Protein 3H87 (pdb70)

Sequence (418 aa):
TDQRRWLIDKSALVRLTDSPDMEIWSNRIERGLVHITGVTRLEVGFSSAEECGEIARREFREPPLSAMPVEYLTPRIEDRALEVQTLLADRGHHRGPSIPDLLIAATAELSGLTVLHVDKDFDAIAALTGQKTERLTHRTDQRWLIDKSALVRLTDSPDMEIWSNRIERGLVHITGVTRLEVGFSAECCGEIARREFREPPLSAMPVEYLTPRIEDRALEVQTLLADRGHHRGPSIPDLLIAATAELSGLTVLHVDKDFDAIAALLTGQKTERLTHRPPSDVLIRDIPDDVLASLDAIAARRLGLSRTEYIRRRLAQDAQTARVTVTAADLRRLRRGAVAGLGDPELMRQAWRSDVLIRDIPDDVLASSLDAIAARLGLSRTEYIRRRLAQQDAQTARVTVTAADLRRLRGAVAGLGDPELMRQAWR

GO terms:
  GO:0004540 RNA nuclease activity (F, IDA)
  GO:0017148 negative regulation of translation (P, IMP)

Solvent-accessible surface area: 20181 Å² total; per-residue (Å²): 158,138,53,84,12,0,1,1,12,10,0,5,8,71,1,18,53,3,86,56,51,145,72,5,10,54,57,1,37,131,23,23,0,30,0,5,7,2,0,40,1,0,0,10,8,2,8,95,48,1,122,50,3,88,76,0,32,158,65,18,0,3,54,16,6,57,45,37,59,7,52,30,162,4,4,66,50,0,19,93,4,1,14,49,4,6,68,131,63,107,8,69,45,2,5,0,0,2,2,2,0,2,3,1,1,49,60,48,63,18,5,0,0,2,24,35,149,25,1,69,40,2,18,90,44,27,72,27,136,40,61,124,4,67,75,187,162,142,49,95,10,0,1,1,4,11,0,3,11,90,2,16,64,2,74,42,42,117,85,4,4,67,60,0,76,151,22,41,0,10,0,3,5,2,0,38,0,1,0,4,0,4,1,125,46,0,101,51,2,77,80,0,34,152,65,13,0,2,21,1,4,10,30,29,42,4,4,43,118,2,6,67,46,0,19,88,5,15,14,40,4,23,66,144,64,72,98,42,23,4,5,0,0,0,2,1,1,2,3,2,0,29,19,27,55,8,6,0,0,5,34,20,148,30,2,87,21,2,22,95,44,26,68,25,134,43,61,127,5,60,128,132,98,177,162,149,124,132,119,188,142,50,83,120,122,73,51,60,58,32,54,64,62,4,59,118,16,34,24,67,103,84,49,32,51,141,50,112,110,40,24,56,89,134,19,39,177,48,91,6,57,32,63,20,3,133,67,1,83,58,14,0,58,17,8,34,66,85,91,25,2,72,69,0,0,28,157,149,119,140,111,185,143,57,76,122,111,69,35,63,59,42,56,40,58,1,74,190,110,70,36,67,93,84,48,34,56,142,130,89,113,64,98,65,66,124,114,79,97,48,88,10,60,34,58,22,4,143,58,1,104,56,15,0,49,16,8,37,53,88,116,21,2,80,69,0,0,56

Organism: Mycobacterium tuberculosis (strain ATCC 25618 / H37Rv) (NCBI:txid83332)

Foldseek 3Di:
DPAAAEEAPQVVVFLVFFPCNVVVVVCLQVQRYAYEPVRLVVLVVPDPDPVRSVVVCCDPPNVSHHYQYDDPVLLVQLVVLLVVCVVVVHNVQDDSVNSSSLSSCVVVVHEYEHQGCVVVVSCVVVVGHYHYGHGD/DPAAAEEAPQCVVCLVQFPCNVVVLVCLQVQRYAYEPVRLVVVCVPDPDVVSSVVDCVDPPNVSHHYQYDDPVLVVQLVVLVVVLVVVPDDPDDDSVLSSSLSSCLVVVHEYEHQDCVVVSSCVPRVGHYHYGHGDDD/DDDDDPDDDPVNLVVLVVVCVVVVHDSVVSVVVVVVVVVPDDDDDDDPVNVVVVCVVPVCVPVVVVVVVVVD/DDDDDPDDDPVVQVVLQVVQVVVVHGSVRSVVVVVVVVCVVPDDDDDPVNVVVVCVVPVCVVPVVVVVVVVD

Secondary structure (DSSP, 8-state):
----EEE-HHHHTTGGG-TTHHHHHHHHHTT-EEEEHHHHHHHHHHSSSHHHHHHHHHSTTGGGS-EE---HHHHHHHHHHHHHHHHTT-TTSS-HHHHHHHHHHHHHT-EEEES-THHHHHHHHH---EEEPP--/----EEE-HHHHTTGGGSTTHHHHHHHHHTT-EEEEHHHHHHHHHHSSSHHHHHHHHHSTTGGGS-EE---HHHHHHHHHHHHHHHHTT--S-S-HHHHHHHHHHHHHT-EEEES-THHHHHHHHH---EEEPPPPP-/---------HHHHHHHHHHHHHHT--HHHHHHHHHHHHHTS------HHHHHHHHHHSGGGG-HHHHHHHT-/---------HHHHHHHHHHHHHTT--HHHHHHHHHHHHHHHH-----HHHHHHHHHHTGGGG-HHHHHHHT-

Radius of gyration: 23.86 Å; Cα contacts (8 Å, |Δi|>4): 699; chains: 4; bounding box: 45×58×78 Å

B-factor: mean 20.87, std 7.64, range [2.0, 58.78]

Structure (mmCIF, N/CA/C/O backbone):
data_3H87
#
_entry.id   3H87
#
_cell.length_a   85.557
_cell.length_b   85.557
_cell.length_c   155.611
_cell.angle_alpha   90.00
_cell.angle_beta   90.00
_cell.angle_gamma   90.00
#
_symmetry.space_group_name_H-M   'P 41 21 2'
#
loop_
_entity.id
_entity.type
_entity.pdbx_description
1 polymer 'Putative uncharacterized protein'
2 polymer 'Putative uncharacterized protein'
3 non-polymer GLYCEROL
4 non-polymer 'MAGNESIUM ION'
5 non-polymer BETA-MERCAPTOETHANOL
6 non-polymer IMIDAZOLE
7 water water
#
loop_
_atom_site.group_PDB
_atom_site.id
_atom_site.type_symbol
_atom_site.label_atom_id
_atom_site.label_alt_id
_atom_site.label_comp_id
_atom_site.label_asym_id
_atom_site.label_entity_id
_atom_site.label_seq_id
_atom_site.pdbx_PDB_ins_code
_atom_site.Cartn_x
_atom_site.Cartn_y
_atom_site.Cartn_z
_atom_site.occupancy
_atom_site.B_iso_or_equiv
_atom_site.auth_seq_id
_atom_site.auth_comp_id
_atom_site.auth_asym_id
_atom_site.auth_atom_id
_atom_site.pdbx_PDB_model_num
ATOM 1 N N . THR A 1 17 ? 21.868 27.592 26.603 1.00 47.49 2 THR A N 1
ATOM 2 C CA . THR A 1 17 ? 21.228 27.687 27.947 1.00 46.26 2 THR A CA 1
ATOM 3 C C . THR A 1 17 ? 22.210 28.226 28.990 1.00 44.69 2 THR A C 1
ATOM 4 O O . THR A 1 17 ? 23.430 28.222 28.795 1.00 44.11 2 THR A O 1
ATOM 8 N N . ASP A 1 18 ? 21.673 28.702 30.101 1.00 40.61 3 ASP A N 1
ATOM 9 C CA . ASP A 1 18 ? 22.506 29.331 31.092 1.00 40.21 3 ASP A CA 1
ATOM 10 C C . ASP A 1 18 ? 23.265 28.315 31.953 1.00 33.24 3 ASP A C 1
ATOM 11 O O . ASP A 1 18 ? 24.081 28.733 32.775 1.00 33.69 3 ASP A O 1
ATOM 16 N N . GLN A 1 19 ? 23.028 27.006 31.773 1.00 26.19 4 GLN A N 1
ATOM 17 C CA . GLN A 1 19 ? 23.689 26.008 32.664 1.00 21.40 4 GLN A CA 1
ATOM 18 C C . GLN A 1 19 ? 25.182 25.857 32.448 1.00 20.05 4 GLN A C 1
ATOM 19 O O . GLN A 1 19 ? 25.673 25.680 31.332 1.00 19.87 4 GLN A O 1
ATOM 25 N N . ARG A 1 20 ? 25.895 25.904 33.574 1.00 16.07 5 ARG A N 1
ATOM 26 C CA A ARG A 1 20 ? 27.344 25.682 33.654 0.63 14.41 5 ARG A CA 1
ATOM 27 C CA B ARG A 1 20 ? 27.310 25.563 33.573 0.37 17.13 5 ARG A CA 1
ATOM 28 C C . ARG A 1 20 ? 27.617 24.599 34.702 1.00 15.02 5 ARG A C 1
ATOM 29 O O . ARG A 1 20 ? 26.851 24.460 35.660 1.00 16.20 5 ARG A O 1
ATOM 44 N N . TRP A 1 21 ? 28.730 23.885 34.583 1.00 15.16 6 TRP A N 1
ATOM 45 C CA . TRP A 1 21 ? 29.065 22.799 35.492 1.00 14.93 6 TRP A CA 1
ATOM 46 C C . TRP A 1 21 ? 30.416 23.029 36.170 1.00 14.40 6 TRP A C 1
ATOM 47 O O . TRP A 1 21 ? 31.305 23.698 35.641 1.00 16.78 6 TRP A O 1
ATOM 58 N N . LEU A 1 22 ? 30.574 22.423 37.334 1.00 14.17 7 LEU A N 1
ATOM 59 C CA . LEU A 1 22 ? 31.854 22.338 38.066 1.00 15.01 7 LEU A CA 1
ATOM 60 C C . LEU A 1 22 ? 32.248 20.867 38.194 1.00 16.31 7 LEU A C 1
ATOM 61 O O . LEU A 1 22 ? 31.521 20.075 38.811 1.00 16.12 7 LEU A O 1
ATOM 66 N N . ILE A 1 23 ? 33.360 20.453 37.538 1.00 15.49 8 ILE A N 1
ATOM 67 C CA . ILE A 1 23 ? 33.662 19.025 37.417 1.00 16.40 8 ILE A CA 1
ATOM 68 C C . ILE A 1 23 ? 34.495 18.525 38.605 1.00 15.58 8 ILE A C 1
ATOM 69 O O . ILE A 1 23 ? 35.586 19.075 38.924 1.00 17.84 8 ILE A O 1
ATOM 74 N N . ASP A 1 24 ? 33.997 17.485 39.289 1.00 15.73 9 ASP A N 1
ATOM 75 C CA . ASP A 1 24 ? 34.758 16.834 40.348 1.00 17.21 9 ASP A CA 1
ATOM 76 C C . ASP A 1 24 ? 35.796 15.866 39.792 1.00 17.64 9 ASP A C 1
ATOM 77 O O . ASP A 1 24 ? 35.630 15.348 38.677 1.00 17.33 9 ASP A O 1
ATOM 82 N N . LYS A 1 25 ? 36.816 15.527 40.597 1.00 16.99 10 LYS A N 1
ATOM 83 C CA . LYS A 1 25 ? 37.789 14.512 40.176 1.00 16.81 10 LYS A CA 1
ATOM 84 C C . LYS A 1 25 ? 37.175 13.188 39.732 1.00 16.97 10 LYS A C 1
ATOM 85 O O . LYS A 1 25 ? 37.675 12.523 38.808 1.00 17.84 10 LYS A O 1
ATOM 91 N N . SER A 1 26 ? 36.080 12.802 40.379 1.00 16.13 11 SER A N 1
ATOM 92 C CA . SER A 1 26 ? 35.420 11.532 40.113 1.00 16.12 11 SER A CA 1
ATOM 93 C C . SER A 1 26 ? 34.817 11.439 38.705 1.00 17.38 11 SER A C 1
ATOM 94 O O . SER A 1 26 ? 34.775 10.341 38.086 1.00 18.69 11 SER A O 1
A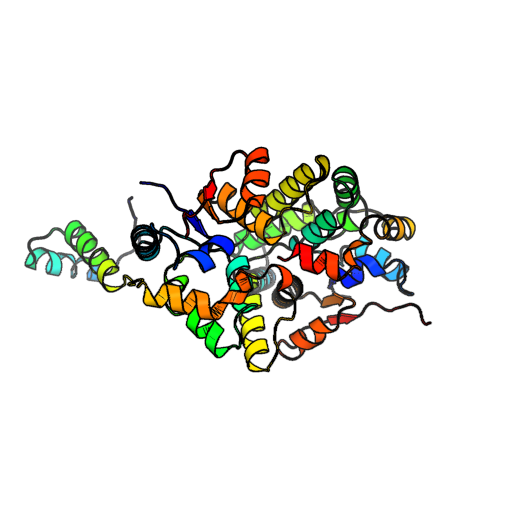TOM 97 N N . ALA A 1 27 ? 34.380 12.574 38.171 1.00 16.64 12 ALA A N 1
ATOM 98 C CA . ALA A 1 27 ? 33.928 12.650 36.775 1.00 16.46 12 ALA A CA 1
ATOM 99 C C . ALA A 1 27 ? 35.104 12.894 35.824 1.00 16.86 12 ALA A C 1
ATOM 100 O O . ALA A 1 27 ? 35.124 12.307 34.721 1.00 17.28 12 ALA A O 1
ATOM 102 N N . LEU A 1 28 ? 36.065 13.746 36.190 1.00 17.18 13 LEU A N 1
ATOM 103 C CA . LEU A 1 28 ? 37.205 14.037 35.325 1.00 16.93 13 LEU A CA 1
ATOM 104 C C . LEU A 1 28 ? 37.902 12.758 34.810 1.00 18.99 13 LEU A C 1
ATOM 105 O O . LEU A 1 28 ? 38.209 12.633 33.617 1.00 20.05 13 LEU A O 1
ATOM 110 N N . VAL A 1 29 ? 38.153 11.816 35.714 1.00 18.74 14 VAL A N 1
ATOM 111 C CA . VAL A 1 29 ? 38.914 10.604 35.390 1.00 20.67 14 VAL A CA 1
ATOM 112 C C . VAL A 1 29 ? 38.052 9.553 34.672 1.00 21.10 14 VAL A C 1
ATOM 113 O O . VAL A 1 29 ? 38.590 8.559 34.160 1.00 23.09 14 VAL A O 1
ATOM 117 N N . ARG A 1 30 ? 36.733 9.769 34.602 1.00 18.23 15 ARG A N 1
ATOM 118 C CA . ARG A 1 30 ? 35.794 8.856 33.963 1.00 19.20 15 ARG A CA 1
ATOM 119 C C . ARG A 1 30 ? 35.159 9.356 32.651 1.00 18.90 15 ARG A C 1
ATOM 120 O O . ARG A 1 30 ? 34.346 8.662 32.050 1.00 21.27 15 ARG A O 1
ATOM 128 N N . LEU A 1 31 ? 35.531 10.540 32.196 1.00 19.45 16 LEU A N 1
ATOM 129 C CA . LEU A 1 31 ? 34.969 11.079 30.952 1.00 20.63 16 LEU A CA 1
ATOM 130 C C . LEU A 1 31 ? 35.258 10.177 29.757 1.00 23.78 16 LEU A C 1
ATOM 131 O O . LEU A 1 31 ? 34.388 10.010 28.910 1.00 21.81 16 LEU A O 1
ATOM 136 N N . THR A 1 32 ? 36.474 9.618 29.700 1.00 22.56 17 THR A N 1
ATOM 137 C CA . THR A 1 32 ? 36.934 8.800 28.569 1.00 23.98 17 THR A CA 1
ATOM 138 C C . THR A 1 32 ? 36.034 7.603 28.411 1.00 23.39 17 THR A C 1
ATOM 139 O O . THR A 1 32 ? 35.928 7.042 27.321 1.00 26.22 17 THR A O 1
ATOM 143 N N . ASP A 1 33 ? 35.374 7.218 29.499 1.00 23.85 18 ASP A N 1
ATOM 144 C CA . ASP A 1 33 ? 34.459 6.092 29.507 1.00 24.68 18 ASP A CA 1
ATOM 145 C C . ASP A 1 33 ? 32.954 6.401 29.533 1.00 23.85 18 ASP A C 1
ATOM 146 O O . ASP A 1 33 ? 32.130 5.518 29.780 1.00 26.81 18 ASP A O 1
ATOM 151 N N . SER A 1 34 ? 32.584 7.638 29.221 1.00 21.01 19 SER A N 1
ATOM 152 C CA . SER A 1 34 ? 31.161 8.005 29.169 1.00 20.41 19 SER A CA 1
ATOM 153 C C . SER A 1 34 ? 30.560 7.886 27.767 1.00 18.25 19 SER A C 1
ATOM 154 O O . SER A 1 34 ? 31.155 8.360 26.809 1.00 21.52 19 SER A O 1
ATOM 157 N N . PRO A 1 35 ? 29.349 7.324 27.663 1.00 19.32 20 PRO A N 1
ATOM 158 C CA . PRO A 1 35 ? 28.641 7.387 26.370 1.00 20.05 20 PRO A CA 1
ATOM 159 C C . PRO A 1 35 ? 28.264 8.814 25.921 1.00 20.32 20 PRO A C 1
ATOM 160 O O . PRO A 1 35 ? 27.937 9.044 24.761 1.00 20.69 20 PRO A O 1
ATOM 164 N N . ASP A 1 36 ? 28.328 9.767 26.849 1.00 17.76 21 ASP A N 1
ATOM 165 C CA . ASP A 1 36 ? 28.085 11.182 26.554 1.00 18.60 21 ASP A CA 1
ATOM 166 C C . ASP A 1 36 ? 29.403 11.949 26.354 1.00 20.31 21 ASP A C 1
ATOM 167 O O . ASP A 1 36 ? 29.422 13.166 26.373 1.00 19.06 21 ASP A O 1
ATOM 172 N N . MET A 1 37 ? 30.492 11.225 26.112 1.00 19.19 22 MET A N 1
ATOM 173 C CA . MET A 1 37 ? 31.809 11.831 25.904 1.00 21.60 22 MET A CA 1
ATOM 174 C C . MET A 1 37 ? 31.813 13.004 24.903 1.00 22.71 22 MET A C 1
ATOM 175 O O . MET A 1 37 ? 32.417 14.060 25.162 1.00 20.64 22 MET A O 1
ATOM 180 N N . GLU A 1 38 ? 31.177 12.822 23.753 1.00 20.76 23 GLU A N 1
ATOM 181 C CA . GLU A 1 38 ? 31.180 13.846 22.713 1.00 21.08 23 GLU A CA 1
ATOM 182 C C . GLU A 1 38 ? 30.494 15.142 23.164 1.00 21.87 23 GLU A C 1
ATOM 183 O O . GLU A 1 38 ? 31.001 16.244 22.933 1.00 20.14 23 GLU A O 1
ATOM 189 N N . ILE A 1 39 ? 29.345 15.022 23.812 1.00 18.77 24 ILE A N 1
ATOM 190 C CA . ILE A 1 39 ? 28.651 16.204 24.293 1.00 20.21 24 ILE A CA 1
ATOM 191 C C . ILE A 1 39 ? 29.478 16.897 25.369 1.00 18.21 24 ILE A C 1
ATOM 192 O O . ILE A 1 39 ? 29.552 18.127 25.379 1.00 19.60 24 ILE A O 1
ATOM 197 N N . TRP A 1 40 ? 30.098 16.143 26.279 1.00 16.42 25 TRP A N 1
ATOM 198 C CA . TRP A 1 40 ? 30.917 16.797 27.297 1.00 17.14 25 TRP A CA 1
ATOM 199 C C . TRP A 1 40 ? 32.143 17.450 26.697 1.00 17.22 25 TRP A C 1
ATOM 200 O O . TRP A 1 40 ? 32.530 18.552 27.121 1.00 18.05 25 TRP A O 1
ATOM 211 N N . SER A 1 41 ? 32.774 16.806 25.710 1.00 17.36 26 SER A N 1
ATOM 212 C CA . SER A 1 41 ? 33.914 17.443 25.025 1.00 16.46 26 SER A CA 1
ATOM 213 C C . SER A 1 41 ? 33.539 18.793 24.406 1.00 18.34 26 SER A C 1
ATOM 214 O O . SER A 1 41 ? 34.293 19.750 24.491 1.00 17.40 26 SER A O 1
ATOM 217 N N . ASN A 1 42 ? 32.378 18.862 23.765 1.00 16.31 27 ASN A N 1
ATOM 218 C CA . ASN A 1 42 ? 31.891 20.116 23.148 1.00 17.42 27 ASN A CA 1
ATOM 219 C C . ASN A 1 42 ? 31.623 21.217 24.200 1.00 17.36 27 ASN A C 1
ATOM 220 O O . ASN A 1 42 ? 32.005 22.374 24.025 1.00 18.23 27 ASN A O 1
ATOM 225 N N . ARG A 1 43 ? 31.034 20.845 25.333 1.00 16.16 28 ARG A N 1
ATOM 226 C CA . ARG A 1 43 ? 30.811 21.804 26.428 1.00 16.77 28 ARG A CA 1
ATOM 227 C C . ARG A 1 43 ? 32.137 22.320 27.015 1.00 16.10 28 ARG A C 1
ATOM 228 O O . ARG A 1 43 ? 32.264 23.503 27.343 1.00 16.46 28 ARG A O 1
ATOM 236 N N . ILE A 1 44 ? 33.133 21.446 27.137 1.00 16.06 29 ILE A N 1
ATOM 237 C CA . ILE A 1 44 ? 34.425 21.865 27.642 1.00 15.66 29 ILE A CA 1
ATOM 238 C C . ILE A 1 44 ? 35.062 22.877 26.677 1.00 15.96 29 ILE A C 1
ATOM 239 O O . ILE A 1 44 ? 35.621 23.894 27.118 1.00 17.69 29 ILE A O 1
ATOM 244 N N . GLU A 1 45 ? 35.015 22.581 25.387 1.00 16.66 30 GLU A N 1
ATOM 245 C CA . GLU A 1 45 ? 35.558 23.490 24.375 1.00 16.77 30 GLU A CA 1
ATOM 246 C C . GLU A 1 45 ? 34.971 24.899 24.488 1.00 19.27 30 GLU A C 1
ATOM 247 O O . GLU A 1 45 ? 35.653 25.897 24.208 1.00 22.97 30 GLU A O 1
ATOM 253 N N . ARG A 1 46 ? 33.696 24.967 24.856 1.00 18.48 31 ARG A N 1
ATOM 254 C CA . ARG A 1 46 ? 32.966 26.234 24.929 1.00 18.29 31 ARG A CA 1
ATOM 255 C C . ARG A 1 46 ? 33.109 26.980 26.279 1.00 18.46 31 ARG A C 1
ATOM 256 O O . ARG A 1 46 ? 32.588 28.086 26.415 1.00 21.37 31 ARG A O 1
ATOM 264 N N . GLY A 1 47 ? 33.827 26.406 27.254 1.00 18.11 32 GLY A N 1
ATOM 265 C CA . GLY A 1 47 ? 34.042 27.036 28.547 1.00 18.50 32 GLY A CA 1
ATOM 266 C C . GLY A 1 47 ? 32.937 26.808 29.558 1.00 20.47 32 GLY A C 1
ATOM 267 O O . GLY A 1 47 ? 32.872 27.522 30.549 1.00 19.75 32 GLY A O 1
ATOM 268 N N . LEU A 1 48 ? 32.073 25.839 29.299 1.00 15.86 33 LEU A N 1
ATOM 269 C CA . LEU A 1 48 ? 30.911 25.571 30.171 1.00 16.07 33 LEU A CA 1
ATOM 270 C C . LEU A 1 48 ? 31.191 24.651 31.345 1.00 16.93 33 LEU A C 1
ATOM 271 O O . LEU A 1 48 ? 30.341 24.523 32.227 1.00 16.91 33 LEU A O 1
ATOM 276 N N . VAL A 1 49 ? 32.395 24.082 31.411 1.00 15.83 34 VAL A N 1
ATOM 277 C CA . VAL A 1 49 ? 32.796 23.156 32.474 1.00 15.15 34 VAL A CA 1
ATOM 278 C C . VAL A 1 49 ? 33.991 23.754 33.201 1.00 16.00 34 VAL A C 1
ATOM 279 O O . VAL A 1 49 ? 35.100 23.872 32.630 1.00 16.72 34 VAL A O 1
ATOM 283 N N . HIS A 1 50 ? 33.759 24.214 34.430 1.00 16.10 35 HIS A N 1
ATOM 284 C CA . HIS A 1 50 ? 34.785 24.872 35.247 1.00 15.24 35 HIS A CA 1
ATOM 285 C C . HIS A 1 50 ? 35.402 23.810 36.185 1.00 15.43 35 HIS A C 1
ATOM 286 O O . HIS A 1 50 ? 34.875 22.704 36.373 1.00 15.79 35 HIS A O 1
ATOM 293 N N . ILE A 1 51 ? 36.543 24.156 36.799 1.00 14.96 36 ILE A N 1
ATOM 294 C CA . ILE A 1 51 ? 37.261 23.281 37.746 1.00 16.47 36 ILE A CA 1
ATOM 295 C C . ILE A 1 51 ? 37.801 24.124 38.914 1.00 16.92 36 ILE A C 1
ATOM 296 O O . ILE A 1 51 ? 38.097 25.305 38.736 1.00 16.45 36 ILE A O 1
ATOM 301 N N . THR A 1 52 ? 37.862 23.552 40.119 1.00 16.14 37 THR A N 1
ATOM 302 C CA . THR A 1 52 ? 38.425 24.282 41.270 1.00 16.21 37 THR A CA 1
ATOM 303 C C . THR A 1 52 ? 39.939 24.218 41.368 1.00 16.22 37 THR A C 1
ATOM 304 O O . THR A 1 52 ? 40.586 23.299 40.815 1.00 16.95 37 THR A O 1
ATOM 308 N N . GLY A 1 53 ? 40.500 25.164 42.113 1.00 16.11 38 GLY A N 1
ATOM 309 C CA . GLY A 1 53 ? 41.908 25.103 42.482 1.00 15.63 38 GLY A CA 1
ATOM 310 C C . GLY A 1 53 ? 42.231 23.869 43.285 1.00 18.92 38 GLY A C 1
ATOM 311 O O . GLY A 1 53 ? 43.287 23.256 43.121 1.00 18.24 38 GLY A O 1
ATOM 312 N N . VAL A 1 54 ? 41.365 23.445 44.202 1.00 17.36 39 VAL A N 1
ATOM 313 C CA . VAL A 1 54 ? 41.602 22.214 44.955 1.00 18.59 39 VAL A CA 1
ATOM 314 C C . VAL A 1 54 ? 41.674 20.982 44.048 1.00 17.65 39 VAL A C 1
ATOM 315 O O . VAL A 1 54 ? 42.545 20.105 44.250 1.00 17.59 39 VAL A O 1
ATOM 319 N N . THR A 1 55 ? 40.789 20.870 43.049 1.00 16.45 40 THR A N 1
ATOM 320 C CA . THR A 1 55 ? 40.833 19.722 42.156 1.00 16.90 40 THR A CA 1
ATOM 321 C C . THR A 1 55 ? 42.129 19.736 41.350 1.00 16.00 40 THR A C 1
ATOM 322 O O . THR A 1 55 ? 42.713 18.681 41.055 1.00 16.89 40 THR A O 1
ATOM 326 N N . ARG A 1 56 ? 42.636 20.915 40.990 1.00 16.20 41 ARG A N 1
ATOM 327 C CA . ARG A 1 56 ? 43.918 20.973 40.271 1.00 16.64 41 ARG A CA 1
ATOM 328 C C . ARG A 1 56 ? 45.042 20.404 41.168 1.00 14.83 41 ARG A C 1
ATOM 329 O O . ARG A 1 56 ? 45.957 19.706 40.673 1.00 16.08 41 ARG A O 1
ATOM 337 N N . LEU A 1 57 ? 45.006 20.729 42.474 1.00 15.42 42 LEU A N 1
ATOM 338 C CA . LEU A 1 57 ? 46.003 20.159 43.398 1.00 14.69 42 LEU A CA 1
ATOM 339 C C . LEU A 1 57 ? 45.885 18.614 43.511 1.00 16.01 42 LEU A C 1
ATOM 340 O O . LEU A 1 57 ? 46.878 17.909 43.711 1.00 15.17 42 LEU A O 1
ATOM 345 N N . GLU A 1 58 ? 44.655 18.092 43.372 1.00 15.15 43 GLU A N 1
ATOM 346 C CA . GLU A 1 58 ? 44.452 16.633 43.361 1.00 14.79 43 GLU A CA 1
ATOM 347 C C . GLU A 1 58 ? 45.069 16.006 42.083 1.00 15.38 43 GLU A C 1
ATOM 348 O O . GLU A 1 58 ? 45.698 14.925 42.132 1.00 16.36 43 GLU A O 1
ATOM 354 N N . VAL A 1 59 ? 44.872 16.635 40.931 1.00 15.50 44 VAL A N 1
ATOM 355 C CA . VAL A 1 59 ? 45.513 16.233 39.664 1.00 15.83 44 VAL A CA 1
ATOM 356 C C . VAL A 1 59 ? 47.024 16.203 39.837 1.00 16.97 44 VAL A C 1
ATOM 357 O O . VAL A 1 59 ? 47.689 15.234 39.483 1.00 18.00 44 VAL A O 1
ATOM 361 N N . GLY A 1 60 ? 47.601 17.258 40.407 1.00 15.88 45 GLY A N 1
ATOM 362 C CA . GLY A 1 60 ? 49.033 17.298 40.608 1.00 15.64 45 GLY A CA 1
ATOM 363 C C . GLY A 1 60 ? 49.546 16.238 41.556 1.00 15.86 45 GLY A C 1
ATOM 364 O O . GLY A 1 60 ? 50.619 15.663 41.343 1.00 17.41 45 GLY A O 1
ATOM 365 N N . PHE A 1 61 ? 48.772 15.948 42.603 1.00 16.55 46 PHE A N 1
ATOM 366 C CA . PHE A 1 61 ? 49.188 14.938 43.595 1.00 14.47 46 PHE A CA 1
ATOM 367 C C . PHE A 1 61 ? 49.301 13.589 42.898 1.00 19.01 46 PHE A C 1
ATOM 368 O O . PHE A 1 61 ? 50.220 12.814 43.190 1.00 22.24 46 PHE A O 1
ATOM 376 N N A SER A 1 62 ? 48.388 13.314 41.979 0.52 18.25 47 SER A N 1
ATOM 377 N N B SER A 1 62 ? 48.375 13.356 41.962 0.48 17.62 47 SER A N 1
ATOM 378 C CA A SER A 1 62 ? 48.322 12.001 41.319 0.52 19.33 47 SER A CA 1
ATOM 379 C CA B SER A 1 62 ? 48.181 12.065 41.257 0.48 18.79 47 SER A CA 1
ATOM 380 C C A SER A 1 62 ? 49.362 11.827 40.222 0.52 19.01 47 SER A C 1
ATOM 381 C C B SER A 1 62 ? 49.158 11.842 40.087 0.48 18.48 47 SER A C 1
ATOM 382 O O A SER A 1 62 ? 49.801 10.690 39.939 0.52 20.36 47 SER A O 1
ATOM 383 O O B SER A 1 62 ? 49.330 10.684 39.613 0.48 17.72 47 SER A O 1
ATOM 388 N N . ALA A 1 63 ? 49.768 12.922 39.590 1.00 18.67 48 ALA A N 1
ATOM 389 C CA . ALA A 1 63 ? 50.751 12.833 38.484 1.00 16.61 48 ALA A CA 1
ATOM 390 C C . ALA A 1 63 ? 52.036 12.168 38.957 1.00 20.56 48 ALA A C 1
ATOM 391 O O . ALA A 1 63 ? 52.501 12.428 40.076 1.00 22.02 48 ALA A O 1
ATOM 393 N N . GLU A 1 64 ? 52.665 11.367 38.088 1.00 21.71 49 GLU A N 1
ATOM 394 C CA A GLU A 1 64 ? 53.883 10.651 38.482 0.61 25.60 49 GLU A CA 1
ATOM 395 C CA B GLU A 1 64 ? 53.892 10.647 38.462 0.39 23.96 49 GLU A CA 1
ATOM 396 C C . GLU A 1 64 ? 55.103 11.557 38.662 1.00 24.10 49 GLU A C 1
ATOM 397 O O . GLU A 1 64 ? 55.983 11.256 39.467 1.00 28.04 49 GLU A O 1
ATOM 408 N N . CYS A 1 65 ? 55.162 12.663 37.930 1.00 24.80 50 CYS A N 1
ATOM 409 C CA . CYS A 1 65 ? 56.262 13.614 38.068 1.00 22.96 50 CYS A CA 1
ATOM 410 C C . CYS A 1 65 ? 55.848 15.000 37.615 1.00 19.47 50 CYS A C 1
ATOM 411 O O . CYS A 1 65 ? 54.770 15.164 37.076 1.00 21.12 50 CYS A O 1
ATOM 414 N N . GLY A 1 66 ? 56.742 15.968 37.798 1.00 23.01 51 GLY A N 1
ATOM 415 C CA . GLY A 1 66 ? 56.467 17.367 37.496 1.00 24.33 51 GLY A 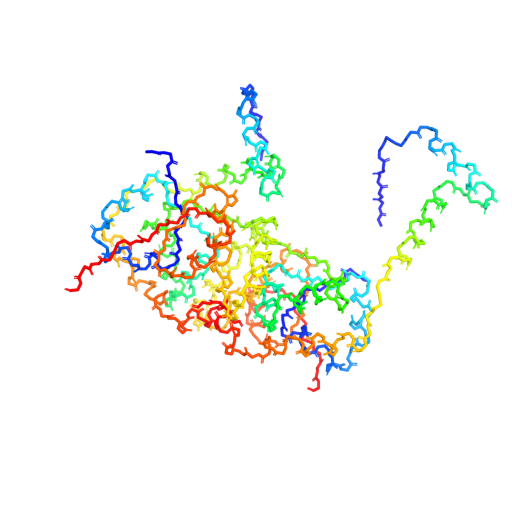CA 1
ATOM 416 C C . GLY A 1 66 ? 56.253 17.632 36.000 1.00 21.52 51 GLY A C 1
ATOM 417 O O . GLY A 1 66 ? 55.436 18.474 35.650 1.00 24.06 51 GLY A O 1
ATOM 418 N N . GLU A 1 67 ? 56.973 16.908 35.151 1.00 24.52 52 GLU A N 1
ATOM 419 C CA . GLU A 1 67 ? 56.818 17.021 33.699 1.00 24.66 52 GLU A CA 1
ATOM 420 C C . GLU A 1 67 ? 55.422 16.665 33.257 1.00 21.58 52 GLU A C 1
ATOM 421 O O . GLU A 1 67 ? 54.799 17.392 32.465 1.00 20.12 52 GLU A O 1
ATOM 427 N N . ILE A 1 68 ? 54.925 15.547 33.773 1.00 20.38 53 ILE A N 1
ATOM 428 C CA . ILE A 1 68 ? 53.585 15.093 33.439 1.00 21.21 53 ILE A CA 1
ATOM 429 C C . ILE A 1 68 ? 52.516 16.065 33.982 1.00 19.23 53 ILE A C 1
ATOM 430 O O . ILE A 1 68 ? 51.539 16.369 33.296 1.00 18.58 53 ILE A O 1
ATOM 435 N N . ALA A 1 69 ? 52.689 16.579 35.209 1.00 19.07 54 ALA A N 1
ATOM 436 C CA . ALA A 1 69 ? 51.730 17.558 35.727 1.00 18.93 54 ALA A CA 1
ATOM 437 C C . ALA A 1 69 ? 51.637 18.814 34.865 1.00 16.98 54 ALA A C 1
ATOM 438 O O . ALA A 1 69 ? 50.548 19.260 34.538 1.00 18.25 54 ALA A O 1
ATOM 440 N N . ARG A 1 70 ? 52.800 19.350 34.483 1.00 19.22 55 ARG A N 1
ATOM 441 C CA . ARG A 1 70 ? 52.825 20.574 33.648 1.00 19.40 55 ARG A CA 1
ATOM 442 C C . ARG A 1 70 ? 52.106 20.321 32.332 1.00 16.69 55 ARG A C 1
ATOM 443 O O . ARG A 1 70 ? 51.319 21.148 31.870 1.00 19.40 55 ARG A O 1
ATOM 451 N N . ARG A 1 71 ? 52.320 19.146 31.778 1.00 17.42 56 ARG A N 1
ATOM 452 C CA . ARG A 1 71 ? 51.684 18.780 30.506 1.00 15.96 56 ARG A CA 1
ATOM 453 C C . ARG A 1 71 ? 50.178 18.703 30.642 1.00 18.75 56 ARG A C 1
ATOM 454 O O . ARG A 1 71 ? 49.431 19.254 29.821 1.00 18.44 56 ARG A O 1
ATOM 462 N N . GLU A 1 72 ? 49.706 18.057 31.703 1.00 17.64 57 GLU A N 1
ATOM 463 C CA . GLU A 1 72 ? 48.279 17.977 31.889 1.00 20.54 57 GLU A CA 1
ATOM 464 C C . GLU A 1 72 ? 47.616 19.339 32.014 1.00 21.33 57 GLU A C 1
ATOM 465 O O . GLU A 1 72 ? 46.553 19.577 31.431 1.00 25.90 57 GLU A O 1
ATOM 471 N N . PHE A 1 73 ? 48.232 20.277 32.731 1.00 17.03 58 PHE A N 1
ATOM 472 C CA . PHE A 1 73 ? 47.615 21.600 32.856 1.00 18.56 58 PHE A CA 1
ATOM 473 C C . PHE A 1 73 ? 47.647 22.443 31.558 1.00 18.99 58 PHE A C 1
ATOM 474 O O . PHE A 1 73 ? 46.787 23.312 31.369 1.00 21.97 58 PHE A O 1
ATOM 482 N N . ARG A 1 74 ? 48.566 22.171 30.653 1.00 18.59 59 ARG A N 1
ATOM 483 C CA . ARG A 1 74 ? 48.629 22.995 29.446 1.00 18.77 59 ARG A CA 1
ATOM 484 C C . ARG A 1 74 ? 47.937 22.392 28.229 1.00 17.95 59 ARG A C 1
ATOM 485 O O . ARG A 1 74 ? 47.780 23.066 27.209 1.00 18.56 59 ARG A O 1
ATOM 493 N N . GLU A 1 75 ? 47.521 21.129 28.317 1.00 17.65 60 GLU A N 1
ATOM 494 C CA . GLU A 1 75 ? 46.834 20.438 27.217 1.00 16.82 60 GLU A CA 1
ATOM 495 C C . GLU A 1 75 ? 45.332 20.310 27.498 1.00 17.09 60 GLU A C 1
ATOM 496 O O . GLU A 1 75 ? 44.921 20.406 28.663 1.00 17.17 60 GLU A O 1
ATOM 502 N N . PRO A 1 76 ? 44.515 20.107 26.450 1.00 17.28 61 PRO A N 1
ATOM 503 C CA . PRO A 1 76 ? 43.100 19.849 26.715 1.00 18.46 61 PRO A CA 1
ATOM 504 C C . PRO A 1 76 ? 42.960 18.489 27.404 1.00 18.35 61 PRO A C 1
ATOM 505 O O . PRO A 1 76 ? 43.738 17.586 27.113 1.00 18.76 61 PRO A O 1
ATOM 509 N N . PRO A 1 77 ? 41.952 18.317 28.274 1.00 18.15 62 PRO A N 1
ATOM 510 C CA . PRO A 1 77 ? 40.852 19.242 28.527 1.00 16.54 62 PRO A CA 1
ATOM 511 C C . PRO A 1 77 ? 41.107 20.300 29.603 1.00 17.97 62 PRO A C 1
ATOM 512 O O . PRO A 1 77 ? 40.397 21.302 29.638 1.00 18.90 62 PRO A O 1
ATOM 516 N N . LEU A 1 78 ? 42.091 20.126 30.489 1.00 16.67 63 LEU A N 1
ATOM 517 C CA . LEU A 1 78 ? 42.269 21.090 31.596 1.00 16.50 63 LEU A CA 1
ATOM 518 C C . LEU A 1 78 ? 42.578 22.516 31.115 1.00 15.90 63 LEU A C 1
ATOM 519 O O . LEU A 1 78 ? 42.156 23.495 31.771 1.00 20.07 63 LEU A O 1
ATOM 524 N N . SER A 1 79 ? 43.261 22.673 29.993 1.00 16.35 64 SER A N 1
ATOM 525 C CA . SER A 1 79 ? 43.566 24.018 29.510 1.00 17.79 64 SER A CA 1
ATOM 526 C C . SER A 1 79 ? 42.319 24.801 29.131 1.00 21.56 64 SER A C 1
ATOM 527 O O . SER A 1 79 ? 42.379 26.018 28.967 1.00 25.80 64 SER A O 1
ATOM 530 N N . ALA A 1 80 ? 41.206 24.107 28.913 1.00 16.33 65 ALA A N 1
ATOM 531 C CA . ALA A 1 80 ? 39.960 24.708 28.451 1.00 17.07 65 ALA A CA 1
ATOM 532 C C . ALA A 1 80 ? 38.947 24.893 29.582 1.00 17.79 65 ALA A C 1
ATOM 533 O O . ALA A 1 80 ? 37.817 25.337 29.336 1.00 18.67 65 ALA A O 1
ATOM 535 N N . MET A 1 81 ? 39.324 24.557 30.823 1.00 16.62 66 MET A N 1
ATOM 536 C CA . MET A 1 81 ? 38.403 24.668 31.963 1.00 17.62 66 MET A CA 1
ATOM 537 C C . MET A 1 81 ? 38.704 25.893 32.839 1.00 18.46 66 MET A C 1
ATOM 538 O O . MET A 1 81 ? 39.721 25.923 33.538 1.00 18.84 66 MET A O 1
ATOM 543 N N . PRO A 1 82 ? 37.807 26.885 32.851 1.00 15.74 67 PRO A N 1
ATOM 544 C CA . PRO A 1 82 ? 38.052 28.052 33.716 1.00 15.36 67 PRO A CA 1
ATOM 545 C C . PRO A 1 82 ? 38.140 27.646 35.179 1.00 16.11 67 PRO A C 1
ATOM 546 O O . PRO A 1 82 ? 37.393 26.744 35.627 1.00 16.71 67 PRO A O 1
ATOM 550 N N . VAL A 1 83 ? 39.027 28.301 35.937 1.00 15.52 68 VAL A N 1
ATOM 551 C CA . VAL A 1 83 ? 39.265 27.948 37.348 1.00 15.98 68 VAL A CA 1
ATOM 552 C C . VAL A 1 83 ? 38.380 28.768 38.270 1.00 17.86 68 VAL A C 1
ATOM 553 O O . VAL A 1 83 ? 38.309 30.005 38.177 1.00 17.88 68 VAL A O 1
ATOM 557 N N . GLU A 1 84 ? 37.700 28.067 39.186 1.00 17.10 69 GLU A N 1
ATOM 558 C CA . GLU A 1 84 ? 36.870 28.688 40.215 1.00 18.34 69 GLU A CA 1
ATOM 559 C C . GLU A 1 84 ? 37.611 28.606 41.554 1.00 19.05 69 GLU A C 1
ATOM 560 O O . GLU A 1 84 ? 37.789 27.502 42.107 1.00 21.22 69 GLU A O 1
ATOM 566 N N . TYR A 1 85 ? 37.988 29.755 42.086 1.00 17.26 70 TYR A N 1
ATOM 567 C CA . TYR A 1 85 ? 38.746 29.885 43.321 1.00 17.27 70 TYR A CA 1
ATOM 568 C C . TYR A 1 85 ? 37.825 30.058 44.530 1.00 18.81 70 TYR A C 1
ATOM 569 O O . TYR A 1 85 ? 36.659 30.471 44.408 1.00 19.77 70 TYR A O 1
ATOM 578 N N . LEU A 1 86 ? 38.347 29.735 45.692 1.00 17.27 71 LEU A N 1
ATOM 579 C CA . LEU A 1 86 ? 37.621 29.870 46.959 1.00 15.87 71 LEU A CA 1
ATOM 580 C C . LEU A 1 86 ? 37.475 31.321 47.368 1.00 18.48 71 LEU A C 1
ATOM 581 O O . LEU A 1 86 ? 38.235 32.201 46.961 1.00 19.76 71 LEU A O 1
ATOM 586 N N . THR A 1 87 ? 36.442 31.582 48.164 1.00 16.82 72 THR A N 1
ATOM 587 C CA . THR A 1 87 ? 36.228 32.867 48.843 1.00 16.18 72 THR A CA 1
ATOM 588 C C . THR A 1 87 ? 35.905 32.576 50.302 1.00 16.01 72 THR A C 1
ATOM 589 O O . THR A 1 87 ? 35.546 31.445 50.656 1.00 16.35 72 THR A O 1
ATOM 593 N N . PRO A 1 88 ? 35.975 33.592 51.192 1.00 14.79 73 PRO A N 1
ATOM 594 C CA . PRO A 1 88 ? 35.578 33.373 52.575 1.00 16.06 73 PRO A CA 1
ATOM 595 C C . PRO A 1 88 ? 34.160 32.809 52.737 1.00 16.08 73 PRO A C 1
ATOM 596 O O . PRO A 1 88 ? 33.893 31.922 53.553 1.00 16.60 73 PRO A O 1
ATOM 600 N N . ARG A 1 89 ? 33.206 33.305 51.932 1.00 16.37 74 ARG A N 1
ATOM 601 C CA . ARG A 1 89 ? 31.819 32.831 52.032 1.00 16.22 74 ARG A CA 1
ATOM 602 C C . ARG A 1 89 ? 31.768 31.340 51.674 1.00 17.06 74 ARG A C 1
ATOM 603 O O . ARG A 1 89 ? 31.001 30.575 52.286 1.00 17.36 74 ARG A O 1
ATOM 611 N N . ILE A 1 90 ? 32.520 30.911 50.652 1.00 16.04 75 ILE A N 1
ATOM 612 C CA . ILE A 1 90 ? 32.508 29.492 50.274 1.00 16.03 75 ILE A CA 1
ATOM 613 C C . ILE A 1 90 ? 33.135 28.620 51.384 1.00 17.50 75 ILE A C 1
ATOM 614 O O . ILE A 1 90 ? 32.611 27.555 51.731 1.00 17.53 75 ILE A O 1
ATOM 619 N N . GLU A 1 91 ? 34.293 29.037 51.926 1.00 15.73 76 GLU A N 1
ATOM 620 C CA . GLU A 1 91 ? 34.960 28.234 52.969 1.00 16.25 76 GLU A CA 1
ATOM 621 C C . GLU A 1 91 ? 34.061 28.130 54.198 1.00 16.90 76 GLU A C 1
ATOM 622 O O . GLU A 1 91 ? 33.989 27.046 54.836 1.00 17.29 76 GLU A O 1
ATOM 628 N N . ASP A 1 92 ? 33.388 29.216 54.577 1.00 15.59 77 ASP A N 1
ATOM 629 C CA . ASP A 1 92 ? 32.481 29.157 55.710 1.00 16.03 77 ASP A CA 1
ATOM 630 C C . ASP A 1 92 ? 31.269 28.234 55.401 1.00 16.90 77 ASP A C 1
ATOM 631 O O . ASP A 1 92 ? 30.740 27.548 56.295 1.00 17.36 77 ASP A O 1
ATOM 636 N N . ARG A 1 93 ? 30.734 28.298 54.177 1.00 16.07 78 ARG A N 1
ATOM 637 C CA . ARG A 1 93 ? 29.578 27.441 53.809 1.00 16.39 78 ARG A CA 1
ATOM 638 C C . ARG A 1 93 ? 29.955 25.955 53.870 1.00 17.63 78 ARG A C 1
ATOM 639 O O . ARG A 1 93 ? 29.195 25.117 54.357 1.00 17.17 78 ARG A O 1
ATOM 647 N N . ALA A 1 94 ? 31.153 25.621 53.389 1.00 16.28 79 ALA A N 1
ATOM 648 C CA . ALA A 1 94 ? 31.618 24.227 53.509 1.00 15.36 79 ALA A CA 1
ATOM 649 C C . ALA A 1 94 ? 31.615 23.755 54.961 1.00 16.57 79 ALA A C 1
ATOM 650 O O . ALA A 1 94 ? 31.247 22.627 55.260 1.00 16.90 79 ALA A O 1
ATOM 652 N N . LEU A 1 95 ? 32.101 24.601 55.868 1.00 16.37 80 LEU A N 1
ATOM 653 C CA . LEU A 1 95 ? 32.146 24.259 57.284 1.00 16.27 80 LEU A CA 1
ATOM 654 C C . LEU A 1 95 ? 30.727 24.115 57.843 1.00 16.94 80 LEU A C 1
ATOM 655 O O . LEU A 1 95 ? 30.458 23.203 58.670 1.00 16.63 80 LEU A O 1
ATOM 660 N N . GLU A 1 96 ? 29.811 25.023 57.487 1.00 16.17 81 GLU A N 1
ATOM 661 C CA . GLU A 1 96 ? 28.390 24.910 57.911 1.00 15.64 81 GLU A CA 1
ATOM 662 C C . GLU A 1 96 ? 27.767 23.609 57.454 1.00 17.20 81 GLU A C 1
ATOM 663 O O . GLU A 1 96 ? 27.119 22.895 58.275 1.00 17.39 81 GLU A O 1
ATOM 669 N N . VAL A 1 97 ? 27.974 23.254 56.199 1.00 15.26 82 VAL A N 1
ATOM 670 C CA . VAL A 1 97 ? 27.429 21.980 55.672 1.00 16.11 82 VAL A CA 1
ATOM 671 C C . VAL A 1 97 ? 28.038 20.757 56.365 1.00 17.18 82 VAL A C 1
ATOM 672 O O . VAL A 1 97 ? 27.336 19.794 56.723 1.00 17.34 82 VAL A O 1
ATOM 676 N N . GLN A 1 98 ? 29.350 20.799 56.634 1.00 17.02 83 GLN A N 1
ATOM 677 C CA . GLN A 1 98 ? 29.998 19.729 57.340 1.00 15.76 83 GLN A CA 1
ATOM 678 C C . GLN A 1 98 ? 29.338 19.512 58.722 1.00 15.90 83 GLN A C 1
ATOM 679 O O . GLN A 1 98 ? 29.123 18.383 59.175 1.00 16.82 83 GLN A O 1
ATOM 685 N N . THR A 1 99 ? 29.060 20.615 59.442 1.00 15.68 84 THR A N 1
ATOM 686 C CA . THR A 1 99 ? 28.471 20.523 60.754 1.00 16.10 84 THR A CA 1
ATOM 687 C C . THR A 1 99 ? 27.034 19.933 60.687 1.00 17.09 84 THR A C 1
ATOM 688 O O . THR A 1 99 ? 26.633 19.130 61.571 1.00 16.97 84 THR A O 1
ATOM 692 N N . LEU A 1 100 ? 26.273 20.270 59.651 1.00 16.23 85 LEU A N 1
ATOM 693 C CA . LEU A 1 100 ? 24.937 19.659 59.454 1.00 16.92 85 LEU A CA 1
ATOM 694 C C . LEU A 1 100 ? 25.057 18.158 59.201 1.00 16.20 85 LEU A C 1
ATOM 695 O O . LEU A 1 100 ? 24.264 17.350 59.714 1.00 16.11 85 LEU A O 1
ATOM 700 N N . LEU A 1 101 ? 26.028 17.753 58.377 1.00 16.29 86 LEU A N 1
ATOM 701 C CA . LEU A 1 101 ? 26.257 16.313 58.187 1.00 16.32 86 LEU A CA 1
ATOM 702 C C . LEU A 1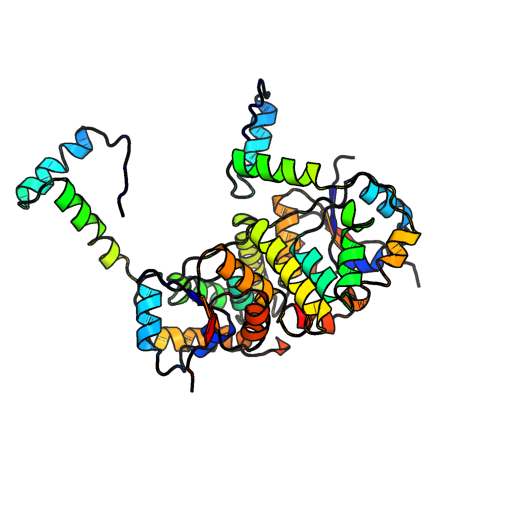 101 ? 26.617 15.636 59.507 1.00 15.97 86 LEU A C 1
ATOM 703 O O . LEU A 1 101 ? 26.205 14.508 59.788 1.00 16.71 86 LEU A O 1
ATOM 708 N N . ALA A 1 102 ? 27.485 16.289 60.295 1.00 15.53 87 ALA A N 1
ATOM 709 C CA . ALA A 1 102 ? 27.917 15.729 61.561 1.00 15.44 87 ALA A CA 1
ATOM 710 C C . ALA A 1 102 ? 26.792 15.567 62.571 1.00 16.80 87 ALA A C 1
ATOM 711 O O . ALA A 1 102 ? 26.761 14.611 63.388 1.00 18.48 87 ALA A O 1
ATOM 713 N N . ASP A 1 103 ? 25.782 16.436 62.516 1.00 15.64 88 ASP A N 1
ATOM 714 C CA . ASP A 1 103 ? 24.575 16.285 63.363 1.00 16.86 88 ASP A CA 1
ATOM 715 C C . ASP A 1 103 ? 23.845 14.953 63.068 1.00 15.60 88 ASP A C 1
ATOM 716 O O . ASP A 1 103 ? 23.170 14.382 63.946 1.00 17.04 88 ASP A O 1
ATOM 721 N N . ARG A 1 104 ? 23.947 14.517 61.798 1.00 16.55 89 ARG A N 1
ATOM 722 C CA . ARG A 1 104 ? 23.222 13.322 61.334 1.00 18.53 89 ARG A CA 1
ATOM 723 C C . ARG A 1 104 ? 24.066 12.061 61.323 1.00 20.21 89 ARG A C 1
ATOM 724 O O . ARG A 1 104 ? 23.569 10.985 60.978 1.00 21.91 89 ARG A O 1
ATOM 732 N N . GLY A 1 105 ? 25.325 12.202 61.729 1.00 20.49 90 GLY A N 1
ATOM 733 C CA . GLY A 1 105 ? 26.255 11.080 61.778 1.00 23.45 90 GLY A CA 1
ATOM 734 C C . GLY A 1 105 ? 26.901 10.752 60.454 1.00 25.22 90 GLY A C 1
ATOM 735 O O . GLY A 1 105 ? 27.355 9.630 60.267 1.00 29.98 90 GLY A O 1
ATOM 736 N N . HIS A 1 106 ? 26.985 11.722 59.559 1.00 22.15 91 HIS A N 1
ATOM 737 C CA . HIS A 1 106 ? 27.394 11.465 58.173 1.00 26.58 91 HIS A CA 1
ATOM 738 C C . HIS A 1 106 ? 28.591 12.249 57.710 1.00 24.47 91 HIS A C 1
ATOM 739 O O . HIS A 1 106 ? 28.937 12.195 56.539 1.00 26.90 91 HIS A O 1
ATOM 746 N N . HIS A 1 107 ? 29.266 12.979 58.595 1.00 21.56 92 HIS A N 1
ATOM 747 C CA . HIS A 1 107 ? 30.345 13.838 58.146 1.00 25.40 92 HIS A CA 1
ATOM 748 C C . HIS A 1 107 ? 31.709 13.209 57.855 1.00 25.49 92 HIS A C 1
ATOM 749 O O . HIS A 1 107 ? 32.628 13.904 57.414 1.00 27.09 92 HIS A O 1
ATOM 756 N N . ARG A 1 108 ? 31.854 11.909 58.063 1.00 23.50 93 ARG A N 1
ATOM 757 C CA . ARG A 1 108 ? 33.087 11.274 57.615 1.00 26.98 93 ARG A CA 1
ATOM 758 C C . ARG A 1 108 ? 32.887 10.535 56.309 1.00 27.66 93 ARG A C 1
ATOM 759 O O . ARG A 1 108 ? 33.794 9.853 55.845 1.00 32.19 93 ARG A O 1
ATOM 767 N N . GLY A 1 109 ? 31.728 10.747 55.692 1.00 24.33 94 GLY A N 1
ATOM 768 C CA . GLY A 1 109 ? 31.432 10.307 54.337 1.00 24.35 94 GLY A CA 1
ATOM 769 C C . GLY A 1 109 ? 32.090 11.302 53.378 1.00 22.70 94 GLY A C 1
ATOM 770 O O . GLY A 1 109 ? 33.172 11.044 52.862 1.00 23.23 94 GLY A O 1
ATOM 771 N N . PRO A 1 110 ? 31.435 12.442 53.109 1.00 22.23 95 PRO A N 1
ATOM 772 C CA . PRO A 1 110 ? 32.039 13.456 52.271 1.00 20.99 95 PRO A CA 1
ATOM 773 C C . PRO A 1 110 ? 33.366 14.009 52.786 1.00 22.52 95 PRO A C 1
ATOM 774 O O . PRO A 1 110 ? 33.482 14.397 53.951 1.00 22.91 95 PRO A O 1
ATOM 778 N N . SER A 1 111 ? 34.351 14.036 51.917 1.00 17.87 96 SER A N 1
ATOM 779 C CA . SER A 1 111 ? 35.668 14.573 52.252 1.00 18.02 96 SER A CA 1
ATOM 780 C C . SER A 1 111 ? 35.693 16.117 52.248 1.00 17.42 96 SER A C 1
ATOM 781 O O . SER A 1 111 ? 34.727 16.774 51.823 1.00 17.31 96 SER A O 1
ATOM 784 N N . ILE A 1 112 ? 36.811 16.675 52.724 1.00 17.54 97 ILE A N 1
ATOM 785 C CA . ILE A 1 112 ? 36.983 18.125 52.681 1.00 16.35 97 ILE A CA 1
ATOM 786 C C . ILE A 1 112 ? 36.913 18.642 51.229 1.00 17.84 97 ILE A C 1
ATOM 787 O O . ILE A 1 112 ? 36.208 19.609 50.945 1.00 17.74 97 ILE A O 1
ATOM 792 N N . PRO A 1 113 ? 37.642 18.019 50.257 1.00 17.05 98 PRO A N 1
ATOM 793 C CA . PRO A 1 113 ? 37.461 18.453 48.885 1.00 16.19 98 PRO A CA 1
ATOM 794 C C . PRO A 1 113 ? 35.975 18.389 48.421 1.00 16.69 98 PRO A C 1
ATOM 795 O O . PRO A 1 113 ? 35.523 19.301 47.742 1.00 17.94 98 PRO A O 1
ATOM 799 N N . ASP A 1 114 ? 35.234 17.327 48.769 1.00 17.06 99 ASP A N 1
ATOM 800 C CA . ASP A 1 114 ? 33.836 17.217 48.323 1.00 16.55 99 ASP A CA 1
ATOM 801 C C . ASP A 1 114 ? 33.060 18.438 48.834 1.00 16.58 99 ASP A C 1
ATOM 802 O O . ASP A 1 114 ? 32.265 19.061 48.091 1.00 16.99 99 ASP A O 1
ATOM 807 N N . LEU A 1 115 ? 33.277 18.779 50.119 1.00 16.56 100 LEU A N 1
ATOM 808 C CA . LEU A 1 115 ? 32.579 19.951 50.697 1.00 16.42 100 LEU A CA 1
ATOM 809 C C . LEU A 1 115 ? 32.944 21.268 49.999 1.00 16.89 100 LEU A C 1
ATOM 810 O O . LEU A 1 115 ? 32.096 22.134 49.777 1.00 17.13 100 LEU A O 1
ATOM 815 N N . LEU A 1 116 ? 34.226 21.438 49.732 1.00 17.02 101 LEU A N 1
ATOM 816 C CA . LEU A 1 116 ? 34.701 22.681 49.115 1.00 17.53 101 LEU A CA 1
ATOM 817 C C . LEU A 1 116 ? 34.157 22.784 47.658 1.00 17.37 101 LEU A C 1
ATOM 818 O O . LEU A 1 116 ? 33.778 23.909 47.228 1.00 17.82 101 LEU A O 1
ATOM 823 N N . ILE A 1 117 ? 34.174 21.686 46.898 1.00 16.75 102 ILE A N 1
ATOM 824 C CA . ILE A 1 117 ? 33.623 21.706 45.508 1.00 16.55 102 ILE A CA 1
ATOM 825 C C . ILE A 1 117 ? 32.126 21.987 45.549 1.00 16.87 102 ILE A C 1
ATOM 826 O O . ILE A 1 117 ? 31.614 22.813 44.797 1.00 16.94 102 ILE A O 1
ATOM 831 N N . ALA A 1 118 ? 31.385 21.303 46.438 1.00 16.51 103 ALA A N 1
ATOM 832 C CA . ALA A 1 118 ? 29.957 21.535 46.490 1.00 15.48 103 ALA A CA 1
ATOM 833 C C . ALA A 1 118 ? 29.627 22.987 46.858 1.00 15.72 103 ALA A C 1
ATOM 834 O O . ALA A 1 118 ? 28.722 23.595 46.272 1.00 16.46 103 ALA A O 1
ATOM 836 N N . ALA A 1 119 ? 30.328 23.535 47.872 1.00 15.46 104 ALA A N 1
ATOM 837 C CA . ALA A 1 119 ? 30.008 24.933 48.278 1.00 15.23 104 ALA A CA 1
ATOM 838 C C . ALA A 1 119 ? 30.402 25.938 47.191 1.00 16.32 104 ALA A C 1
ATOM 839 O O . ALA A 1 119 ? 29.739 26.970 47.000 1.00 16.62 104 ALA A O 1
ATOM 841 N N . THR A 1 120 ? 31.508 25.661 46.482 1.00 16.60 105 THR A N 1
ATOM 842 C CA . THR A 1 120 ? 31.882 26.532 45.354 1.00 15.81 105 THR A CA 1
ATOM 843 C C . THR A 1 120 ? 30.787 26.531 44.309 1.00 17.54 105 THR A C 1
ATOM 844 O O . THR A 1 120 ? 30.376 27.584 43.814 1.00 17.08 105 THR A O 1
ATOM 848 N N . ALA A 1 121 ? 30.305 25.352 43.941 1.00 16.21 106 ALA A N 1
ATOM 849 C CA . ALA A 1 121 ? 29.227 25.288 42.956 1.00 15.83 106 ALA A CA 1
ATOM 850 C C . ALA A 1 121 ? 27.966 26.002 43.424 1.00 16.87 106 ALA A C 1
ATOM 851 O O . ALA A 1 121 ? 27.300 26.734 42.665 1.00 17.53 106 ALA A O 1
ATOM 853 N N . GLU A 1 122 ? 27.602 25.770 44.677 1.00 16.53 107 GLU A N 1
ATOM 854 C CA . GLU A 1 122 ? 26.364 26.346 45.233 1.00 16.57 107 GLU A CA 1
ATOM 855 C C . GLU A 1 122 ? 26.390 27.860 45.164 1.00 17.62 107 GLU A C 1
ATOM 856 O O . GLU A 1 122 ? 25.405 28.490 44.761 1.00 20.93 107 GLU A O 1
ATOM 862 N N . LEU A 1 123 ? 27.499 28.467 45.561 1.00 17.46 108 LEU A N 1
ATOM 863 C CA . LEU A 1 123 ? 27.555 29.922 45.672 1.00 18.05 108 LEU A CA 1
ATOM 864 C C . LEU A 1 123 ? 27.968 30.620 44.381 1.00 23.08 108 LEU A C 1
ATOM 865 O O . LEU A 1 123 ? 27.724 31.819 44.222 1.00 24.38 108 LEU A O 1
ATOM 870 N N . SER A 1 124 ? 28.540 29.885 43.439 1.00 22.08 109 SER A N 1
ATOM 871 C CA . SER A 1 124 ? 29.007 30.469 42.161 1.00 23.98 109 SER A CA 1
ATOM 872 C C . SER A 1 124 ? 28.097 30.114 40.996 1.00 26.07 109 SER A C 1
ATOM 873 O O . SER A 1 124 ? 28.401 30.474 39.834 1.00 27.29 109 SER A O 1
ATOM 876 N N . GLY A 1 125 ? 26.980 29.430 41.241 1.00 21.63 110 GLY A N 1
ATOM 877 C CA . GLY A 1 125 ? 25.971 29.221 40.222 1.00 26.83 110 GLY A CA 1
ATOM 878 C C . GLY A 1 125 ? 26.302 28.149 39.206 1.00 25.23 110 GLY A C 1
ATOM 879 O O . GLY A 1 125 ? 26.049 28.317 38.012 1.00 25.75 110 GLY A O 1
ATOM 880 N N . LEU A 1 126 ? 26.842 27.036 39.686 1.00 20.23 111 LEU A N 1
ATOM 881 C CA . LEU A 1 126 ? 27.204 25.901 38.843 1.00 17.27 111 LEU A CA 1
ATOM 882 C C . LEU A 1 126 ? 26.557 24.594 39.348 1.00 15.84 111 LEU A C 1
ATOM 883 O O . LEU A 1 126 ? 26.275 24.435 40.534 1.00 18.30 111 LEU A O 1
ATOM 888 N N . THR A 1 127 ? 26.375 23.649 38.419 1.00 16.09 112 THR A N 1
ATOM 889 C CA . THR A 1 127 ? 25.918 22.289 38.717 1.00 15.58 112 THR A CA 1
ATOM 890 C C . THR A 1 127 ? 27.156 21.386 38.947 1.00 16.21 112 THR A C 1
ATOM 891 O O . THR A 1 127 ? 28.057 21.315 38.097 1.00 17.44 112 THR A O 1
ATOM 895 N N . VAL A 1 128 ? 27.254 20.698 40.091 1.00 16.95 113 VAL A N 1
ATOM 896 C CA . VAL A 1 128 ? 28.354 19.764 40.296 1.00 16.24 113 VAL A CA 1
ATOM 897 C C . VAL A 1 128 ? 28.212 18.547 39.366 1.00 16.72 113 VAL A C 1
ATOM 898 O O . VAL A 1 128 ? 27.157 17.907 39.346 1.00 16.39 113 VAL A O 1
ATOM 902 N N . LEU A 1 129 ? 29.245 18.231 38.594 1.00 15.15 114 LEU A N 1
ATOM 903 C CA . LEU A 1 129 ? 29.292 17.017 37.747 1.00 16.48 114 LEU A CA 1
ATOM 904 C C . LEU A 1 129 ? 30.225 16.016 38.396 1.00 15.73 114 LEU A C 1
ATOM 905 O O . LEU A 1 129 ? 31.400 16.316 38.627 1.00 16.77 114 LEU A O 1
ATOM 910 N N . HIS A 1 130 ? 29.728 14.822 38.706 1.00 15.51 115 HIS A N 1
ATOM 911 C CA . HIS A 1 130 ? 30.444 13.893 39.571 1.00 16.02 115 HIS A CA 1
ATOM 912 C C . HIS A 1 130 ? 30.096 12.437 39.292 1.00 17.37 115 HIS A C 1
ATOM 913 O O . HIS A 1 130 ? 29.113 12.154 38.576 1.00 16.53 115 HIS A O 1
ATOM 920 N N . VAL A 1 131 ? 30.883 11.529 39.879 1.00 16.82 116 VAL A N 1
ATOM 921 C CA . VAL A 1 131 ? 30.500 10.117 40.089 1.00 17.93 116 VAL A CA 1
ATOM 922 C C . VAL A 1 131 ? 30.846 9.752 41.549 1.00 17.64 116 VAL A C 1
ATOM 923 O O . VAL A 1 131 ? 31.814 9.013 41.817 1.00 19.13 116 VAL A O 1
ATOM 927 N N . ASP A 1 132 ? 30.117 10.336 42.502 1.00 17.49 117 ASP A N 1
ATOM 928 C CA . ASP A 1 132 ? 30.408 10.196 43.945 1.00 18.01 117 ASP A CA 1
ATOM 929 C C . ASP A 1 132 ? 29.136 10.475 44.750 1.00 19.20 117 ASP A C 1
ATOM 930 O O . ASP A 1 132 ? 28.673 11.635 44.842 1.00 19.61 117 ASP A O 1
ATOM 935 N N . LYS A 1 133 ? 28.587 9.426 45.336 1.00 19.52 118 LYS A N 1
ATOM 936 C CA . LYS A 1 133 ? 27.340 9.581 46.086 1.00 20.10 118 LYS A CA 1
ATOM 937 C C . LYS A 1 133 ? 27.427 10.566 47.245 1.00 20.80 118 LYS A C 1
ATOM 938 O O . LYS A 1 133 ? 26.387 11.034 47.758 1.00 20.21 118 LYS A O 1
ATOM 944 N N . ASP A 1 134 ? 28.617 10.921 47.706 1.00 18.46 119 ASP A N 1
ATOM 945 C CA . ASP A 1 134 ? 28.696 11.938 48.740 1.00 18.38 119 ASP A CA 1
ATOM 946 C C . ASP A 1 134 ? 28.081 13.257 48.292 1.00 18.49 119 ASP A C 1
ATOM 947 O O . ASP A 1 134 ? 27.624 14.029 49.133 1.00 18.04 119 ASP A O 1
ATOM 952 N N . PHE A 1 135 ? 28.080 13.572 46.990 1.00 17.74 120 PHE A N 1
ATOM 953 C CA . PHE A 1 135 ? 27.419 14.816 46.528 1.00 17.10 120 PHE A CA 1
ATOM 954 C C . PHE A 1 135 ? 25.900 14.746 46.661 1.00 19.20 120 PHE A C 1
ATOM 955 O O . PHE A 1 135 ? 25.270 15.774 46.907 1.00 18.93 120 PHE A O 1
ATOM 963 N N . ASP A 1 136 ? 25.344 13.548 46.607 1.00 19.00 121 ASP A N 1
ATOM 964 C CA . ASP A 1 136 ? 23.903 13.379 46.858 1.00 18.14 121 ASP A CA 1
ATOM 965 C C . ASP A 1 136 ? 23.584 13.639 48.343 1.00 20.88 121 ASP A C 1
ATOM 966 O O . ASP A 1 136 ? 22.552 14.248 48.668 1.00 20.13 121 ASP A O 1
ATOM 971 N N . ALA A 1 137 ? 24.469 13.225 49.267 1.00 18.28 122 ALA A N 1
ATOM 972 C CA . ALA A 1 137 ? 24.293 13.486 50.671 1.00 17.18 122 ALA A CA 1
ATOM 973 C C . ALA A 1 137 ? 24.345 14.988 50.956 1.00 20.28 122 ALA A C 1
ATOM 974 O O . ALA A 1 137 ? 23.538 15.528 51.720 1.00 19.31 122 ALA A O 1
ATOM 976 N N . ILE A 1 138 ? 25.310 15.702 50.372 1.00 17.09 123 ILE A N 1
ATOM 977 C CA . ILE A 1 138 ? 25.379 17.117 50.556 1.00 16.39 123 ILE A CA 1
ATOM 978 C C . ILE A 1 138 ? 24.125 17.815 49.974 1.00 16.39 123 ILE A C 1
ATOM 979 O O . ILE A 1 138 ? 23.549 18.716 50.642 1.00 17.08 123 ILE A O 1
ATOM 984 N N . ALA A 1 139 ? 23.724 17.447 48.767 1.00 16.18 124 ALA A N 1
ATOM 985 C CA . ALA A 1 139 ? 22.584 18.101 48.098 1.00 16.41 124 ALA A CA 1
ATOM 986 C C . ALA A 1 139 ? 21.277 17.909 48.874 1.00 16.32 124 ALA A C 1
ATOM 987 O O . ALA A 1 139 ? 20.377 18.759 48.797 1.00 16.74 124 ALA A O 1
ATOM 989 N N . ALA A 1 140 ? 21.165 16.789 49.613 1.00 16.35 125 ALA A N 1
ATOM 990 C CA . ALA A 1 140 ? 19.961 16.562 50.438 1.00 16.57 125 ALA A CA 1
ATOM 991 C C . ALA A 1 140 ? 19.879 17.547 51.589 1.00 17.55 125 ALA A C 1
ATOM 992 O O . ALA A 1 140 ? 18.800 17.727 52.164 1.00 16.48 125 ALA A O 1
ATOM 994 N N . LEU A 1 141 ? 20.986 18.162 51.953 1.00 18.45 126 LEU A N 1
ATOM 995 C CA . LEU A 1 141 ? 21.008 19.264 52.927 1.00 15.93 126 LEU A CA 1
ATOM 996 C C . LEU A 1 141 ? 20.890 20.663 52.335 1.00 19.62 126 LEU A C 1
ATOM 997 O O . LEU A 1 141 ? 20.271 21.568 52.918 1.00 21.41 126 LEU A O 1
ATOM 1002 N N . THR A 1 142 ? 21.492 20.875 51.168 1.00 17.47 127 THR A N 1
ATOM 1003 C CA . THR A 1 142 ? 21.578 22.229 50.611 1.00 16.58 127 THR A CA 1
ATOM 1004 C C . THR A 1 142 ? 20.496 22.544 49.582 1.00 14.92 127 THR A C 1
ATOM 1005 O O . THR A 1 142 ? 20.171 23.715 49.316 1.00 17.29 127 THR A O 1
ATOM 1009 N N . GLY A 1 143 ? 19.909 21.508 48.975 1.00 15.53 128 GLY A N 1
ATOM 1010 C CA . GLY A 1 143 ? 19.008 21.669 47.829 1.00 14.95 128 GLY A CA 1
ATOM 1011 C C . GLY A 1 143 ? 19.608 22.067 46.483 1.00 14.92 128 GLY A C 1
ATOM 1012 O O . GLY A 1 143 ? 18.875 22.420 45.545 1.00 15.60 128 GLY A O 1
ATOM 1013 N N . GLN A 1 144 ? 20.942 22.034 46.412 1.00 15.79 129 GLN A N 1
ATOM 1014 C CA . GLN A 1 144 ? 21.646 22.445 45.198 1.00 17.93 129 GLN A CA 1
ATOM 1015 C C . GLN A 1 144 ? 21.554 21.407 44.101 1.00 18.99 129 GLN A C 1
ATOM 1016 O O . GLN A 1 144 ? 21.279 20.241 44.371 1.00 18.55 129 GLN A O 1
ATOM 1022 N N . LYS A 1 145 ? 21.854 21.858 42.862 1.00 20.24 130 LYS A N 1
ATOM 1023 C CA . LYS A 1 145 ? 21.732 20.986 41.666 1.00 22.67 130 LYS A CA 1
ATOM 1024 C C . LYS A 1 145 ? 22.995 20.188 41.460 1.00 19.65 130 LYS A C 1
ATOM 1025 O O . LYS A 1 145 ? 24.137 20.734 41.489 1.00 20.65 130 LYS A O 1
ATOM 1031 N N . THR A 1 146 ? 22.812 18.873 41.288 1.00 18.97 131 THR A N 1
ATOM 1032 C CA . THR A 1 146 ? 23.936 18.026 40.935 1.00 17.86 131 THR A CA 1
ATOM 1033 C C . THR A 1 146 ? 23.587 17.109 39.736 1.00 19.22 131 THR A C 1
ATOM 1034 O O . THR A 1 146 ? 22.411 16.842 39.427 1.00 19.30 131 THR A O 1
ATOM 1038 N N . GLU A 1 147 ? 24.621 16.649 39.041 1.00 17.05 132 GLU A N 1
ATOM 1039 C CA . GLU A 1 147 ? 24.472 15.755 37.887 1.00 15.87 132 GLU A CA 1
ATOM 1040 C C . GLU A 1 147 ? 25.519 14.650 37.908 1.00 16.13 132 GLU A C 1
ATOM 1041 O O . GLU A 1 147 ? 26.725 14.916 38.012 1.00 16.32 132 GLU A O 1
ATOM 1047 N N . ARG A 1 148 ? 25.091 13.397 37.822 1.00 16.82 133 ARG A N 1
ATOM 1048 C CA . ARG A 1 148 ? 25.958 12.248 37.760 1.00 16.86 133 ARG A CA 1
ATOM 1049 C C . ARG A 1 148 ? 26.324 11.952 36.313 1.00 16.32 133 ARG A C 1
ATOM 1050 O O . ARG A 1 148 ? 25.448 11.801 35.456 1.00 18.45 133 ARG A O 1
ATOM 1058 N N . LEU A 1 149 ? 27.631 11.907 36.036 1.00 16.78 134 LEU A N 1
ATOM 1059 C CA . LEU A 1 149 ? 28.156 11.517 34.711 1.00 17.61 134 LEU A CA 1
ATOM 1060 C C . LEU A 1 149 ? 27.789 10.078 34.375 1.00 19.94 134 LEU A C 1
ATOM 1061 O O . LEU A 1 149 ? 27.939 9.193 35.209 1.00 20.72 134 LEU A O 1
ATOM 1066 N N . THR A 1 150 ? 27.292 9.857 33.160 1.00 18.38 135 THR A N 1
ATOM 1067 C CA . THR A 1 150 ? 26.988 8.491 32.709 1.00 20.86 135 THR A CA 1
ATOM 1068 C C . THR A 1 150 ? 28.334 7.848 32.374 1.00 23.07 135 THR A C 1
ATOM 1069 O O . THR A 1 150 ? 29.204 8.486 31.807 1.00 24.84 135 THR A O 1
ATOM 1073 N N . HIS A 1 151 ? 28.563 6.609 32.768 1.00 32.18 136 HIS A N 1
ATOM 1074 C CA . HIS A 1 151 ? 29.830 6.004 32.368 1.00 37.33 136 HIS A CA 1
ATOM 1075 C C . HIS A 1 151 ? 29.779 4.478 32.386 1.00 38.32 136 HIS A C 1
ATOM 1076 O O . HIS A 1 151 ? 28.996 3.891 33.126 1.00 36.79 136 HIS A O 1
ATOM 1083 N N . ARG A 1 152 ? 30.634 3.866 31.563 1.00 41.71 137 ARG A N 1
ATOM 1084 C CA . ARG A 1 152 ? 30.603 2.427 31.298 1.00 45.08 137 ARG A CA 1
ATOM 1085 C C . ARG A 1 152 ? 31.729 1.692 32.023 1.00 45.74 137 ARG A C 1
ATOM 1086 O O . ARG A 1 152 ? 31.999 1.940 33.201 1.00 49.33 137 ARG A O 1
ATOM 1094 N N . THR B 1 17 ? 57.185 41.004 70.295 1.00 50.01 2 THR B N 1
ATOM 1095 C CA . THR B 1 17 ? 57.937 41.081 69.007 1.00 48.53 2 THR B CA 1
ATOM 1096 C C . THR B 1 17 ? 56.961 41.191 67.841 1.00 47.49 2 THR B C 1
ATOM 1097 O O . THR B 1 17 ? 55.741 41.129 68.018 1.00 49.99 2 THR B O 1
ATOM 1101 N N . ASP B 1 18 ? 57.492 41.353 66.640 1.00 43.36 3 ASP B N 1
ATOM 1102 C CA . ASP B 1 18 ? 56.623 41.457 65.487 1.00 42.10 3 ASP B CA 1
ATOM 1103 C C . ASP B 1 18 ? 56.106 40.085 65.015 1.00 35.75 3 ASP B C 1
ATOM 1104 O O . ASP B 1 18 ? 55.255 40.045 64.143 1.00 40.00 3 ASP B O 1
ATOM 1109 N N . GLN B 1 19 ? 56.587 38.975 65.585 1.00 26.18 4 GLN B N 1
ATOM 1110 C CA . GLN B 1 19 ? 56.332 37.646 64.977 1.00 22.73 4 GLN B CA 1
ATOM 1111 C C . GLN B 1 19 ? 54.892 37.210 65.191 1.00 19.88 4 GLN B C 1
ATOM 1112 O O . GLN B 1 19 ? 54.315 37.374 66.255 1.00 21.64 4 GLN B O 1
ATOM 1118 N N . ARG B 1 20 ? 54.309 36.633 64.138 1.00 17.18 5 ARG B N 1
ATOM 1119 C CA . ARG B 1 20 ? 52.974 36.042 64.164 1.00 17.35 5 ARG B CA 1
ATOM 1120 C C . ARG B 1 20 ? 53.061 34.659 63.545 1.00 17.24 5 ARG B C 1
ATOM 1121 O O . ARG B 1 20 ? 53.937 34.427 62.682 1.00 18.28 5 ARG B O 1
ATOM 1129 N N . TRP B 1 21 ? 52.177 33.765 63.959 1.00 16.77 6 TRP B N 1
ATOM 1130 C CA . TRP B 1 21 ? 52.215 32.350 63.580 1.00 16.31 6 TRP B CA 1
ATOM 1131 C C . TRP B 1 21 ? 50.891 31.962 62.879 1.00 16.43 6 TRP B C 1
ATOM 1132 O O . TRP B 1 21 ? 49.831 32.575 63.092 1.00 17.52 6 TRP B O 1
ATOM 1143 N N . LEU B 1 22 ? 50.979 30.901 62.067 1.00 17.25 7 LEU B N 1
ATOM 1144 C CA . LEU B 1 22 ? 49.837 30.216 61.456 1.00 15.99 7 LEU B CA 1
ATOM 1145 C C . LEU B 1 22 ? 49.916 28.792 61.974 1.00 16.28 7 LEU B C 1
ATOM 1146 O O . LEU B 1 22 ? 50.874 28.084 61.657 1.00 17.14 7 LEU B O 1
ATOM 1151 N N . ILE B 1 23 ? 48.920 28.348 62.745 1.00 16.79 8 ILE B N 1
ATOM 1152 C CA . ILE B 1 23 ? 49.002 27.053 63.428 1.00 17.83 8 ILE B CA 1
ATOM 1153 C C . ILE B 1 23 ? 48.443 25.925 62.555 1.00 17.92 8 ILE B C 1
ATOM 1154 O O . ILE B 1 23 ? 47.297 25.945 62.148 1.00 18.78 8 ILE B O 1
ATOM 1159 N N . ASP B 1 24 ? 49.275 24.908 62.321 1.00 16.88 9 ASP B N 1
ATOM 1160 C CA . ASP B 1 24 ? 48.846 23.714 61.598 1.00 16.53 9 ASP B CA 1
ATOM 1161 C C . ASP B 1 24 ? 48.124 22.727 62.529 1.00 17.22 9 ASP B C 1
ATOM 1162 O O . ASP B 1 24 ? 48.354 22.750 63.754 1.00 17.79 9 ASP B O 1
ATOM 1167 N N . LYS B 1 25 ? 47.297 21.833 61.974 1.00 16.55 10 LYS B N 1
ATOM 1168 C CA . LYS B 1 25 ? 46.639 20.812 62.792 1.00 16.54 10 LYS B CA 1
ATOM 1169 C C . LYS B 1 25 ? 47.594 20.031 63.670 1.00 15.70 10 LYS B C 1
ATOM 1170 O O . LYS B 1 25 ? 47.229 19.621 64.801 1.00 17.25 10 LYS B O 1
ATOM 1176 N N . SER B 1 26 ? 48.820 19.781 63.185 1.00 16.50 11 SER B N 1
ATOM 1177 C CA . SER B 1 26 ? 49.788 18.944 63.889 1.00 16.18 11 SER B CA 1
ATOM 1178 C C . SER B 1 26 ? 50.248 19.567 65.184 1.00 16.64 11 SER B C 1
ATOM 1179 O O . SER B 1 26 ? 50.544 18.848 66.165 1.00 17.60 11 SER B O 1
ATOM 1182 N N . ALA B 1 27 ? 50.304 20.892 65.240 1.00 16.86 12 ALA B N 1
ATOM 1183 C CA . ALA B 1 27 ? 50.626 21.597 66.501 1.00 16.40 12 ALA B CA 1
ATOM 1184 C C . ALA B 1 27 ? 49.364 21.808 67.337 1.00 16.77 12 ALA B C 1
ATOM 1185 O O . ALA B 1 27 ? 49.415 21.714 68.585 1.00 17.44 12 ALA B O 1
ATOM 1187 N N . LEU B 1 28 ? 48.220 22.108 66.699 1.00 17.43 13 LEU B N 1
ATOM 1188 C CA . LEU B 1 28 ? 46.987 22.379 67.450 1.00 17.65 13 LEU B CA 1
ATOM 1189 C C . LEU B 1 28 ? 46.642 21.233 68.410 1.00 19.36 13 LEU B C 1
ATOM 1190 O O . LEU B 1 28 ? 46.298 21.470 69.578 1.00 19.40 13 LEU B O 1
ATOM 1195 N N . VAL B 1 29 ? 46.748 19.997 67.948 1.00 17.48 14 VAL B N 1
ATOM 1196 C CA . VAL B 1 29 ? 46.360 18.837 68.740 1.00 17.94 14 VAL B CA 1
ATOM 1197 C C . VAL B 1 29 ? 47.422 18.490 69.801 1.00 18.71 14 VAL B C 1
ATOM 1198 O O . VAL B 1 29 ? 47.122 17.743 70.751 1.00 20.71 14 VAL B O 1
ATOM 1202 N N . ARG B 1 30 ? 48.631 19.054 69.716 1.00 16.52 15 ARG B N 1
ATOM 1203 C CA . ARG B 1 30 ? 49.739 18.733 70.632 1.00 17.15 15 ARG B CA 1
ATOM 1204 C C . ARG B 1 30 ? 50.082 19.862 71.611 1.00 17.22 15 ARG B C 1
ATOM 1205 O O . ARG B 1 30 ? 50.943 19.654 72.464 1.00 18.30 15 ARG B O 1
ATOM 1213 N N . LEU B 1 31 ? 49.403 21.004 71.564 1.00 17.76 16 LEU B N 1
ATOM 1214 C CA . LEU B 1 31 ? 49.715 22.137 72.474 1.00 18.57 16 LEU B CA 1
ATOM 1215 C C . LEU B 1 31 ? 49.691 21.705 73.941 1.00 20.90 16 LEU B C 1
ATOM 1216 O O . LEU B 1 31 ? 50.569 22.085 74.710 1.00 19.28 16 LEU B O 1
ATOM 1221 N N . THR B 1 32 ? 48.665 20.960 74.334 1.00 21.46 17 THR B N 1
ATOM 1222 C CA . THR B 1 32 ? 48.455 20.703 75.745 1.00 22.87 17 THR B CA 1
ATOM 1223 C C . THR B 1 32 ? 49.612 19.868 76.255 1.00 21.79 17 THR B C 1
ATOM 1224 O O . THR B 1 32 ? 49.846 19.938 77.501 1.00 25.95 17 THR B O 1
ATOM 1228 N N . ASP B 1 33 ? 50.342 19.094 75.406 1.00 20.84 18 ASP B N 1
ATOM 1229 C CA . ASP B 1 33 ? 51.497 18.232 75.806 1.00 25.86 18 ASP B CA 1
ATOM 1230 C C . ASP B 1 33 ? 52.883 18.864 75.599 1.00 26.67 18 ASP B C 1
ATOM 1231 O O . ASP B 1 33 ? 53.916 18.205 75.720 1.00 29.58 18 ASP B O 1
ATOM 1236 N N . SER B 1 34 ? 52.913 20.140 75.269 1.00 20.10 19 SER B N 1
ATOM 1237 C CA . SER B 1 34 ? 54.182 20.841 75.114 1.00 18.73 19 SER B CA 1
ATOM 1238 C C . SER B 1 34 ? 54.635 21.460 76.433 1.00 17.77 19 SER B C 1
ATOM 1239 O O . SER B 1 34 ? 53.835 22.023 77.171 1.00 17.71 19 SER B O 1
ATOM 1242 N N . PRO B 1 35 ? 55.948 21.468 76.693 1.00 15.79 20 PRO B N 1
ATOM 1243 C CA . PRO B 1 35 ? 56.455 22.249 77.805 1.00 17.47 20 PRO B CA 1
ATOM 1244 C C . PRO B 1 35 ? 56.200 23.751 77.703 1.00 18.57 20 PRO B C 1
ATOM 1245 O O . PRO B 1 35 ? 56.246 24.460 78.726 1.00 20.41 20 PRO B O 1
ATOM 1249 N N . ASP B 1 36 ? 55.929 24.223 76.503 1.00 16.49 21 ASP B N 1
ATOM 1250 C CA . ASP B 1 36 ? 55.618 25.633 76.207 1.00 16.66 21 ASP B CA 1
ATOM 1251 C C . ASP B 1 36 ? 54.089 25.887 76.133 1.00 17.66 21 ASP B C 1
ATOM 1252 O O . ASP B 1 36 ? 53.654 26.925 75.645 1.00 17.70 21 ASP B O 1
ATOM 1257 N N . MET B 1 37 ? 53.265 24.972 76.663 1.00 16.36 22 MET B N 1
ATOM 1258 C CA . MET B 1 37 ? 51.808 25.129 76.627 1.00 16.10 22 MET B CA 1
ATOM 1259 C C . MET B 1 37 ? 51.379 26.542 77.079 1.00 16.29 22 MET B C 1
ATOM 1260 O O . MET B 1 37 ? 50.536 27.182 76.416 1.00 16.90 22 MET B O 1
ATOM 1265 N N . GLU B 1 38 ? 51.844 26.981 78.237 1.00 16.94 23 GLU B N 1
ATOM 1266 C CA . GLU B 1 38 ? 51.335 28.233 78.811 1.00 15.88 23 GLU B CA 1
ATOM 1267 C C . GLU B 1 38 ? 51.752 29.437 77.979 1.00 16.62 23 GLU B C 1
ATOM 1268 O O . GLU B 1 38 ? 50.927 30.316 77.709 1.00 16.91 23 GLU B O 1
ATOM 1274 N N . ILE B 1 39 ? 52.977 29.433 77.467 1.00 17.65 24 ILE B N 1
ATOM 1275 C CA . ILE B 1 39 ? 53.443 30.480 76.567 1.00 17.43 24 ILE B CA 1
ATOM 1276 C C . ILE B 1 39 ? 52.522 30.561 75.330 1.00 17.85 24 ILE B C 1
ATOM 1277 O O . ILE B 1 39 ? 52.125 31.648 74.880 1.00 17.76 24 ILE B O 1
ATOM 1282 N N . TRP B 1 40 ? 52.183 29.396 74.764 1.00 16.84 25 TRP B N 1
ATOM 1283 C CA . TRP B 1 40 ? 51.329 29.404 73.588 1.00 16.62 25 TRP B CA 1
ATOM 1284 C C . TRP B 1 40 ? 49.920 29.881 73.959 1.00 17.94 25 TRP B C 1
ATOM 1285 O O . TRP B 1 40 ? 49.286 30.609 73.162 1.00 17.56 25 TRP B O 1
ATOM 1296 N N . SER B 1 41 ? 49.383 29.489 75.125 1.00 16.29 26 SER B N 1
ATOM 1297 C CA . SER B 1 41 ? 48.050 30.001 75.554 1.00 15.63 26 SER B CA 1
ATOM 1298 C C . SER B 1 41 ? 48.058 31.535 75.556 1.00 15.46 26 SER B C 1
ATOM 1299 O O . SER B 1 41 ? 47.066 32.189 75.169 1.00 16.02 26 SER B O 1
ATOM 1302 N N . ASN B 1 42 ? 49.159 32.116 76.044 1.00 15.68 27 ASN B N 1
ATOM 1303 C CA . ASN B 1 42 ? 49.257 33.562 76.182 1.00 16.61 27 ASN B CA 1
ATOM 1304 C C . ASN B 1 42 ? 49.345 34.225 74.785 1.00 16.40 27 ASN B C 1
ATOM 1305 O O . ASN B 1 42 ? 48.749 35.282 74.545 1.00 16.58 27 ASN B O 1
ATOM 1310 N N . ARG B 1 43 ? 50.120 33.633 73.868 1.00 15.88 28 ARG B N 1
ATOM 1311 C CA . ARG B 1 43 ? 50.230 34.166 72.516 1.00 15.66 28 ARG B CA 1
ATOM 1312 C C . ARG B 1 43 ? 48.887 34.082 71.772 1.00 16.13 28 ARG B C 1
ATOM 1313 O O . ARG B 1 43 ? 48.552 34.988 70.990 1.00 16.80 28 ARG B O 1
ATOM 1321 N N . ILE B 1 44 ? 48.145 32.984 71.952 1.00 16.13 29 ILE B N 1
ATOM 1322 C CA . ILE B 1 44 ? 46.812 32.863 71.331 1.00 16.34 29 ILE B CA 1
ATOM 1323 C C . ILE B 1 44 ? 45.901 33.964 71.868 1.00 16.23 29 ILE B C 1
ATOM 1324 O O . ILE B 1 44 ? 45.151 34.658 71.128 1.00 16.91 29 ILE B O 1
ATOM 1329 N N . GLU B 1 45 ? 45.904 34.156 73.192 1.00 16.18 30 GLU B N 1
ATOM 1330 C CA . GLU B 1 45 ? 45.121 35.229 73.823 1.00 15.49 30 GLU B CA 1
ATOM 1331 C C . GLU B 1 45 ? 45.446 36.616 73.230 1.00 16.89 30 GLU B C 1
ATOM 1332 O O . GLU B 1 45 ? 44.561 37.460 73.102 1.00 18.34 30 GLU B O 1
ATOM 1338 N N . ARG B 1 46 ? 46.723 36.858 72.941 1.00 16.25 31 ARG B N 1
ATOM 1339 C CA . ARG B 1 46 ? 47.151 38.143 72.384 1.00 17.04 31 ARG B CA 1
ATOM 1340 C C . ARG B 1 46 ? 46.865 38.292 70.877 1.00 17.97 31 ARG B C 1
ATOM 1341 O O . ARG B 1 46 ? 47.136 39.345 70.321 1.00 19.64 31 ARG B O 1
ATOM 1349 N N . GLY B 1 47 ? 46.295 37.293 70.232 1.00 17.65 32 GLY B N 1
ATOM 1350 C CA . GLY B 1 47 ? 45.942 37.400 68.826 1.00 17.65 32 GLY B CA 1
ATOM 1351 C C . GLY B 1 47 ? 47.056 37.155 67.856 1.00 19.63 32 GLY B C 1
ATOM 1352 O O . GLY B 1 47 ? 46.934 37.491 66.660 1.00 20.72 32 GLY B O 1
ATOM 1353 N N . LEU B 1 48 ? 48.128 36.517 68.328 1.00 17.11 33 LEU B N 1
ATOM 1354 C CA . LEU B 1 48 ? 49.330 36.304 67.526 1.00 16.53 33 LEU B CA 1
ATOM 1355 C C . LEU B 1 48 ? 49.358 34.994 66.746 1.00 17.91 33 LEU B C 1
ATOM 1356 O O . LEU B 1 48 ? 50.288 34.783 65.934 1.00 17.30 33 LEU B O 1
ATOM 1361 N N . VAL B 1 49 ? 48.364 34.121 66.958 1.00 16.96 34 VAL B N 1
ATOM 1362 C CA . VAL B 1 49 ? 48.334 32.793 66.350 1.00 16.53 34 VAL B CA 1
ATOM 1363 C C . VAL B 1 49 ? 47.052 32.691 65.512 1.00 16.93 34 VAL B C 1
ATOM 1364 O O . VAL B 1 49 ? 45.926 32.624 66.033 1.00 17.66 34 VAL B O 1
ATOM 1368 N N . HIS B 1 50 ? 47.241 32.680 64.192 1.00 15.83 35 HIS B N 1
ATOM 1369 C CA . HIS B 1 50 ? 46.164 32.623 63.190 1.00 16.28 35 HIS B CA 1
ATOM 1370 C C . HIS B 1 50 ? 45.900 31.167 62.792 1.00 16.01 35 HIS B C 1
ATOM 1371 O O . HIS B 1 50 ? 46.710 30.261 63.089 1.00 16.27 35 HIS B O 1
ATOM 1378 N N . ILE B 1 51 ? 44.737 30.940 62.173 1.00 16.24 36 ILE B N 1
ATOM 1379 C CA . ILE B 1 51 ? 44.326 29.593 61.741 1.00 15.90 36 ILE B CA 1
ATOM 1380 C C . ILE B 1 51 ? 43.655 29.721 60.380 1.00 17.10 36 ILE B C 1
ATOM 1381 O O . ILE B 1 51 ? 42.937 30.712 60.127 1.00 17.74 36 ILE B O 1
ATOM 1386 N N . THR B 1 52 ? 43.830 28.744 59.502 1.00 16.86 37 THR B N 1
ATOM 1387 C CA . THR B 1 52 ? 43.172 28.778 58.195 1.00 15.75 37 THR B CA 1
ATOM 1388 C C . THR B 1 52 ? 41.738 28.212 58.205 1.00 16.24 37 THR B C 1
ATOM 1389 O O . THR B 1 52 ? 41.382 27.399 59.064 1.00 17.00 37 THR B O 1
ATOM 1393 N N . GLY B 1 53 ? 40.957 28.624 57.193 1.00 16.27 38 GLY B N 1
ATOM 1394 C CA . GLY B 1 53 ? 39.678 27.952 56.937 1.00 15.85 38 GLY B CA 1
ATOM 1395 C C . GLY B 1 53 ? 39.821 26.467 56.666 1.00 17.39 38 GLY B C 1
ATOM 1396 O O . GLY B 1 53 ? 38.960 25.664 57.108 1.00 18.82 38 GLY B O 1
ATOM 1397 N N . VAL B 1 54 ? 40.873 26.048 55.952 1.00 16.80 39 VAL B N 1
ATOM 1398 C CA . VAL B 1 54 ? 41.108 24.624 55.722 1.00 17.91 39 VAL B CA 1
ATOM 1399 C C . VAL B 1 54 ? 41.337 23.873 57.041 1.00 17.04 39 VAL B C 1
ATOM 1400 O O . VAL B 1 54 ? 40.783 22.768 57.247 1.00 17.00 39 VAL B O 1
ATOM 1404 N N . THR B 1 55 ? 42.149 24.419 57.951 1.00 16.72 40 THR B N 1
ATOM 1405 C CA . THR B 1 55 ? 42.385 23.752 59.253 1.00 15.98 40 THR B CA 1
ATOM 1406 C C . THR B 1 55 ? 41.086 23.687 60.086 1.00 16.13 40 THR B C 1
ATOM 1407 O O . THR B 1 55 ? 40.843 22.705 60.779 1.00 16.95 40 THR B O 1
ATOM 1411 N N . ARG B 1 56 ? 40.202 24.675 59.972 1.00 16.67 41 ARG B N 1
ATOM 1412 C CA . ARG B 1 56 ? 38.915 24.655 60.650 1.00 16.99 41 ARG B CA 1
ATOM 1413 C C . ARG B 1 56 ? 38.097 23.467 60.119 1.00 16.75 41 ARG B C 1
ATOM 1414 O O . ARG B 1 56 ? 37.388 22.773 60.907 1.00 17.02 41 ARG B O 1
ATOM 1422 N N . LEU B 1 57 ? 38.106 23.208 58.806 1.00 16.42 42 LEU B N 1
ATOM 1423 C CA . LEU B 1 57 ? 37.430 22.030 58.250 1.00 15.17 42 LEU B CA 1
ATOM 1424 C C . LEU B 1 57 ? 38.011 20.711 58.776 1.00 16.32 42 LEU B C 1
ATOM 1425 O O . LEU B 1 57 ? 37.303 19.712 58.936 1.00 16.95 42 LEU B O 1
ATOM 1430 N N . GLU B 1 58 ? 39.332 20.696 58.990 1.00 16.18 43 GLU B N 1
ATOM 1431 C CA . GLU B 1 58 ? 39.978 19.513 59.593 1.00 15.90 43 GLU B CA 1
ATOM 1432 C C . GLU B 1 58 ? 39.508 19.307 61.056 1.00 16.00 43 GLU B C 1
ATOM 1433 O O . GLU B 1 58 ? 39.228 18.181 61.484 1.00 16.59 43 GLU B O 1
ATOM 1439 N N . VAL B 1 59 ? 39.425 20.393 61.823 1.00 16.49 44 VAL B N 1
ATOM 1440 C CA . VAL B 1 59 ? 38.823 20.349 63.179 1.00 15.76 44 VAL B CA 1
ATOM 1441 C C . VAL B 1 59 ? 37.409 19.766 63.124 1.00 17.12 44 VAL B C 1
ATOM 1442 O O . VAL B 1 59 ? 37.069 18.856 63.892 1.00 17.24 44 VAL B O 1
ATOM 1446 N N . GLY B 1 60 ? 36.571 20.217 62.197 1.00 16.67 45 GLY B N 1
ATOM 1447 C CA . GLY B 1 60 ? 35.196 19.707 62.099 1.00 15.25 45 GLY B CA 1
ATOM 1448 C C . GLY B 1 60 ? 35.165 18.235 61.754 1.00 17.27 45 GLY B C 1
ATOM 1449 O O . GLY B 1 60 ? 34.337 17.470 62.247 1.00 18.89 45 GLY B O 1
ATOM 1450 N N . PHE B 1 61 ? 36.056 17.811 60.847 1.00 16.51 46 PHE B N 1
ATOM 1451 C CA . PHE B 1 61 ? 36.116 16.392 60.451 1.00 15.29 46 PHE B CA 1
ATOM 1452 C C . PHE B 1 61 ? 36.461 15.517 61.657 1.00 16.73 46 PHE B C 1
ATOM 1453 O O . PHE B 1 61 ? 35.915 14.405 61.846 1.00 17.76 46 PHE B O 1
ATOM 1461 N N . SER B 1 62 ? 37.409 15.996 62.472 1.00 16.86 47 SER B N 1
ATOM 1462 C CA . SER B 1 62 ? 37.884 15.233 63.636 1.00 17.03 47 SER B CA 1
ATOM 1463 C C . SER B 1 62 ? 36.854 15.143 64.760 1.00 18.15 47 SER B C 1
ATOM 1464 O O . SER B 1 62 ? 36.874 14.185 65.544 1.00 18.54 47 SER B O 1
ATOM 1467 N N . ALA B 1 63 ? 35.982 16.131 64.881 1.00 17.45 48 ALA B N 1
ATOM 1468 C CA . ALA B 1 63 ? 34.974 16.167 65.969 1.00 15.26 48 ALA B CA 1
ATOM 1469 C C . ALA B 1 63 ? 34.003 15.003 65.827 1.00 18.55 48 ALA B C 1
ATOM 1470 O O . ALA B 1 63 ? 33.632 14.644 64.705 1.00 21.08 48 ALA B O 1
ATOM 1472 N N . GLU B 1 64 ? 33.543 14.426 66.941 1.00 18.83 49 GLU B N 1
ATOM 1473 C CA . GLU B 1 64 ? 32.666 13.242 66.879 1.00 19.65 49 GLU B CA 1
ATOM 1474 C C . GLU B 1 64 ? 31.242 13.583 66.463 1.00 22.25 49 GLU B C 1
ATOM 1475 O O . GLU B 1 64 ? 30.538 12.728 65.915 1.00 24.48 49 GLU B O 1
ATOM 1481 N N . CYS B 1 65 ? 30.799 14.799 66.743 1.00 19.40 50 CYS B N 1
ATOM 1482 C CA A CYS B 1 65 ? 29.484 15.233 66.311 0.67 21.55 50 CYS B CA 1
ATOM 1483 C CA B CYS B 1 65 ? 29.417 15.240 66.562 0.33 19.88 50 CYS B CA 1
ATOM 1484 C C . CYS B 1 65 ? 29.426 16.742 66.155 1.00 20.41 50 CYS B C 1
ATOM 1485 O O . CYS B 1 65 ? 30.385 17.453 66.478 1.00 20.01 50 CYS B O 1
ATOM 1490 N N . GLY B 1 66 ? 28.362 17.235 65.514 1.00 20.28 51 GLY B N 1
ATOM 1491 C CA . GLY B 1 66 ? 28.275 18.643 65.139 1.00 20.26 51 GLY B CA 1
ATOM 1492 C C . GLY B 1 66 ? 28.229 19.600 66.325 1.00 19.83 51 GLY B C 1
ATOM 1493 O O . GLY B 1 66 ? 28.809 20.701 66.251 1.00 20.15 51 GLY B O 1
ATOM 1494 N N . GLU B 1 67 ? 27.573 19.214 67.405 1.00 19.38 52 GLU B N 1
ATOM 1495 C CA . GLU B 1 67 ? 27.523 20.064 68.583 1.00 19.33 52 GLU B CA 1
ATOM 1496 C C . GLU B 1 67 ? 28.883 20.231 69.252 1.00 21.18 52 GLU B C 1
ATOM 1497 O O . GLU B 1 67 ? 29.193 21.306 69.778 1.00 20.90 52 GLU B O 1
ATOM 1503 N N . ILE B 1 68 ? 29.727 19.208 69.201 1.00 18.54 53 ILE B N 1
ATOM 1504 C CA . ILE B 1 68 ? 31.065 19.306 69.754 1.00 17.82 53 ILE B CA 1
ATOM 1505 C C . ILE B 1 68 ? 31.867 20.317 68.902 1.00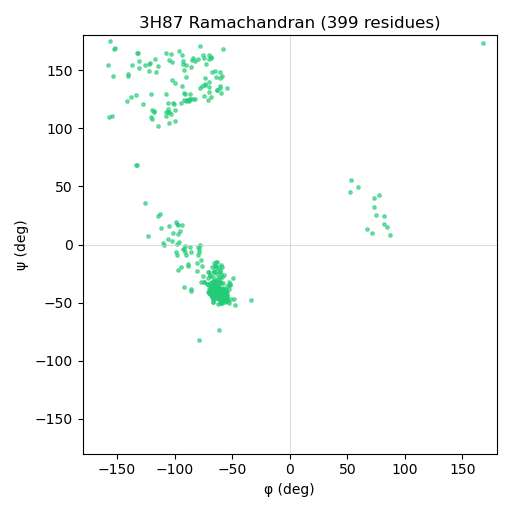 18.24 53 ILE B C 1
ATOM 1506 O O . ILE B 1 68 ? 32.608 21.192 69.419 1.00 18.75 53 ILE B O 1
ATOM 1511 N N . ALA B 1 69 ? 31.756 20.237 67.579 1.00 17.16 54 ALA B N 1
ATOM 1512 C CA . ALA B 1 69 ? 32.379 21.225 66.714 1.00 17.77 54 ALA B CA 1
ATOM 1513 C C . ALA B 1 69 ? 31.911 22.637 66.976 1.00 17.81 54 ALA B C 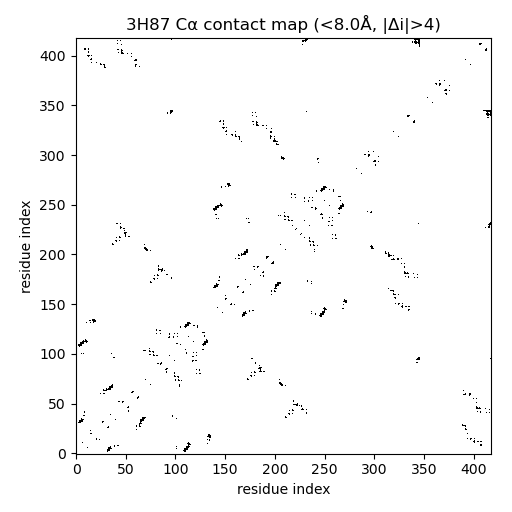1
ATOM 1514 O O . ALA B 1 69 ? 32.743 23.559 67.096 1.00 18.23 54 ALA B O 1
ATOM 1516 N N . ARG B 1 70 ? 30.593 22.841 67.028 1.00 18.97 55 ARG B N 1
ATOM 1517 C CA . ARG B 1 70 ? 30.065 24.184 67.303 1.00 17.16 55 ARG B CA 1
ATOM 1518 C C . ARG B 1 70 ? 30.625 24.738 68.606 1.00 18.19 55 ARG B C 1
ATOM 1519 O O . ARG B 1 70 ? 30.960 25.924 68.705 1.00 19.04 55 ARG B O 1
ATOM 1527 N N . ARG B 1 71 ? 30.712 23.920 69.626 1.00 18.21 56 ARG B N 1
ATOM 1528 C CA . ARG B 1 71 ? 31.323 24.352 70.901 1.00 18.37 56 ARG B CA 1
ATOM 1529 C C . ARG B 1 71 ? 32.757 24.799 70.767 1.00 19.15 56 ARG B C 1
ATOM 1530 O O . ARG B 1 71 ? 33.165 25.873 71.252 1.00 19.04 56 ARG B O 1
ATOM 1538 N N . GLU B 1 72 ? 33.572 23.993 70.115 1.00 18.04 57 GLU B N 1
ATOM 1539 C CA . GLU B 1 72 ? 34.955 24.402 69.949 1.00 19.43 57 GLU B CA 1
ATOM 1540 C C . GLU B 1 72 ? 35.073 25.710 69.208 1.00 19.15 57 GLU B C 1
ATOM 1541 O O . GLU B 1 72 ? 35.917 26.592 69.576 1.00 21.34 57 GLU B O 1
ATOM 1547 N N . PHE B 1 73 ? 34.288 25.931 68.157 1.00 17.09 58 PHE B N 1
ATOM 1548 C CA . PHE B 1 73 ? 34.471 27.170 67.414 1.00 17.58 58 PHE B CA 1
ATOM 1549 C C . PHE B 1 73 ? 34.014 28.407 68.187 1.00 18.28 58 PHE B C 1
ATOM 1550 O O . PHE B 1 73 ? 34.521 29.502 67.908 1.00 20.77 58 PHE B O 1
ATOM 1558 N N . ARG B 1 74 ? 33.102 28.258 69.153 1.00 17.34 59 ARG B N 1
ATOM 1559 C CA . ARG B 1 74 ? 32.650 29.410 69.925 1.00 16.80 59 ARG B CA 1
ATOM 1560 C C . ARG B 1 74 ? 33.415 29.675 71.204 1.00 17.15 59 ARG B C 1
ATOM 1561 O O . ARG B 1 74 ? 33.210 30.711 71.857 1.00 20.06 59 ARG B O 1
ATOM 1569 N N . GLU B 1 75 ? 34.372 28.801 71.548 1.00 16.40 60 GLU B N 1
ATOM 1570 C CA . GLU B 1 75 ? 35.159 28.919 72.757 1.00 15.87 60 GLU B CA 1
ATOM 1571 C C . GLU B 1 75 ? 36.636 29.128 72.506 1.00 16.50 60 GLU B C 1
ATOM 1572 O O . GLU B 1 75 ? 37.122 28.794 71.435 1.00 16.77 60 GLU B O 1
ATOM 1578 N N . PRO B 1 76 ? 37.381 29.660 73.497 1.00 17.09 61 PRO B N 1
ATOM 1579 C CA . PRO B 1 76 ? 38.868 29.650 73.392 1.00 17.28 61 PRO B CA 1
ATOM 1580 C C . PRO B 1 76 ? 39.350 28.197 73.421 1.00 16.84 61 PRO B C 1
ATOM 1581 O O . PRO B 1 76 ? 38.737 27.386 74.133 1.00 17.62 61 PRO B O 1
ATOM 1585 N N . PRO B 1 77 ? 40.459 27.874 72.751 1.00 16.74 62 PRO B N 1
ATOM 1586 C CA . PRO B 1 77 ? 41.317 28.790 72.007 1.00 17.77 62 PRO B CA 1
ATOM 1587 C C . PRO B 1 77 ? 40.863 29.189 70.608 1.00 17.78 62 PRO B C 1
ATOM 1588 O O . PRO B 1 77 ? 41.305 30.257 70.110 1.00 17.40 62 PRO B O 1
ATOM 1592 N N . LEU B 1 78 ? 40.007 28.399 69.932 1.00 17.81 63 LEU B N 1
ATOM 1593 C CA . LEU B 1 78 ? 39.771 28.663 68.525 1.00 18.21 63 LEU B CA 1
ATOM 1594 C C . LEU B 1 78 ? 39.134 30.023 68.327 1.00 18.40 63 LEU B C 1
ATOM 1595 O O . LEU B 1 78 ? 39.424 30.687 67.322 1.00 19.23 63 LEU B O 1
ATOM 1600 N N . SER B 1 79 ? 38.239 30.457 69.229 1.00 17.51 64 SER B N 1
ATOM 1601 C CA . SER B 1 79 ? 37.592 31.742 68.972 1.00 17.28 64 SER B CA 1
ATOM 1602 C C . SER B 1 79 ? 38.540 32.953 68.995 1.00 17.40 64 SER B C 1
ATOM 1603 O O . SER B 1 79 ? 38.200 34.029 68.463 1.00 18.72 64 SER B O 1
ATOM 1606 N N . ALA B 1 80 ? 39.723 32.797 69.603 1.00 16.09 65 ALA B N 1
ATOM 1607 C CA . ALA B 1 80 ? 40.729 33.820 69.745 1.00 16.06 65 ALA B CA 1
ATOM 1608 C C . ALA B 1 80 ? 41.739 33.827 68.586 1.00 15.53 65 ALA B C 1
ATOM 1609 O O . ALA B 1 80 ? 42.621 34.696 68.557 1.00 17.22 65 ALA B O 1
ATOM 1611 N N . MET B 1 81 ? 41.604 32.909 67.625 1.00 16.31 66 MET B N 1
ATOM 1612 C CA . MET B 1 81 ? 42.587 32.826 66.513 1.00 16.44 66 MET B CA 1
ATOM 1613 C C . MET B 1 81 ? 42.045 33.525 65.248 1.00 16.49 66 MET B C 1
ATOM 1614 O O . MET B 1 81 ? 41.041 33.058 64.674 1.00 17.44 66 MET B O 1
ATOM 1619 N N . PRO B 1 82 ? 42.704 34.602 64.812 1.00 16.33 67 PRO B N 1
ATOM 1620 C CA . PRO B 1 82 ? 42.289 35.256 63.552 1.00 15.59 67 PRO B CA 1
ATOM 1621 C C . PRO B 1 82 ? 42.268 34.252 62.403 1.00 16.40 67 PRO B C 1
ATOM 1622 O O . PRO B 1 82 ? 43.201 33.478 62.236 1.00 17.46 67 PRO B O 1
ATOM 1626 N N . VAL B 1 83 ? 41.209 34.267 61.594 1.00 16.33 68 VAL B N 1
ATOM 1627 C CA . VAL B 1 83 ? 41.033 33.305 60.506 1.00 15.95 68 VAL B CA 1
ATOM 1628 C C . VAL B 1 83 ? 41.650 33.849 59.187 1.00 17.24 68 VAL B C 1
ATOM 1629 O O . VAL B 1 83 ? 41.404 34.987 58.795 1.00 17.34 68 VAL B O 1
ATOM 1633 N N . GLU B 1 84 ? 42.485 33.013 58.542 1.00 16.89 69 GLU B N 1
ATOM 1634 C CA . GLU B 1 84 ? 43.104 33.338 57.253 1.00 17.46 69 GLU B CA 1
ATOM 1635 C C . GLU B 1 84 ? 42.452 32.510 56.159 1.00 19.30 69 GLU B C 1
ATOM 1636 O O . GLU B 1 84 ? 42.605 31.287 56.092 1.00 21.67 69 GLU B O 1
ATOM 1642 N N . TYR B 1 85 ? 41.700 33.177 55.301 1.00 17.48 70 TYR B N 1
ATOM 1643 C CA . TYR B 1 85 ? 41.045 32.554 54.152 1.00 17.65 70 TYR B CA 1
ATOM 1644 C C . TYR B 1 85 ? 41.942 32.581 52.929 1.00 17.57 70 TYR B C 1
ATOM 1645 O O . TYR B 1 85 ? 42.878 33.413 52.772 1.00 19.16 70 TYR B O 1
ATOM 1654 N N . LEU B 1 86 ? 41.718 31.645 52.019 1.00 16.77 71 LEU B N 1
ATOM 1655 C CA . LEU B 1 86 ? 42.511 31.588 50.801 1.00 16.34 71 LEU B CA 1
ATOM 1656 C C . LEU B 1 86 ? 42.263 32.738 49.847 1.00 15.64 71 LEU B C 1
ATOM 1657 O O . LEU B 1 86 ? 41.240 33.447 49.926 1.00 16.59 71 LEU B O 1
ATOM 1662 N N . THR B 1 87 ? 43.205 32.955 48.936 1.00 16.60 72 THR B N 1
ATOM 1663 C CA . THR B 1 87 ? 43.065 33.883 47.801 1.00 15.90 72 THR B CA 1
ATOM 1664 C C . THR B 1 87 ? 43.539 33.156 46.538 1.00 17.26 72 THR B C 1
ATOM 1665 O O . THR B 1 87 ? 44.238 32.136 46.644 1.00 15.81 72 THR B O 1
ATOM 1669 N N . PRO B 1 88 ? 43.237 33.660 45.326 1.00 16.53 73 PRO B N 1
ATOM 1670 C CA . PRO B 1 88 ? 43.640 32.927 44.145 1.00 16.30 73 PRO B CA 1
ATOM 1671 C C . PRO B 1 88 ? 45.157 32.776 43.999 1.00 17.25 73 PRO B C 1
ATOM 1672 O O . PRO B 1 88 ? 45.661 31.744 43.577 1.00 17.51 73 PRO B O 1
ATOM 1676 N N . ARG B 1 89 ? 45.934 33.788 44.392 1.00 16.47 74 ARG B N 1
ATOM 1677 C CA . ARG B 1 89 ? 47.356 33.712 44.365 1.00 17.14 74 ARG B CA 1
ATOM 1678 C C . ARG B 1 89 ? 47.920 32.682 45.335 1.00 16.76 74 ARG B C 1
ATOM 1679 O O . ARG B 1 89 ? 48.928 32.027 45.042 1.00 18.03 74 ARG B O 1
ATOM 1687 N N . ILE B 1 90 ? 47.297 32.497 46.520 1.00 16.21 75 ILE B N 1
ATOM 1688 C CA . ILE B 1 90 ? 47.733 31.448 47.448 1.00 15.52 75 ILE B CA 1
ATOM 1689 C C . ILE B 1 90 ? 47.473 30.073 46.809 1.00 16.63 75 ILE B C 1
ATOM 1690 O O . ILE B 1 90 ? 48.330 29.176 46.839 1.00 17.10 75 ILE B O 1
ATOM 1695 N N . GLU B 1 91 ? 46.264 29.878 46.246 1.00 15.73 76 GLU B N 1
ATOM 1696 C CA . GLU B 1 91 ? 45.953 28.568 45.617 1.00 15.85 76 GLU B CA 1
ATOM 1697 C C . GLU B 1 91 ? 46.934 28.271 44.477 1.00 16.40 76 GLU B C 1
ATOM 1698 O O . GLU B 1 91 ? 47.396 27.124 44.328 1.00 16.93 76 GLU B O 1
ATOM 1704 N N . ASP B 1 92 ? 47.231 29.261 43.635 1.00 16.34 77 ASP B N 1
ATOM 1705 C CA . ASP B 1 92 ? 48.177 29.044 42.562 1.00 16.06 77 ASP B CA 1
ATOM 1706 C C . ASP B 1 92 ? 49.597 28.749 43.110 1.00 17.08 77 ASP B C 1
ATOM 1707 O O . ASP B 1 92 ? 50.340 27.945 42.517 1.00 17.41 77 ASP B O 1
ATOM 1712 N N . ARG B 1 93 ? 50.012 29.436 44.170 1.00 15.66 78 ARG 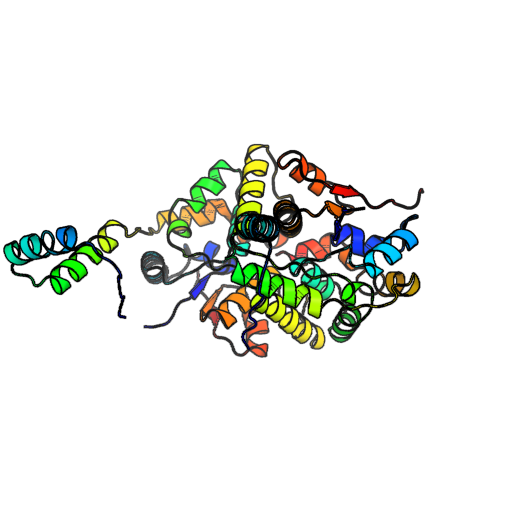B N 1
ATOM 1713 C CA . ARG B 1 93 ? 51.312 29.182 44.779 1.00 15.66 78 ARG B CA 1
ATOM 1714 C C . ARG B 1 93 ? 51.443 27.775 45.305 1.00 17.08 78 ARG B C 1
ATOM 1715 O O . ARG B 1 93 ? 52.477 27.143 45.150 1.00 17.24 78 ARG B O 1
ATOM 1723 N N . ALA B 1 94 ? 50.398 27.280 45.974 1.00 16.35 79 ALA B N 1
ATOM 1724 C CA . ALA B 1 94 ? 50.426 25.894 46.441 1.00 15.41 79 ALA B CA 1
ATOM 1725 C C . ALA B 1 94 ? 50.679 24.919 45.290 1.00 16.72 79 ALA B C 1
ATOM 1726 O O . ALA B 1 94 ? 51.456 23.950 45.417 1.00 16.55 79 ALA B O 1
ATOM 1728 N N . LEU B 1 95 ? 50.051 25.160 44.145 1.00 16.53 80 LEU B N 1
ATOM 1729 C CA . LEU B 1 95 ? 50.250 24.309 42.976 1.00 16.45 80 LEU B CA 1
ATOM 1730 C C . LEU B 1 95 ? 51.651 24.430 42.399 1.00 17.11 80 LEU B C 1
ATOM 1731 O O . LEU B 1 95 ? 52.248 23.415 41.980 1.00 17.21 80 LEU B O 1
ATOM 1736 N N . GLU B 1 96 ? 52.169 25.648 42.337 1.00 15.98 81 GLU B N 1
ATOM 1737 C CA . GLU B 1 96 ? 53.551 25.840 41.896 1.00 15.45 81 GLU B CA 1
ATOM 1738 C C . GLU B 1 96 ? 54.536 25.103 42.795 1.00 16.07 81 GLU B C 1
ATOM 1739 O O . GLU B 1 96 ? 55.472 24.434 42.312 1.00 16.84 81 GLU B O 1
ATOM 1745 N N . VAL B 1 97 ? 54.389 25.262 44.106 1.00 15.17 82 VAL B N 1
ATOM 1746 C CA . VAL B 1 97 ? 55.275 24.551 45.055 1.00 15.74 82 VAL B CA 1
ATOM 1747 C C . VAL B 1 97 ? 55.161 23.035 44.878 1.00 15.13 82 VAL B C 1
ATOM 1748 O O . VAL B 1 97 ? 56.176 22.332 44.836 1.00 15.72 82 VAL B O 1
ATOM 1752 N N . GLN B 1 98 ? 53.927 22.508 44.754 1.00 15.32 83 GLN B N 1
ATOM 1753 C CA . GLN B 1 98 ? 53.757 21.091 44.510 1.00 14.96 83 GLN B CA 1
ATOM 1754 C C . GLN B 1 98 ? 54.540 20.608 43.293 1.00 15.51 83 GLN B C 1
ATOM 1755 O O . GLN B 1 98 ? 55.208 19.570 43.327 1.00 15.68 83 GLN B O 1
ATOM 1761 N N . THR B 1 99 ? 54.489 21.390 42.208 1.00 16.27 84 THR B N 1
ATOM 1762 C CA . THR B 1 99 ? 55.123 21.002 40.944 1.00 16.30 84 THR B CA 1
ATOM 1763 C C . THR B 1 99 ? 56.653 21.062 41.063 1.00 15.92 84 THR B C 1
ATOM 1764 O O . THR B 1 99 ? 57.367 20.184 40.562 1.00 17.02 84 THR B O 1
ATOM 1768 N N . LEU B 1 100 ? 57.163 22.095 41.731 1.00 15.83 85 LEU B N 1
ATOM 1769 C CA . LEU B 1 100 ? 58.612 22.227 41.980 1.00 16.22 85 LEU B CA 1
ATOM 1770 C C . LEU B 1 100 ? 59.141 21.087 42.866 1.00 16.27 85 LEU B C 1
ATOM 1771 O O . LEU B 1 100 ? 60.234 20.568 42.619 1.00 16.91 85 LEU B O 1
ATOM 1776 N N . LEU B 1 101 ? 58.345 20.697 43.861 1.00 15.71 86 LEU B N 1
ATOM 1777 C CA . LEU B 1 101 ? 58.750 19.543 44.673 1.00 16.90 86 LEU B CA 1
ATOM 1778 C C . LEU B 1 101 ? 58.731 18.268 43.849 1.00 17.05 86 LEU B C 1
ATOM 1779 O O . LEU B 1 101 ? 59.590 17.396 44.063 1.00 18.14 86 LEU B O 1
ATOM 1784 N N . ALA B 1 102 ? 57.797 18.132 42.911 1.00 16.66 87 ALA B N 1
ATOM 1785 C CA . ALA B 1 102 ? 57.753 16.959 42.034 1.00 17.89 87 ALA B CA 1
ATOM 1786 C C . ALA B 1 102 ? 59.013 16.921 41.163 1.00 22.24 87 ALA B C 1
ATOM 1787 O O . ALA B 1 102 ? 59.532 15.827 40.900 1.00 26.50 87 ALA B O 1
ATOM 1789 N N . ASP B 1 103 ? 59.562 18.083 40.791 1.00 19.29 88 ASP B N 1
ATOM 1790 C CA . ASP B 1 103 ? 60.807 18.146 39.956 1.00 22.80 88 ASP B CA 1
ATOM 1791 C C . ASP B 1 103 ? 61.990 17.608 40.766 1.00 24.49 88 ASP B C 1
ATOM 1792 O O . ASP B 1 103 ? 62.995 17.160 40.203 1.00 27.92 88 ASP B O 1
ATOM 1797 N N . ARG B 1 104 ? 61.908 17.747 42.090 1.00 27.56 89 ARG B N 1
ATOM 1798 C CA . ARG B 1 104 ? 62.973 17.346 43.009 1.00 29.46 89 ARG B CA 1
ATOM 1799 C C . ARG B 1 104 ? 62.686 15.984 43.623 1.00 33.76 89 ARG B C 1
ATOM 1800 O O . ARG B 1 104 ? 63.249 15.621 44.660 1.00 35.62 89 ARG B O 1
ATOM 1808 N N . GLY B 1 105 ? 61.804 15.224 42.976 1.00 30.68 90 GLY B N 1
ATOM 1809 C CA . GLY B 1 105 ? 61.587 13.838 43.365 1.00 29.07 90 GLY B CA 1
ATOM 1810 C C . GLY B 1 105 ? 60.566 13.559 44.459 1.00 29.73 90 GLY B C 1
ATOM 1811 O O . GLY B 1 105 ? 60.501 12.420 44.924 1.00 34.27 90 GLY B O 1
ATOM 1812 N N . HIS B 1 106 ? 59.776 14.542 44.914 1.00 24.71 91 HIS B N 1
ATOM 1813 C CA . HIS B 1 106 ? 58.723 14.215 45.846 1.00 31.77 91 HIS B CA 1
ATOM 1814 C C . HIS B 1 106 ? 57.568 13.503 45.139 1.00 38.07 91 HIS B C 1
ATOM 1815 O O . HIS B 1 106 ? 57.177 13.855 44.017 1.00 42.94 91 HIS B O 1
ATOM 1822 N N . HIS B 1 107 ? 57.055 12.466 45.793 1.00 41.13 92 HIS B N 1
ATOM 1823 C CA . HIS B 1 107 ? 56.026 11.628 45.207 1.00 44.64 92 HIS B CA 1
ATOM 1824 C C . HIS B 1 107 ? 54.937 11.408 46.245 1.00 42.64 92 HIS B C 1
ATOM 1825 O O . HIS B 1 107 ? 55.236 11.046 47.376 1.00 45.07 92 HIS B O 1
ATOM 1832 N N . ARG B 1 108 ? 53.687 11.666 45.864 1.00 41.46 93 ARG B N 1
ATOM 1833 C CA . ARG B 1 108 ? 52.550 11.490 46.759 1.00 40.78 93 ARG B CA 1
ATOM 1834 C C . ARG B 1 108 ? 52.763 12.218 48.077 1.00 38.73 93 ARG B C 1
ATOM 1835 O O . ARG B 1 108 ? 52.496 11.711 49.173 1.00 39.78 93 ARG B O 1
ATOM 1843 N N . GLY B 1 109 ? 53.233 13.437 47.974 1.00 33.33 94 GLY B N 1
ATOM 1844 C CA . GLY B 1 109 ? 53.265 14.328 49.142 1.00 29.52 94 GLY B CA 1
ATOM 1845 C C . GLY B 1 109 ? 54.130 15.501 48.758 1.00 31.14 94 GLY B C 1
ATOM 1846 O O . GLY B 1 109 ? 54.729 15.460 47.654 1.00 34.51 94 GLY B O 1
ATOM 1847 N N . PRO B 1 110 ? 54.206 16.543 49.622 1.00 27.89 95 PRO B N 1
ATOM 1848 C CA . PRO B 1 110 ? 53.501 16.796 50.925 1.00 26.16 95 PRO B CA 1
ATOM 1849 C C . PRO B 1 110 ? 51.991 16.785 50.679 1.00 20.17 95 PRO B C 1
ATOM 1850 O O . PRO B 1 110 ? 51.567 16.881 49.553 1.00 23.35 95 PRO B O 1
ATOM 1854 N N . SER B 1 111 ? 51.182 16.754 51.730 1.00 18.80 96 SER B N 1
ATOM 1855 C CA . SER B 1 111 ? 49.731 16.714 51.549 1.00 15.99 96 SER B CA 1
ATOM 1856 C C . SER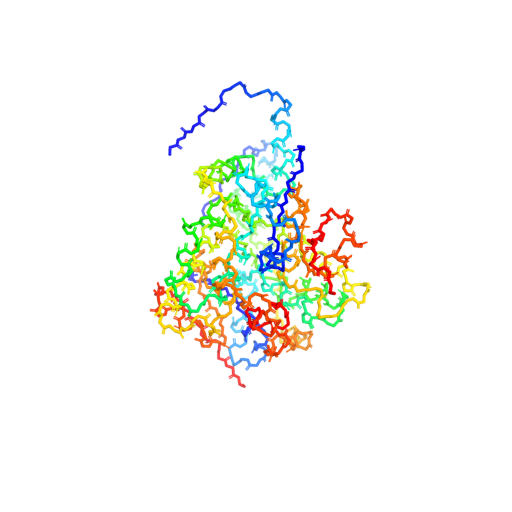 B 1 111 ? 49.198 18.052 51.018 1.00 16.97 96 SER B C 1
ATOM 1857 O O . SER B 1 111 ? 49.826 19.092 51.124 1.00 17.44 96 SER B O 1
ATOM 1860 N N . ILE B 1 112 ? 48.001 17.988 50.438 1.00 16.80 97 ILE B N 1
ATOM 1861 C CA . ILE B 1 112 ? 47.294 19.187 49.983 1.00 17.39 97 ILE B CA 1
ATOM 1862 C C . ILE B 1 112 ? 47.109 20.220 51.102 1.00 16.80 97 ILE B C 1
ATOM 1863 O O . ILE B 1 112 ? 47.441 21.400 50.907 1.00 17.33 97 ILE B O 1
ATOM 1868 N N . PRO B 1 113 ? 46.629 19.817 52.312 1.00 16.55 98 PRO B N 1
ATOM 1869 C CA . PRO B 1 113 ? 46.532 20.842 53.358 1.00 17.18 98 PRO B CA 1
ATOM 1870 C C . PRO B 1 113 ? 47.901 21.434 53.737 1.00 17.15 98 PRO B C 1
ATOM 1871 O O . PRO B 1 113 ? 48.008 22.648 54.000 1.00 18.44 98 PRO B O 1
ATOM 1875 N N . ASP B 1 114 ? 48.953 20.635 53.771 1.00 17.93 99 ASP B N 1
ATOM 1876 C CA . ASP B 1 114 ? 50.267 21.181 54.132 1.00 17.08 99 ASP B CA 1
ATOM 1877 C C . ASP B 1 114 ? 50.660 22.274 53.093 1.00 17.37 99 ASP B C 1
ATOM 1878 O O . ASP B 1 114 ? 51.183 23.336 53.456 1.00 17.70 99 ASP B O 1
ATOM 1883 N N . LEU B 1 115 ? 50.445 21.985 51.794 1.00 16.39 100 LEU B N 1
ATOM 1884 C CA . LEU B 1 115 ? 50.765 22.982 50.744 1.00 16.61 100 LEU B CA 1
ATOM 1885 C C . LEU B 1 115 ? 49.941 24.270 50.881 1.00 17.01 100 LEU B C 1
ATOM 1886 O O . LEU B 1 115 ? 50.445 25.393 50.689 1.00 18.17 100 LEU B O 1
ATOM 1891 N N . LEU B 1 116 ? 48.651 24.128 51.197 1.00 16.76 101 LEU B N 1
ATOM 1892 C CA . LEU B 1 116 ? 47.782 25.297 51.348 1.00 16.99 101 LEU B CA 1
ATOM 1893 C C . LEU B 1 116 ? 48.132 26.115 52.590 1.00 18.24 101 LEU B C 1
ATOM 1894 O O . LEU B 1 116 ? 48.123 27.355 52.535 1.00 18.06 101 LEU B O 1
ATOM 1899 N N . ILE B 1 117 ? 48.399 25.468 53.727 1.00 17.28 102 ILE B N 1
ATOM 1900 C CA . ILE B 1 117 ? 48.816 26.176 54.963 1.00 16.98 102 ILE B CA 1
ATOM 1901 C C . ILE B 1 117 ? 50.166 26.863 54.719 1.00 17.65 102 ILE B C 1
ATOM 1902 O O . ILE B 1 117 ? 50.339 28.048 55.045 1.00 18.03 102 ILE B O 1
ATOM 1907 N N . ALA B 1 118 ? 51.126 26.178 54.095 1.00 16.82 103 ALA B N 1
ATOM 1908 C CA . ALA B 1 118 ? 52.412 26.801 53.875 1.00 16.33 103 ALA B CA 1
ATOM 1909 C C . ALA B 1 118 ? 52.297 27.985 52.929 1.00 17.59 103 ALA B C 1
ATOM 1910 O O . ALA B 1 118 ? 52.937 29.035 53.153 1.00 17.93 103 ALA B O 1
ATOM 1912 N N . ALA B 1 119 ? 51.518 27.877 51.842 1.00 16.83 104 ALA B N 1
ATOM 1913 C CA . ALA B 1 119 ? 51.424 28.999 50.917 1.00 15.67 104 ALA B CA 1
ATOM 1914 C C . ALA B 1 119 ? 50.704 30.185 51.539 1.00 17.19 104 ALA B C 1
ATOM 1915 O O . ALA B 1 119 ? 51.064 31.359 51.282 1.00 17.33 104 ALA B O 1
ATOM 1917 N N . THR B 1 120 ? 49.687 29.922 52.384 1.00 16.96 105 THR B N 1
ATOM 1918 C CA . THR B 1 120 ? 49.025 31.002 53.083 1.00 16.81 105 THR B CA 1
ATOM 1919 C C . THR B 1 120 ? 50.021 31.766 53.962 1.00 16.91 105 THR B C 1
ATOM 1920 O O . THR B 1 120 ? 50.078 32.993 53.980 1.00 17.56 105 THR B O 1
ATOM 1924 N N . ALA B 1 121 ? 50.798 31.009 54.747 1.00 17.68 106 ALA B N 1
ATOM 1925 C CA . ALA B 1 121 ? 51.785 31.627 55.643 1.00 18.07 106 ALA B CA 1
ATOM 1926 C C . ALA B 1 121 ? 52.857 32.405 54.881 1.00 17.75 106 ALA B C 1
ATOM 1927 O O . ALA B 1 121 ? 53.248 33.515 55.257 1.00 18.48 106 ALA B O 1
ATOM 1929 N N . GLU B 1 122 ? 53.311 31.834 53.768 1.00 17.42 107 GLU B N 1
ATOM 1930 C CA . GLU B 1 122 ? 54.366 32.466 52.939 1.00 17.03 107 GLU B CA 1
ATOM 1931 C C . GLU B 1 122 ? 53.910 33.817 52.431 1.00 18.00 107 GLU B C 1
ATOM 1932 O O . GLU B 1 122 ? 54.619 34.816 52.584 1.00 20.49 107 GLU B O 1
ATOM 1938 N N . LEU B 1 123 ? 52.720 33.883 51.835 1.00 17.46 108 LEU B N 1
ATOM 1939 C CA . LEU B 1 123 ? 52.275 35.140 51.196 1.00 17.50 108 LEU B CA 1
ATOM 1940 C C . LEU B 1 123 ? 51.720 36.141 52.200 1.00 18.38 108 LEU B C 1
ATOM 1941 O O . LEU B 1 123 ? 51.598 37.320 51.910 1.00 20.52 108 LEU B O 1
ATOM 1946 N N . SER B 1 124 ? 51.390 35.684 53.421 1.00 19.84 109 SER B N 1
ATOM 1947 C CA . SER B 1 124 ? 50.858 36.559 54.501 1.00 21.03 109 SER B CA 1
ATOM 1948 C C . SER B 1 124 ? 51.901 36.993 55.508 1.00 21.52 109 SER B C 1
ATOM 1949 O O . SER B 1 124 ? 51.568 37.797 56.383 1.00 24.33 109 SER B O 1
ATOM 1952 N N . GLY B 1 125 ? 53.116 36.482 55.447 1.00 20.63 110 GLY B N 1
ATOM 1953 C CA . GLY B 1 125 ? 54.156 36.867 56.394 1.00 19.19 110 GLY B CA 1
ATOM 1954 C C . GLY B 1 125 ? 53.971 36.294 57.789 1.00 20.09 110 GLY B C 1
ATOM 1955 O O . GLY B 1 125 ? 54.249 36.975 58.802 1.00 22.58 110 GLY B O 1
ATOM 1956 N N . LEU B 1 126 ? 53.546 35.036 57.844 1.00 17.67 111 LEU B N 1
ATOM 1957 C CA . LEU B 1 126 ? 53.344 34.314 59.103 1.00 17.68 111 LEU B CA 1
ATOM 1958 C C . LEU B 1 126 ? 54.289 33.126 59.209 1.00 17.80 111 LEU B C 1
ATOM 1959 O O . LEU B 1 126 ? 54.649 32.525 58.192 1.00 19.39 111 LEU B O 1
ATOM 1964 N N . THR B 1 127 ? 54.705 32.773 60.427 1.00 16.79 112 THR B N 1
ATOM 1965 C CA . THR B 1 127 ? 55.557 31.576 60.682 1.00 16.77 112 THR B CA 1
ATOM 1966 C C . THR B 1 127 ? 54.683 30.350 60.847 1.00 17.36 112 THR B C 1
ATOM 1967 O O . THR B 1 127 ? 53.749 30.388 61.660 1.00 18.08 112 THR B O 1
ATOM 1971 N N . VAL B 1 128 ? 54.897 29.272 60.079 1.00 17.78 113 VAL B N 1
ATOM 1972 C CA . VAL B 1 128 ? 54.101 28.083 60.285 1.00 17.28 113 VAL B CA 1
ATOM 1973 C C . VAL B 1 128 ? 54.481 27.381 61.590 1.00 17.63 113 VAL B C 1
ATOM 1974 O O . VAL B 1 128 ? 55.673 27.079 61.777 1.00 18.03 113 VAL B O 1
ATOM 1978 N N . LEU B 1 129 ? 53.547 27.134 62.500 1.00 16.56 114 LEU B N 1
ATOM 1979 C CA . LEU B 1 129 ? 53.765 26.390 63.740 1.00 15.67 114 LEU B CA 1
ATOM 1980 C C . LEU B 1 129 ? 53.235 24.993 63.559 1.00 16.97 114 LEU B C 1
ATOM 1981 O O . LEU B 1 129 ? 52.041 24.806 63.234 1.00 17.13 114 LEU B O 1
ATOM 1986 N N . HIS B 1 130 ? 54.101 23.986 63.738 1.00 16.27 115 HIS B N 1
ATOM 1987 C CA . HIS B 1 130 ? 53.761 22.610 63.299 1.00 15.67 115 HIS B CA 1
ATOM 1988 C C . HIS B 1 130 ? 54.469 21.555 64.129 1.00 16.77 115 HIS B C 1
ATOM 1989 O O . HIS B 1 130 ? 55.413 21.851 64.894 1.00 16.57 115 HIS B O 1
ATOM 1996 N N . VAL B 1 131 ? 54.040 20.303 63.943 1.00 16.91 116 VAL B N 1
ATOM 1997 C CA . VAL B 1 131 ? 54.833 19.078 64.272 1.00 17.31 116 VAL B CA 1
ATOM 1998 C C . VAL B 1 131 ? 54.721 18.129 63.045 1.00 18.00 116 VAL B C 1
ATOM 1999 O O . VAL B 1 131 ? 54.052 17.083 63.123 1.00 18.43 116 VAL B O 1
ATOM 2003 N N . ASP B 1 132 ? 55.331 18.534 61.923 1.00 18.00 117 ASP B N 1
ATOM 2004 C CA . ASP B 1 132 ? 55.227 17.775 60.655 1.00 17.10 117 ASP B CA 1
ATOM 2005 C C . ASP B 1 132 ? 56.445 18.071 59.793 1.00 18.03 117 ASP B C 1
ATOM 2006 O O . ASP B 1 132 ? 56.617 19.171 59.258 1.00 18.56 117 ASP B O 1
ATOM 2011 N N . LYS B 1 133 ? 57.315 17.078 59.634 1.00 18.82 118 LYS B N 1
ATOM 2012 C CA . LYS B 1 133 ? 58.526 17.231 58.851 1.00 19.24 118 LYS B CA 1
ATOM 2013 C C . LYS B 1 133 ? 58.304 17.632 57.395 1.00 18.39 118 LYS B C 1
ATOM 2014 O O . LYS B 1 133 ? 59.220 18.133 56.729 1.00 19.27 118 LYS B O 1
ATOM 2020 N N . ASP B 1 134 ? 57.108 17.434 56.834 1.00 17.13 119 ASP B N 1
ATOM 2021 C CA . ASP B 1 134 ? 56.895 17.902 55.476 1.00 17.73 119 ASP B CA 1
ATOM 2022 C C . ASP B 1 134 ? 56.977 19.395 55.307 1.00 18.52 119 ASP B C 1
ATOM 2023 O O . ASP B 1 134 ? 57.219 19.876 54.176 1.00 19.47 119 ASP B O 1
ATOM 2028 N N . PHE B 1 135 ? 56.843 20.199 56.367 1.00 18.88 120 PHE B N 1
ATOM 2029 C CA . PHE B 1 135 ? 57.065 21.645 56.254 1.00 17.09 120 PHE B CA 1
ATOM 2030 C C . PHE B 1 135 ? 58.558 21.928 56.006 1.00 18.22 120 PHE B C 1
ATOM 2031 O O . PHE B 1 135 ? 58.888 22.962 55.406 1.00 18.39 120 PHE B O 1
ATOM 2039 N N . ASP B 1 136 ? 59.459 21.055 56.435 1.00 18.18 121 ASP B N 1
ATOM 2040 C CA . ASP B 1 136 ? 60.876 21.201 56.041 1.00 18.12 121 ASP B CA 1
ATOM 2041 C C . ASP B 1 136 ? 61.076 20.956 54.560 1.00 19.25 121 ASP B C 1
ATOM 2042 O O . ASP B 1 136 ? 61.933 21.585 53.886 1.00 20.02 121 ASP B O 1
ATOM 2047 N N . ALA B 1 137 ? 60.362 20.002 53.992 1.00 18.16 122 ALA B N 1
ATOM 2048 C CA . ALA B 1 137 ? 60.473 19.744 52.571 1.00 18.12 122 ALA B CA 1
ATOM 2049 C C . ALA B 1 137 ? 60.010 20.959 51.748 1.00 19.45 122 ALA B C 1
ATOM 2050 O O . ALA B 1 137 ? 60.621 21.346 50.733 1.00 19.38 122 ALA B O 1
ATOM 2052 N N . ILE B 1 138 ? 58.923 21.596 52.180 1.00 18.15 123 ILE B N 1
ATOM 2053 C CA . ILE B 1 138 ? 58.441 22.798 51.503 1.00 16.89 123 ILE B CA 1
ATOM 2054 C C . ILE B 1 138 ? 59.429 23.969 51.686 1.00 17.51 123 ILE B C 1
ATOM 2055 O O . ILE B 1 138 ? 59.771 24.661 50.725 1.00 17.66 123 ILE B O 1
ATOM 2060 N N . ALA B 1 139 ? 59.922 24.184 52.912 1.00 17.69 124 ALA B N 1
ATOM 2061 C CA . ALA B 1 139 ? 60.855 25.265 53.140 1.00 16.65 124 ALA B CA 1
ATOM 2062 C C . ALA B 1 139 ? 62.179 25.100 52.435 1.00 17.73 124 ALA B C 1
ATOM 2063 O O . ALA B 1 139 ? 62.884 26.096 52.161 1.00 18.00 124 ALA B O 1
ATOM 2065 N N . ALA B 1 140 ? 62.582 23.864 52.075 1.00 17.71 125 ALA B N 1
ATOM 2066 C CA . ALA B 1 140 ? 63.775 23.689 51.255 1.00 17.44 125 ALA B CA 1
ATOM 2067 C C . ALA B 1 140 ? 63.639 24.384 49.904 1.00 19.62 125 ALA B C 1
ATOM 2068 O O . ALA B 1 140 ? 64.669 24.764 49.268 1.00 22.48 125 ALA B O 1
ATOM 2070 N N . LEU B 1 141 ? 62.423 24.526 49.403 1.00 18.93 126 LEU B N 1
ATOM 2071 C CA A LEU B 1 141 ? 62.162 25.266 48.180 0.61 18.46 126 LEU B CA 1
ATOM 2072 C CA B LEU B 1 141 ? 62.127 25.264 48.175 0.39 19.42 126 LEU B CA 1
ATOM 2073 C C . LEU B 1 141 ? 61.816 26.741 48.416 1.00 19.84 126 LEU B C 1
ATOM 2074 O O . LEU B 1 141 ? 62.253 27.618 47.664 1.00 23.31 126 LEU B O 1
ATOM 2083 N N . THR B 1 142 ? 61.014 27.047 49.428 1.00 17.13 127 THR B N 1
ATOM 2084 C CA . THR B 1 142 ? 60.482 28.404 49.579 1.00 17.06 127 THR B CA 1
ATOM 2085 C C . THR B 1 142 ? 61.300 29.305 50.496 1.00 17.54 127 THR B C 1
ATOM 2086 O O . THR B 1 142 ? 61.168 30.519 50.465 1.00 18.31 127 THR B O 1
ATOM 2090 N N . GLY B 1 143 ? 62.135 28.711 51.350 1.00 16.93 128 GLY B N 1
ATOM 2091 C CA . GLY B 1 143 ? 62.885 29.457 52.341 1.00 16.93 128 GLY B CA 1
ATOM 2092 C C . GLY B 1 143 ? 62.084 30.109 53.445 1.00 17.25 128 GLY B C 1
ATOM 2093 O O . GLY B 1 143 ? 62.637 30.922 54.219 1.00 18.10 128 GLY B O 1
ATOM 2094 N N . GLN B 1 144 ? 60.804 29.739 53.583 1.00 17.23 129 GLN B N 1
ATOM 2095 C CA . GLN B 1 144 ? 59.918 30.417 54.525 1.00 16.26 129 GLN B CA 1
ATOM 2096 C C . GLN B 1 144 ? 60.165 30.060 55.989 1.00 17.99 129 GLN B C 1
ATOM 2097 O O . GLN B 1 144 ? 60.711 29.004 56.281 1.00 19.38 129 GLN B O 1
ATOM 2103 N N . LYS B 1 145 ? 59.696 30.913 56.901 1.00 11.21 130 LYS B N 1
ATOM 2104 C CA . LYS B 1 145 ? 59.898 30.663 58.331 1.00 13.36 130 LYS B CA 1
ATOM 2105 C C . LYS B 1 145 ? 58.943 29.614 58.890 1.00 13.93 130 LYS B C 1
ATOM 2106 O O . LYS B 1 145 ? 57.743 29.631 58.612 1.00 14.01 130 LYS B O 1
ATOM 2112 N N . THR B 1 146 ? 59.501 28.704 59.678 1.00 14.79 131 THR B N 1
ATOM 2113 C CA . THR B 1 146 ? 58.756 27.640 60.329 1.00 14.80 131 THR B CA 1
ATOM 2114 C C . THR B 1 146 ? 59.224 27.492 61.758 1.00 15.56 131 THR B C 1
ATOM 2115 O O . THR B 1 146 ? 60.394 27.772 62.075 1.00 16.41 131 THR B O 1
ATOM 2119 N N . GLU B 1 147 ? 58.334 26.972 62.616 1.00 15.53 132 GLU B N 1
ATOM 2120 C CA . GLU B 1 147 ? 58.660 26.677 64.023 1.00 16.08 132 GLU B CA 1
ATOM 2121 C C . GLU B 1 147 ? 58.000 25.386 64.433 1.00 14.40 132 GLU B C 1
ATOM 2122 O O . GLU B 1 147 ? 56.779 25.224 64.338 1.00 15.51 132 GLU B O 1
ATOM 2128 N N . ARG B 1 148 ? 58.834 24.450 64.912 1.00 14.88 133 ARG B N 1
ATOM 2129 C CA . ARG B 1 148 ? 58.350 23.175 65.459 1.00 15.94 133 ARG B CA 1
ATOM 2130 C C . ARG B 1 148 ? 58.021 23.329 66.928 1.00 14.97 133 ARG B C 1
ATOM 2131 O O . ARG B 1 148 ? 58.828 23.814 67.719 1.00 15.90 133 ARG B O 1
ATOM 2139 N N . LEU B 1 149 ? 56.798 22.976 67.281 1.00 13.57 134 LEU B N 1
ATOM 2140 C CA . LEU B 1 149 ? 56.334 22.981 68.674 1.00 12.48 134 LEU B CA 1
ATOM 2141 C C . LEU B 1 149 ? 57.174 22.028 69.519 1.00 14.89 134 LEU B C 1
ATOM 2142 O O . LEU B 1 149 ? 57.403 20.861 69.147 1.00 15.55 134 LEU B O 1
ATOM 2147 N N . THR B 1 150 ? 57.582 22.500 70.702 1.00 12.70 135 THR B N 1
ATOM 2148 C CA . THR B 1 150 ? 58.360 21.629 71.605 1.00 12.83 135 THR B CA 1
ATOM 2149 C C . THR B 1 150 ? 57.512 20.529 72.178 1.00 14.74 135 THR B C 1
ATOM 2150 O O . THR B 1 150 ? 56.357 20.711 72.485 1.00 14.80 135 THR B O 1
ATOM 2154 N N . HIS B 1 151 ? 58.142 19.343 72.253 1.00 19.86 136 HIS B N 1
ATOM 2155 C CA . HIS B 1 151 ? 57.559 18.130 72.824 1.00 24.43 136 HIS B CA 1
ATOM 2156 C C . HIS B 1 151 ? 58.071 17.830 74.229 1.00 25.47 136 HIS B C 1
ATOM 2157 O O . HIS B 1 151 ? 59.164 18.276 74.633 1.00 20.15 136 HIS B O 1
ATOM 2164 N N . ARG B 1 152 ? 57.287 17.062 74.983 1.00 26.03 137 ARG B N 1
ATOM 2165 C CA . ARG B 1 152 ? 57.718 16.623 76.302 1.00 32.58 137 ARG B CA 1
ATOM 2166 C C . ARG B 1 152 ? 58.764 15.533 76.116 1.00 35.46 137 ARG B C 1
ATOM 2167 O O . ARG B 1 152 ? 58.525 14.578 75.379 1.00 34.76 137 ARG B O 1
ATOM 2175 N N . PRO B 1 153 ? 59.935 15.678 76.766 1.00 40.94 138 PRO B N 1
ATOM 2176 C CA . PRO B 1 153 ? 60.999 14.664 76.663 1.00 42.28 138 PRO B CA 1
ATOM 2177 C C . PRO B 1 153 ? 60.603 13.296 77.228 1.00 42.92 138 PRO B C 1
ATOM 2178 O O . PRO B 1 153 ? 60.063 13.221 78.333 1.00 41.03 138 PRO B O 1
ATOM 2182 N N . PRO B 1 154 ? 60.875 12.217 76.475 1.00 44.63 139 PRO B N 1
ATOM 2183 C CA . PRO B 1 154 ? 60.552 10.862 76.931 1.00 45.18 139 PRO B CA 1
ATOM 2184 C C . PRO B 1 154 ? 61.489 10.374 78.027 1.00 45.47 139 PRO B C 1
ATOM 2185 O O . PRO B 1 154 ? 61.186 10.541 79.205 1.00 47.04 139 PRO B O 1
ATOM 2189 N N . SER C 2 2 ? 27.338 49.001 54.437 1.00 18.39 2 SER C N 1
ATOM 2190 C CA . SER C 2 2 ? 27.575 50.474 54.497 1.00 17.23 2 SER C CA 1
ATOM 2191 C C . SER C 2 2 ? 28.980 50.775 54.025 1.00 15.84 2 SER C C 1
ATOM 2192 O O . SER C 2 2 ? 29.852 49.911 54.066 1.00 15.59 2 SER C O 1
ATOM 2195 N N . ASP C 2 3 ? 29.204 52.002 53.592 1.00 18.69 3 ASP C N 1
ATOM 2196 C CA . ASP C 2 3 ? 30.500 52.434 53.097 1.00 19.62 3 ASP C CA 1
ATOM 2197 C C . ASP C 2 3 ? 31.206 53.190 54.209 1.00 22.09 3 ASP C C 1
ATOM 2198 O O . ASP C 2 3 ? 30.577 53.997 54.901 1.00 23.35 3 ASP C O 1
ATOM 2203 N N . VAL C 2 4 ? 32.503 52.959 54.369 1.00 21.12 4 VAL C N 1
ATOM 2204 C CA . VAL C 2 4 ? 33.317 53.752 55.277 1.00 22.36 4 VAL C CA 1
ATOM 2205 C C . VAL C 2 4 ? 34.461 54.449 54.544 1.00 21.16 4 VAL C C 1
ATOM 2206 O O . VAL C 2 4 ? 35.221 53.828 53.796 1.00 21.91 4 VAL C O 1
ATOM 2210 N N . LEU C 2 5 ? 34.567 55.749 54.772 1.00 23.64 5 LEU C N 1
ATOM 2211 C CA . LEU C 2 5 ? 35.618 56.558 54.172 1.00 24.38 5 LEU C CA 1
ATOM 2212 C C . LEU C 2 5 ? 36.678 56.741 55.245 1.00 24.99 5 LEU C C 1
ATOM 2213 O O . LEU C 2 5 ? 36.390 57.243 56.333 1.00 24.66 5 LEU C O 1
ATOM 2218 N N . ILE C 2 6 ? 37.895 56.296 54.963 1.00 26.11 6 ILE C N 1
ATOM 2219 C CA . ILE C 2 6 ? 38.979 56.474 55.917 1.00 27.95 6 ILE C CA 1
ATOM 2220 C C . ILE C 2 6 ? 39.900 57.560 55.360 1.00 27.55 6 ILE C C 1
ATOM 2221 O O . ILE C 2 6 ? 40.507 57.405 54.298 1.00 26.30 6 ILE C O 1
ATOM 2226 N N . ARG C 2 7 ? 39.954 58.684 56.066 1.00 29.36 7 ARG C N 1
ATOM 2227 C CA . ARG C 2 7 ? 40.650 59.863 55.577 1.00 28.25 7 ARG C CA 1
ATOM 2228 C C . ARG C 2 7 ? 42.093 59.907 56.063 1.00 28.52 7 ARG C C 1
ATOM 2229 O O . ARG C 2 7 ? 42.445 59.307 57.084 1.00 27.03 7 ARG C O 1
ATOM 2237 N N . ASP C 2 8 ? 42.921 60.617 55.305 1.00 28.53 8 ASP C N 1
ATOM 2238 C CA . ASP C 2 8 ? 44.286 60.928 55.706 1.00 29.82 8 ASP C CA 1
ATOM 2239 C C . ASP C 2 8 ? 45.099 59.702 56.109 1.00 28.81 8 ASP C C 1
ATOM 2240 O O . ASP C 2 8 ? 45.644 59.642 57.216 1.00 30.66 8 ASP C O 1
ATOM 2245 N N . ILE C 2 9 ? 45.174 58.726 55.211 1.00 26.42 9 ILE C N 1
ATOM 2246 C CA . ILE C 2 9 ? 46.092 57.615 55.397 1.00 22.89 9 ILE C CA 1
ATOM 2247 C C . ILE C 2 9 ? 47.452 58.054 54.883 1.00 22.98 9 ILE C C 1
ATOM 2248 O O . ILE C 2 9 ? 47.568 58.488 53.730 1.00 21.76 9 ILE C O 1
ATOM 2253 N N . PRO C 2 10 ? 48.492 57.950 55.729 1.00 21.01 10 PRO C N 1
ATOM 2254 C CA . PRO C 2 10 ? 49.832 58.334 55.272 1.00 20.12 10 PRO C CA 1
ATOM 2255 C C . PRO C 2 10 ? 50.314 57.505 54.087 1.00 19.70 10 PRO C C 1
ATOM 2256 O O . PRO C 2 10 ? 49.973 56.329 53.958 1.00 16.75 10 PRO C O 1
ATOM 2260 N N . ASP C 2 11 ? 51.119 58.113 53.228 1.00 21.13 11 ASP C N 1
ATOM 2261 C CA . ASP C 2 11 ? 51.614 57.425 52.036 1.00 19.85 11 ASP C CA 1
ATOM 2262 C C . ASP C 2 11 ? 52.283 56.088 52.332 1.00 21.19 11 ASP C C 1
ATOM 2263 O O . ASP C 2 11 ? 52.135 55.138 51.560 1.00 19.74 11 ASP C O 1
ATOM 2268 N N . ASP C 2 12 ? 53.030 56.004 53.429 1.00 18.83 12 ASP C N 1
ATOM 2269 C CA . ASP C 2 12 ? 53.799 54.800 53.702 1.00 21.01 12 ASP C CA 1
ATOM 2270 C C . ASP C 2 12 ? 52.888 53.670 54.166 1.00 19.74 12 ASP C C 1
ATOM 2271 O O . ASP C 2 12 ? 53.150 52.495 53.918 1.00 20.02 12 ASP C O 1
ATOM 2276 N N . VAL C 2 13 ? 51.812 54.027 54.854 1.00 18.57 13 VAL C N 1
ATOM 2277 C CA . VAL C 2 13 ? 50.805 53.035 55.215 1.00 18.53 13 VAL C CA 1
ATOM 2278 C C . VAL C 2 13 ? 50.098 52.513 53.965 1.00 18.63 13 VAL C C 1
ATOM 2279 O O . VAL C 2 13 ? 49.902 51.316 53.804 1.00 18.30 13 VAL C O 1
ATOM 2283 N N . LEU C 2 14 ? 49.693 53.415 53.092 1.00 19.08 14 LEU C N 1
ATOM 2284 C CA . LEU C 2 14 ? 49.068 53.040 51.840 1.00 20.15 14 LEU C CA 1
ATOM 2285 C C . LEU C 2 14 ? 49.998 52.146 51.010 1.00 19.97 14 LEU C C 1
ATOM 2286 O O . LEU C 2 14 ? 49.549 51.167 50.401 1.00 18.66 14 LEU C O 1
ATOM 2291 N N . ALA C 2 15 ? 51.296 52.439 51.019 1.00 18.73 15 ALA C N 1
ATOM 2292 C CA . ALA C 2 15 ? 52.262 51.617 50.268 1.00 17.77 15 ALA C CA 1
ATOM 2293 C C . ALA C 2 15 ? 52.326 50.203 50.818 1.00 19.38 15 ALA C C 1
ATOM 2294 O O . ALA C 2 15 ? 52.396 49.241 50.066 1.00 21.77 15 ALA C O 1
ATOM 2296 N N . SER C 2 16 ? 52.253 50.056 52.138 1.00 20.71 16 SER C N 1
ATOM 2297 C CA . SER C 2 16 ? 52.272 48.733 52.726 1.00 21.13 16 SER C CA 1
ATOM 2298 C C . SER C 2 16 ? 50.992 47.990 52.377 1.00 23.48 16 SER C C 1
ATOM 2299 O O . SER C 2 16 ? 51.040 46.800 52.070 1.00 20.30 16 SER C O 1
ATOM 2302 N N . LEU C 2 17 ? 49.844 48.671 52.445 1.00 19.60 17 LEU C N 1
ATOM 2303 C CA . LEU C 2 17 ? 48.578 48.033 52.087 1.00 18.38 17 LEU C CA 1
ATOM 2304 C C . LEU C 2 17 ? 48.611 47.539 50.643 1.00 17.55 17 LEU C C 1
ATOM 2305 O O . LEU C 2 17 ? 48.215 46.409 50.354 1.00 16.76 17 LEU C O 1
ATOM 2310 N N . ASP C 2 18 ? 49.065 48.393 49.738 1.00 15.54 18 ASP C N 1
ATOM 2311 C CA . ASP C 2 18 ? 49.215 47.998 48.352 1.00 15.93 18 ASP C CA 1
ATOM 2312 C C . ASP C 2 18 ? 50.168 46.813 48.167 1.00 15.60 18 ASP C C 1
ATOM 2313 O O . ASP C 2 18 ? 49.901 45.966 47.332 1.00 16.20 18 ASP C O 1
ATOM 2318 N N . ALA C 2 19 ? 51.277 46.740 48.903 1.00 16.90 19 ALA C N 1
ATOM 2319 C CA . ALA C 2 19 ? 52.205 45.607 48.719 1.00 16.28 19 ALA C CA 1
ATOM 2320 C C . ALA C 2 19 ? 51.567 44.311 49.205 1.00 18.40 19 ALA C C 1
ATOM 2321 O O . ALA C 2 19 ? 51.763 43.249 48.605 1.00 16.94 19 ALA C O 1
ATOM 2323 N N . ILE C 2 20 ? 50.826 44.387 50.299 1.00 18.38 20 ILE C N 1
ATOM 2324 C CA . ILE C 2 20 ? 50.189 43.198 50.840 1.00 21.76 20 ILE C CA 1
ATOM 2325 C C . ILE C 2 20 ? 49.115 42.676 49.888 1.00 19.06 20 ILE C C 1
ATOM 2326 O O . ILE C 2 20 ? 49.045 41.486 49.582 1.00 19.01 20 ILE C O 1
ATOM 2331 N N . ALA C 2 21 ? 48.241 43.568 49.450 1.00 16.27 21 ALA C N 1
ATOM 2332 C CA . ALA C 2 21 ? 47.163 43.239 48.515 1.00 15.80 21 ALA C CA 1
ATOM 2333 C C . ALA C 2 21 ? 47.744 42.610 47.261 1.00 16.59 21 ALA C C 1
ATOM 2334 O O . ALA C 2 21 ? 47.276 41.567 46.806 1.00 18.86 21 ALA C O 1
ATOM 2336 N N . ALA C 2 22 ? 48.800 43.213 46.710 1.00 14.90 22 ALA C N 1
ATOM 2337 C CA . ALA C 2 22 ? 49.422 42.700 45.489 1.00 14.28 22 ALA C CA 1
ATOM 2338 C C . ALA C 2 22 ? 49.944 41.273 45.702 1.00 14.52 22 ALA C C 1
ATOM 2339 O O . ALA C 2 22 ? 49.775 40.383 44.833 1.00 16.23 22 ALA C O 1
ATOM 2341 N N . ARG C 2 23 ? 50.596 41.029 46.832 1.00 15.07 23 ARG C N 1
ATOM 2342 C CA A ARG C 2 23 ? 51.193 39.738 47.102 0.52 14.04 23 ARG C CA 1
ATOM 2343 C CA B ARG C 2 23 ? 51.201 39.725 47.100 0.48 13.84 23 ARG C CA 1
ATOM 2344 C C . ARG C 2 23 ? 50.119 38.646 47.200 1.00 14.26 23 ARG C C 1
ATOM 2345 O O . ARG C 2 23 ? 50.365 37.471 46.831 1.00 14.68 23 ARG C O 1
ATOM 2360 N N . LEU C 2 24 ? 48.928 39.022 47.671 1.00 13.58 24 LEU C N 1
ATOM 2361 C CA . LEU C 2 24 ? 47.816 38.082 47.785 1.00 12.73 24 LEU C C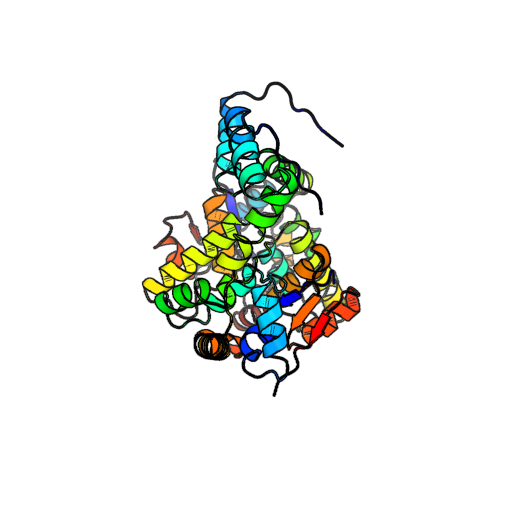A 1
ATOM 2362 C C . LEU C 2 24 ? 46.913 37.990 46.540 1.00 16.15 24 LEU C C 1
ATOM 2363 O O . LEU C 2 24 ? 46.051 37.074 46.445 1.00 16.23 24 LEU C O 1
ATOM 2368 N N . GLY C 2 25 ? 47.104 38.893 45.573 1.00 16.69 25 GLY C N 1
ATOM 2369 C CA . GLY C 2 25 ? 46.209 38.939 44.412 1.00 18.85 25 GLY C CA 1
ATOM 2370 C C . GLY C 2 25 ? 44.819 39.497 44.696 1.00 19.51 25 GLY C C 1
ATOM 2371 O O . GLY C 2 25 ? 43.777 38.951 44.187 1.00 19.06 25 GLY C O 1
ATOM 2372 N N . LEU C 2 26 ? 44.766 40.444 45.642 1.00 16.74 26 LEU C N 1
ATOM 2373 C CA . LEU C 2 26 ? 43.531 41.111 45.964 1.00 15.18 26 LEU C CA 1
ATOM 2374 C C . LEU C 2 26 ? 43.640 42.583 45.598 1.00 16.17 26 LEU C C 1
ATOM 2375 O O . LEU C 2 26 ? 44.737 43.164 45.600 1.00 17.89 26 LEU C O 1
ATOM 2380 N N . SER C 2 27 ? 42.505 43.184 45.325 1.00 15.53 27 SER C N 1
ATOM 2381 C CA . SER C 2 27 ? 42.484 44.616 45.230 1.00 14.28 27 SER C CA 1
ATOM 2382 C C . SER C 2 27 ? 42.729 45.256 46.601 1.00 15.50 27 SER C C 1
ATOM 2383 O O . SER C 2 27 ? 42.527 44.619 47.659 1.00 15.95 27 SER C O 1
ATOM 2386 N N . ARG C 2 28 ? 43.130 46.512 46.614 1.00 16.62 28 ARG C N 1
ATOM 2387 C CA . ARG C 2 28 ? 43.342 47.253 47.845 1.00 15.81 28 ARG C CA 1
ATOM 2388 C C . ARG C 2 28 ? 42.080 47.184 48.704 1.00 12.81 28 ARG C C 1
ATOM 2389 O O . ARG C 2 28 ? 42.125 46.888 49.928 1.00 15.35 28 ARG C O 1
ATOM 2397 N N . THR C 2 29 ? 40.923 47.453 48.116 1.00 14.64 29 THR C N 1
ATOM 2398 C CA . THR C 2 29 ? 39.704 47.496 48.909 1.00 16.27 29 THR C CA 1
ATOM 2399 C C . THR C 2 29 ? 39.222 46.118 49.384 1.00 16.89 29 THR C C 1
ATOM 2400 O O . THR C 2 29 ? 38.686 46.017 50.497 1.00 16.64 29 THR C O 1
ATOM 2404 N N . GLU C 2 30 ? 39.421 45.065 48.576 1.00 16.15 30 GLU C N 1
ATOM 2405 C CA . GLU C 2 30 ? 39.053 43.713 49.019 1.00 14.56 30 GLU C CA 1
ATOM 2406 C C . GLU C 2 30 ? 39.940 43.304 50.178 1.00 14.49 30 GLU C C 1
ATOM 2407 O O . GLU C 2 30 ? 39.432 42.739 51.150 1.00 16.68 30 GLU C O 1
ATOM 2413 N N . TYR C 2 31 ? 41.230 43.637 50.103 1.00 15.33 31 TYR C N 1
ATOM 2414 C CA . TYR C 2 31 ? 42.135 43.341 51.221 1.00 14.61 31 TYR C CA 1
ATOM 2415 C C . TYR C 2 31 ? 41.660 44.040 52.504 1.00 14.65 31 TYR C C 1
ATOM 2416 O O . TYR C 2 31 ? 41.537 43.401 53.577 1.00 14.08 31 TYR C O 1
ATOM 2425 N N . ILE C 2 32 ? 41.390 45.330 52.431 1.00 14.33 32 ILE C N 1
ATOM 2426 C CA . ILE C 2 32 ? 40.974 46.068 53.638 1.00 13.70 32 ILE C CA 1
ATOM 2427 C C . ILE C 2 32 ? 39.660 45.497 54.191 1.00 15.20 32 ILE C C 1
ATOM 2428 O O . ILE C 2 32 ? 39.519 45.319 55.390 1.00 14.61 32 ILE C O 1
ATOM 2433 N N . ARG C 2 33 ? 38.677 45.230 53.351 1.00 15.05 33 ARG C N 1
ATOM 2434 C CA . ARG C 2 33 ? 37.434 44.615 53.806 1.00 14.06 33 ARG C CA 1
ATOM 2435 C C . ARG C 2 33 ? 37.702 43.284 54.557 1.00 15.44 33 ARG C C 1
ATOM 2436 O O . ARG C 2 33 ? 37.136 43.042 55.626 1.00 16.07 33 ARG C O 1
ATOM 2444 N N . ARG C 2 34 ? 38.555 42.420 54.003 1.00 15.06 34 ARG C N 1
ATOM 2445 C CA . ARG C 2 34 ? 38.840 41.139 54.647 1.00 15.36 34 ARG C CA 1
ATOM 2446 C C . ARG C 2 34 ? 39.584 41.313 55.965 1.00 14.88 34 ARG C C 1
ATOM 2447 O O . ARG C 2 34 ? 39.374 40.549 56.923 1.00 16.01 34 ARG C O 1
ATOM 2455 N N . ARG C 2 35 ? 40.466 42.302 56.032 1.00 15.22 35 ARG C N 1
ATOM 2456 C CA . ARG C 2 35 ? 41.238 42.541 57.247 1.00 15.57 35 ARG C CA 1
ATOM 2457 C C . ARG C 2 35 ? 40.335 43.088 58.351 1.00 15.32 35 ARG C C 1
ATOM 2458 O O . ARG C 2 35 ? 40.471 42.699 59.525 1.00 16.18 35 ARG C O 1
ATOM 2466 N N . LEU C 2 36 ? 39.422 43.977 57.997 1.00 14.69 36 LEU C N 1
ATOM 2467 C CA . LEU C 2 36 ? 38.484 44.488 58.992 1.00 15.31 36 LEU C CA 1
ATOM 2468 C C . LEU C 2 36 ? 37.526 43.417 59.500 1.00 14.88 36 LEU C C 1
ATOM 2469 O O . LEU C 2 36 ? 37.258 43.377 60.712 1.00 14.67 36 LEU C O 1
ATOM 2474 N N . ALA C 2 37 ? 37.069 42.523 58.624 1.00 15.34 37 ALA C N 1
ATOM 2475 C CA . ALA C 2 37 ? 36.253 41.390 59.067 1.00 14.10 37 ALA C CA 1
ATOM 2476 C C . ALA C 2 37 ? 37.048 40.494 60.026 1.00 15.36 37 ALA C C 1
ATOM 2477 O O . ALA C 2 37 ? 36.543 40.028 61.058 1.00 16.04 37 ALA C O 1
ATOM 2479 N N . GLN C 2 38 ? 38.304 40.208 59.669 1.00 14.98 38 GLN C N 1
ATOM 2480 C CA . GLN C 2 38 ? 39.149 39.353 60.478 1.00 14.73 38 GLN C CA 1
ATOM 2481 C C . GLN C 2 38 ? 39.253 39.897 61.885 1.00 16.09 38 GLN C C 1
ATOM 2482 O O . GLN C 2 38 ? 39.154 39.153 62.881 1.00 16.47 38 GLN C O 1
ATOM 2488 N N . ASP C 2 39 ? 39.553 41.188 62.008 1.00 15.63 39 ASP C N 1
ATOM 2489 C CA . ASP C 2 39 ? 39.711 41.835 63.328 1.00 13.82 39 ASP C CA 1
ATOM 2490 C C . ASP C 2 39 ? 38.398 41.762 64.105 1.00 15.61 39 ASP C C 1
ATOM 2491 O O . ASP C 2 39 ? 38.357 41.371 65.274 1.00 15.01 39 ASP C O 1
ATOM 2496 N N . ALA C 2 40 ? 37.317 42.187 63.465 1.00 15.33 40 ALA C N 1
ATOM 2497 C CA . ALA C 2 40 ? 36.002 42.243 64.109 1.00 14.99 40 ALA C CA 1
ATOM 2498 C C . ALA C 2 40 ? 35.567 40.893 64.637 1.00 16.11 40 ALA C C 1
ATOM 2499 O O . ALA C 2 40 ? 34.846 40.838 65.651 1.00 15.84 40 ALA C O 1
ATOM 2501 N N . GLN C 2 41 ? 35.956 39.806 63.945 1.00 14.92 41 GLN C N 1
ATOM 2502 C CA . GLN C 2 41 ? 35.489 38.454 64.226 1.00 14.61 41 GLN C CA 1
ATOM 2503 C C . GLN C 2 41 ? 36.405 37.689 65.192 1.00 14.87 41 GLN C C 1
ATOM 2504 O O . GLN C 2 41 ? 36.119 36.532 65.540 1.00 17.86 41 GLN C O 1
ATOM 2510 N N . THR C 2 42 ? 37.526 38.283 65.599 1.00 13.36 42 THR C N 1
ATOM 2511 C CA . THR C 2 42 ? 38.472 37.632 66.560 1.00 13.93 42 THR C CA 1
ATOM 2512 C C . THR C 2 42 ? 38.012 37.964 67.981 1.00 14.10 42 THR C C 1
ATOM 2513 O O . THR C 2 42 ? 37.873 39.139 68.336 1.00 14.59 42 THR C O 1
ATOM 2517 N N . ALA C 2 43 ? 37.763 36.959 68.825 1.00 16.04 43 ALA C N 1
ATOM 2518 C CA . ALA C 2 43 ? 37.368 37.216 70.214 1.00 15.86 43 ALA C CA 1
ATOM 2519 C C . ALA C 2 43 ? 38.529 37.700 71.040 1.00 17.06 43 ALA C C 1
ATOM 2520 O O . ALA C 2 43 ? 39.697 37.307 70.845 1.00 17.19 43 ALA C O 1
ATOM 2522 N N . ARG C 2 44 ? 38.231 38.621 71.962 1.00 16.26 44 ARG C N 1
ATOM 2523 C CA . ARG C 2 44 ? 39.163 39.027 73.005 1.00 17.87 44 ARG C CA 1
ATOM 2524 C C . ARG C 2 44 ? 38.746 38.267 74.258 1.00 16.66 44 ARG C C 1
ATOM 2525 O O . ARG C 2 44 ? 37.679 38.536 74.874 1.00 17.87 44 ARG C O 1
ATOM 2533 N N . VAL C 2 45 ? 39.542 37.254 74.603 1.00 16.62 45 VAL C N 1
ATOM 2534 C CA . VAL C 2 45 ? 39.133 36.250 75.568 1.00 15.89 45 VAL C CA 1
ATOM 2535 C C . VAL C 2 45 ? 40.323 35.616 76.288 1.00 16.35 45 VAL C C 1
ATOM 2536 O O . VAL C 2 45 ? 41.366 35.397 75.684 1.00 19.18 45 VAL C O 1
ATOM 2540 N N . THR C 2 46 ? 40.184 35.281 77.558 1.00 16.31 46 THR C N 1
ATOM 2541 C CA . THR C 2 46 ? 41.228 34.597 78.309 1.00 15.98 46 THR C CA 1
ATOM 2542 C C . THR C 2 46 ? 41.332 33.143 77.778 1.00 15.95 46 THR C C 1
ATOM 2543 O O . THR C 2 46 ? 40.307 32.468 77.585 1.00 17.33 46 THR C O 1
ATOM 2547 N N . VAL C 2 47 ? 42.571 32.671 77.565 1.00 15.40 47 VAL C N 1
ATOM 2548 C CA . VAL C 2 47 ? 42.857 31.326 77.020 1.00 16.07 47 VAL C CA 1
ATOM 2549 C C . VAL C 2 47 ? 43.623 30.560 78.076 1.00 17.38 47 VAL C C 1
ATOM 2550 O O . VAL C 2 47 ? 44.745 30.914 78.399 1.00 16.91 47 VAL C O 1
ATOM 2554 N N . THR C 2 48 ? 43.034 29.504 78.614 1.00 17.10 48 THR C N 1
ATOM 2555 C CA . THR C 2 48 ? 43.620 28.743 79.700 1.00 16.27 48 THR C CA 1
ATOM 2556 C C . THR C 2 48 ? 44.158 27.363 79.329 1.00 17.01 48 THR C C 1
ATOM 2557 O O . THR C 2 48 ? 43.821 26.790 78.288 1.00 15.95 48 THR C O 1
ATOM 2561 N N . ALA C 2 49 ? 44.971 26.794 80.222 1.00 16.88 49 ALA C N 1
ATOM 2562 C CA . ALA C 2 49 ? 45.394 25.393 80.069 1.00 15.81 49 ALA C CA 1
ATOM 2563 C C . ALA C 2 49 ? 44.202 24.438 79.967 1.00 17.50 49 ALA C C 1
ATOM 2564 O O . ALA C 2 49 ? 44.213 23.513 79.177 1.00 16.79 49 ALA C O 1
ATOM 2566 N N . ALA C 2 50 ? 43.136 24.677 80.734 1.00 17.01 50 ALA C N 1
ATOM 2567 C CA . ALA C 2 50 ? 41.974 23.792 80.654 1.00 17.20 50 ALA C CA 1
ATOM 2568 C C . ALA C 2 50 ? 41.301 23.889 79.285 1.00 18.08 50 ALA C C 1
ATOM 2569 O O . ALA C 2 50 ? 40.764 22.892 78.776 1.00 17.39 50 ALA C O 1
ATOM 2571 N N . ASP C 2 51 ? 41.300 25.081 78.682 1.00 16.82 51 ASP C N 1
ATOM 2572 C CA . ASP C 2 51 ? 40.732 25.248 77.333 1.00 16.16 51 ASP C CA 1
ATOM 2573 C C . ASP C 2 51 ? 41.529 24.412 76.319 1.00 18.28 51 ASP C C 1
ATOM 2574 O O . ASP C 2 51 ? 40.938 23.736 75.446 1.00 17.04 51 ASP C O 1
ATOM 2579 N N . LEU C 2 52 ? 42.863 24.457 76.408 1.00 17.40 52 LEU C N 1
ATOM 2580 C CA . LEU C 2 52 ? 43.685 23.657 75.486 1.00 17.85 52 LEU C CA 1
ATOM 2581 C C . LEU C 2 52 ? 43.469 22.152 75.682 1.00 17.33 52 LEU C C 1
ATOM 2582 O O . LEU C 2 52 ? 43.526 21.398 74.692 1.00 18.47 52 LEU C O 1
ATOM 2587 N N . ARG C 2 53 ? 43.288 21.693 76.920 1.00 16.86 53 ARG C N 1
ATOM 2588 C CA . ARG C 2 53 ? 43.054 20.262 77.197 1.00 16.20 53 ARG C CA 1
ATOM 2589 C C . ARG C 2 53 ? 41.668 19.864 76.670 1.00 16.98 53 ARG C C 1
ATOM 2590 O O . ARG C 2 53 ? 41.510 18.758 76.092 1.00 18.09 53 ARG C O 1
ATOM 2598 N N . ARG C 2 54 ? 40.648 20.726 76.835 1.00 16.59 54 ARG C N 1
ATOM 2599 C CA . ARG C 2 54 ? 39.291 20.442 76.302 1.00 16.29 54 ARG C CA 1
ATOM 2600 C C . ARG C 2 54 ? 39.357 20.284 74.794 1.00 17.51 54 ARG C C 1
ATOM 2601 O O . ARG C 2 54 ? 38.805 19.333 74.211 1.00 17.59 54 ARG C O 1
ATOM 2609 N N . LEU C 2 55 ? 40.072 21.203 74.132 1.00 16.42 55 LEU C N 1
ATOM 2610 C CA . LEU C 2 55 ? 40.202 21.124 72.688 1.00 16.80 55 LEU C CA 1
ATOM 2611 C C . LEU C 2 55 ? 40.860 19.808 72.267 1.00 16.99 55 LEU C C 1
ATOM 2612 O O . LEU C 2 55 ? 40.361 19.128 71.362 1.00 17.44 55 LEU C O 1
ATOM 2617 N N . ARG C 2 56 ? 41.941 19.404 72.947 1.00 17.19 56 ARG C N 1
ATOM 2618 C CA A ARG C 2 56 ? 42.631 18.169 72.560 0.53 16.08 56 ARG C CA 1
ATOM 2619 C CA B ARG C 2 56 ? 42.648 18.164 72.597 0.47 16.76 56 ARG C CA 1
ATOM 2620 C C . ARG C 2 56 ? 41.702 16.968 72.636 1.00 17.81 56 ARG C C 1
ATOM 2621 O O . ARG C 2 56 ? 41.752 16.092 71.779 1.00 18.58 56 ARG C O 1
ATOM 2636 N N . GLY C 2 57 ? 40.851 16.925 73.658 1.00 15.92 57 GLY C N 1
ATOM 2637 C CA . GLY C 2 57 ? 39.925 15.799 73.742 1.00 15.46 57 GLY C CA 1
ATOM 2638 C C . GLY C 2 57 ? 38.910 15.786 72.619 1.00 17.41 57 GLY C C 1
ATOM 2639 O O . GLY C 2 57 ? 38.506 14.719 72.157 1.00 22.05 57 GLY C O 1
ATOM 2640 N N . ALA C 2 58 ? 38.498 16.951 72.157 1.00 15.39 58 ALA C N 1
ATOM 2641 C CA . ALA C 2 58 ? 37.522 17.041 71.089 1.00 15.91 58 ALA C CA 1
ATOM 2642 C C . ALA C 2 58 ? 38.087 16.756 69.703 1.00 18.43 58 ALA C C 1
ATOM 2643 O O . ALA C 2 58 ? 37.365 16.258 68.840 1.00 19.45 58 ALA C O 1
ATOM 2645 N N . VAL C 2 59 ? 39.355 17.107 69.485 1.00 17.87 59 VAL C N 1
ATOM 2646 C CA . VAL C 2 59 ? 39.996 16.995 68.146 1.00 18.54 59 VAL C CA 1
ATOM 2647 C C . VAL C 2 59 ? 41.132 15.963 68.108 1.00 18.25 59 VAL C C 1
ATOM 2648 O O . VAL C 2 59 ? 42.025 16.028 67.233 1.00 17.18 59 VAL C O 1
ATOM 2652 N N . ALA C 2 60 ? 41.118 14.977 69.001 1.00 16.63 60 ALA C N 1
ATOM 2653 C CA . ALA C 2 60 ? 42.183 14.008 69.060 1.00 18.10 60 ALA C CA 1
ATOM 2654 C C . ALA C 2 60 ? 42.439 13.366 67.698 1.00 18.64 60 ALA C C 1
ATOM 2655 O O . ALA C 2 60 ? 43.594 13.013 67.358 1.00 18.88 60 ALA C O 1
ATOM 2657 N N . GLY C 2 61 ? 41.402 13.212 66.882 1.00 18.63 61 GLY C N 1
ATOM 2658 C CA . GLY C 2 61 ? 41.580 12.607 65.573 1.00 17.97 61 GLY C CA 1
ATOM 2659 C C . GLY C 2 61 ? 42.485 13.353 64.590 1.00 17.80 61 GLY C C 1
ATOM 2660 O O . GLY C 2 61 ? 42.937 12.775 63.581 1.00 17.89 61 GLY C O 1
ATOM 2661 N N . LEU C 2 62 ? 42.783 14.607 64.865 1.00 18.19 62 LEU C N 1
ATOM 2662 C CA . LEU C 2 62 ? 43.794 15.329 64.059 1.00 17.32 62 LEU C CA 1
ATOM 2663 C C . LEU C 2 62 ? 45.157 14.659 64.129 1.00 19.41 62 LEU C C 1
ATOM 2664 O O . LEU C 2 62 ? 45.995 14.851 63.242 1.00 20.75 62 LEU C O 1
ATOM 2669 N N . GLY C 2 63 ? 45.396 13.873 65.178 1.00 17.61 63 GLY C N 1
ATOM 2670 C CA . GLY C 2 63 ? 46.650 13.104 65.345 1.00 18.98 63 GLY C CA 1
ATOM 2671 C C . GLY C 2 63 ? 46.580 11.673 64.857 1.00 19.99 63 GLY C C 1
ATOM 2672 O O . GLY C 2 63 ? 47.487 10.914 65.116 1.00 21.14 63 GLY C O 1
ATOM 2673 N N . ASP C 2 64 ? 45.528 11.302 64.118 1.00 19.70 64 ASP C N 1
ATOM 2674 C CA . ASP C 2 64 ? 45.371 9.987 63.512 1.00 20.07 64 ASP C CA 1
ATOM 2675 C C . ASP C 2 64 ? 45.643 10.135 62.010 1.00 22.28 64 ASP C C 1
ATOM 2676 O O . ASP C 2 64 ? 44.806 10.696 61.268 1.00 21.27 64 ASP C O 1
ATOM 2681 N N . PRO C 2 65 ? 46.822 9.689 61.541 1.00 21.83 65 PRO C N 1
ATOM 2682 C CA . PRO C 2 65 ? 47.144 9.926 60.132 1.00 21.01 65 PRO C CA 1
ATOM 2683 C C . PRO C 2 65 ? 46.185 9.294 59.132 1.00 23.46 65 PRO C C 1
ATOM 2684 O O . PRO C 2 65 ? 45.987 9.867 58.031 1.00 20.62 65 PRO C O 1
ATOM 2688 N N . GLU C 2 66 ? 45.618 8.133 59.474 1.00 22.42 66 GLU C N 1
ATOM 2689 C CA . GLU C 2 66 ? 44.648 7.498 58.576 1.00 24.91 66 GLU C CA 1
ATOM 2690 C C . GLU C 2 66 ? 43.353 8.303 58.473 1.00 23.22 66 GLU C C 1
ATOM 2691 O O . GLU C 2 66 ? 42.809 8.466 57.373 1.00 24.78 66 GLU C O 1
ATOM 2697 N N . LEU C 2 67 ? 42.865 8.798 59.610 1.00 20.17 67 LEU C N 1
ATOM 2698 C CA . LEU C 2 67 ? 41.637 9.639 59.591 1.00 22.79 67 LEU C CA 1
ATOM 2699 C C . LEU C 2 67 ? 41.898 10.885 58.749 1.00 20.45 67 LEU C C 1
ATOM 2700 O O . LEU C 2 67 ? 41.048 11.298 57.941 1.00 20.66 67 LEU C O 1
ATOM 2705 N N A MET C 2 68 ? 43.061 11.504 58.913 0.61 15.19 68 MET C N 1
ATOM 2706 C CA A MET C 2 68 ? 43.377 12.680 58.125 0.61 14.28 68 MET C CA 1
ATOM 2707 C C A MET C 2 68 ? 43.576 12.401 56.638 0.61 16.70 68 MET C C 1
ATOM 2708 O O A MET C 2 68 ? 43.215 13.234 55.797 0.61 17.18 68 MET C O 1
ATOM 2713 N N A ARG C 2 69 ? 44.087 11.230 56.282 0.61 13.25 69 ARG C N 1
ATOM 2714 C CA A ARG C 2 69 ? 44.144 10.868 54.876 0.61 13.93 69 ARG C CA 1
ATOM 2715 C C A ARG C 2 69 ? 42.720 10.734 54.303 0.61 14.46 69 ARG C C 1
ATOM 2716 O O A ARG C 2 69 ? 42.448 11.202 53.196 0.61 16.14 69 ARG C O 1
ATOM 2724 N N A GLN C 2 70 ? 41.810 10.132 55.064 0.61 13.38 70 GLN C N 1
ATOM 2725 C CA A GLN C 2 70 ? 40.405 10.016 54.660 0.61 15.83 70 GLN C CA 1
ATOM 2726 C C A GLN C 2 70 ? 39.741 11.386 54.410 0.61 14.62 70 GLN C C 1
ATOM 2727 O O A GLN C 2 70 ? 39.014 11.585 53.431 0.61 16.61 70 GLN C O 1
ATOM 2733 N N A ALA C 2 71 ? 40.061 12.358 55.257 0.61 12.64 71 ALA C N 1
ATOM 2734 C CA A ALA C 2 71 ? 39.508 13.712 55.164 0.61 12.53 71 ALA C CA 1
ATOM 2735 C C A ALA C 2 71 ? 39.862 14.338 53.798 0.61 14.47 71 ALA C C 1
ATOM 2736 O O A ALA C 2 71 ? 39.182 15.254 53.372 0.61 12.93 71 ALA C O 1
ATOM 2738 N N A TRP C 2 72 ? 40.955 13.888 53.163 0.61 12.23 72 TRP C N 1
ATOM 2739 C CA A TRP C 2 72 ? 41.490 14.528 51.946 0.61 14.06 72 TRP C CA 1
ATOM 2740 C C A TRP C 2 72 ? 41.375 13.703 50.656 0.61 17.08 72 TRP C C 1
ATOM 2741 O O A TRP C 2 72 ? 42.014 14.017 49.638 0.61 19.30 72 TRP C O 1
ATOM 2752 N N A ARG C 2 73 ? 40.555 12.658 50.703 0.61 16.33 73 ARG C N 1
ATOM 2753 C CA A ARG C 2 73 ? 40.207 11.897 49.510 0.61 17.21 73 ARG C CA 1
ATOM 2754 C C A ARG C 2 73 ? 38.963 12.415 48.847 0.61 20.93 73 ARG C C 1
ATOM 2755 O O A ARG C 2 73 ? 38.210 11.648 48.259 0.61 26.64 73 ARG C O 1
ATOM 2764 N N . SER D 2 2 ? 25.337 39.436 25.922 1.00 29.03 2 SER D N 1
ATOM 2765 C CA . SER D 2 2 ? 25.189 40.628 26.804 1.00 28.34 2 SER D CA 1
ATOM 2766 C C . SER D 2 2 ? 25.959 41.800 26.222 1.00 26.15 2 SER D C 1
ATOM 2767 O O . SER D 2 2 ? 26.630 41.657 25.196 1.00 26.63 2 SER D O 1
ATOM 2770 N N . ASP D 2 3 ? 25.869 42.956 26.873 1.00 23.74 3 ASP D N 1
ATOM 2771 C CA . ASP D 2 3 ? 26.479 44.181 26.356 1.00 24.07 3 ASP D CA 1
ATOM 2772 C C . ASP D 2 3 ? 27.787 44.496 27.086 1.00 23.63 3 ASP D C 1
ATOM 2773 O O . ASP D 2 3 ? 27.883 44.306 28.300 1.00 26.33 3 ASP D O 1
ATOM 2778 N N . VAL D 2 4 ? 28.782 44.987 26.346 1.00 21.58 4 VAL D N 1
ATOM 2779 C CA . VAL D 2 4 ? 30.081 45.339 26.925 1.00 21.51 4 VAL D CA 1
ATOM 2780 C C . VAL D 2 4 ? 30.465 46.772 26.556 1.00 20.39 4 VAL D C 1
ATOM 2781 O O . VAL D 2 4 ? 30.588 47.104 25.377 1.00 19.41 4 VAL D O 1
ATOM 2785 N N . LEU D 2 5 ? 30.660 47.615 27.566 1.00 19.12 5 LEU D N 1
ATOM 2786 C CA . LEU D 2 5 ? 31.071 49.001 27.353 1.00 20.43 5 LEU D CA 1
ATOM 2787 C C . LEU D 2 5 ? 32.584 49.124 27.443 1.00 20.05 5 LEU D C 1
ATOM 2788 O O . LEU D 2 5 ? 33.183 48.770 28.468 1.00 18.53 5 LEU D O 1
ATOM 2793 N N . ILE D 2 6 ? 33.196 49.620 26.370 1.00 22.61 6 ILE D N 1
ATOM 2794 C CA . ILE D 2 6 ? 34.624 49.900 26.347 1.00 21.95 6 ILE D CA 1
ATOM 2795 C C . ILE D 2 6 ? 34.830 51.403 26.419 1.00 22.02 6 ILE D C 1
ATOM 2796 O O . ILE D 2 6 ? 34.447 52.115 25.507 1.00 20.55 6 ILE D O 1
ATOM 2801 N N . ARG D 2 7 ? 35.470 51.872 27.483 1.00 23.68 7 ARG D N 1
ATOM 2802 C CA . ARG D 2 7 ? 35.686 53.299 27.685 1.00 23.42 7 ARG D CA 1
ATOM 2803 C C . ARG D 2 7 ? 37.017 53.790 27.111 1.00 21.07 7 ARG D C 1
ATOM 2804 O O . ARG D 2 7 ? 38.005 53.052 27.056 1.00 20.08 7 ARG D O 1
ATOM 2812 N N . ASP D 2 8 ? 37.034 55.051 26.704 1.00 17.75 8 ASP D N 1
ATOM 2813 C CA . ASP D 2 8 ? 38.261 55.741 26.338 1.00 20.55 8 ASP D CA 1
ATOM 2814 C C . ASP D 2 8 ? 39.025 55.067 25.191 1.00 18.48 8 ASP D C 1
ATOM 2815 O O . ASP D 2 8 ? 40.233 54.845 25.272 1.00 18.98 8 ASP D O 1
ATOM 2820 N N . ILE D 2 9 ? 38.327 54.751 24.106 1.00 18.86 9 ILE D N 1
ATOM 2821 C CA . ILE D 2 9 ? 38.995 54.344 22.857 1.00 18.35 9 ILE D CA 1
ATOM 2822 C C . ILE D 2 9 ? 39.422 55.617 22.133 1.00 20.86 9 ILE D C 1
ATOM 2823 O O . ILE D 2 9 ? 38.583 56.498 21.919 1.00 21.71 9 ILE D O 1
ATOM 2828 N N . PRO D 2 10 ? 40.714 55.747 21.788 1.00 16.00 10 PRO D N 1
ATOM 2829 C CA . PRO D 2 10 ? 41.188 56.944 21.104 1.00 15.18 10 PRO D CA 1
ATOM 2830 C C . PRO D 2 10 ? 40.490 57.227 19.772 1.00 15.07 10 PRO D C 1
ATOM 2831 O O . PRO D 2 10 ? 40.161 56.303 19.014 1.00 16.21 10 PRO D O 1
ATOM 2835 N N . ASP D 2 11 ? 40.291 58.503 19.460 1.00 16.03 11 ASP D N 1
ATOM 2836 C CA . ASP D 2 11 ? 39.608 58.858 18.235 1.00 16.35 11 ASP D CA 1
ATOM 2837 C C . ASP D 2 11 ? 40.322 58.346 16.995 1.00 16.17 11 ASP D C 1
ATOM 2838 O O . ASP D 2 11 ? 39.661 58.023 16.002 1.00 17.75 11 ASP D O 1
ATOM 2843 N N . ASP D 2 12 ? 41.657 58.280 17.017 1.00 15.70 12 ASP D N 1
ATOM 2844 C CA . ASP D 2 12 ? 42.381 57.762 15.826 1.00 16.11 12 ASP D CA 1
ATOM 2845 C C . ASP D 2 12 ? 42.165 56.265 15.610 1.00 15.40 12 ASP D C 1
ATOM 2846 O O . ASP D 2 12 ? 42.093 55.805 14.452 1.00 17.17 12 ASP D O 1
ATOM 2851 N N . VAL D 2 13 ? 42.007 55.519 16.705 1.00 13.83 13 VAL D N 1
ATOM 2852 C CA . VAL D 2 13 ? 41.679 54.089 16.583 1.00 15.43 13 VAL D CA 1
ATOM 2853 C C . VAL D 2 13 ? 40.283 53.953 15.983 1.00 15.68 13 VAL D C 1
ATOM 2854 O O . VAL D 2 13 ? 40.069 53.194 15.044 1.00 15.84 13 VAL D O 1
ATOM 2858 N N . LEU D 2 14 ? 39.308 54.682 16.527 1.00 14.61 14 LEU D N 1
ATOM 2859 C CA . LEU D 2 14 ? 37.926 54.642 16.012 1.00 15.27 14 LEU D CA 1
ATOM 2860 C C . LEU D 2 14 ? 37.857 55.030 14.522 1.00 17.38 14 LEU D C 1
ATOM 2861 O O . LEU D 2 14 ? 37.128 54.402 13.753 1.00 16.74 14 LEU D O 1
ATOM 2866 N N . ALA D 2 15 ? 38.576 56.074 14.108 1.00 14.17 15 ALA D N 1
ATOM 2867 C CA . ALA D 2 15 ? 38.527 56.519 12.702 1.00 14.58 15 ALA D CA 1
ATOM 2868 C C . ALA D 2 15 ? 39.083 55.419 11.795 1.00 15.51 15 ALA D C 1
ATOM 2869 O O . ALA D 2 15 ? 38.551 55.162 10.690 1.00 16.34 15 ALA D O 1
ATOM 2871 N N . SER D 2 16 ? 40.146 54.741 12.213 1.00 14.48 16 SER D N 1
ATOM 2872 C CA A SER D 2 16 ? 40.679 53.642 11.395 0.60 13.35 16 SER D CA 1
ATOM 2873 C CA B SER D 2 16 ? 40.699 53.648 11.416 0.40 14.19 16 SER D CA 1
ATOM 2874 C C . SER D 2 16 ? 39.717 52.487 11.315 1.00 16.28 16 SER D C 1
ATOM 2875 O O . SER D 2 16 ? 39.510 51.940 10.231 1.00 16.36 16 SER D O 1
ATOM 2880 N N . LEU D 2 17 ? 39.118 52.094 12.443 1.00 15.81 17 LEU D N 1
ATOM 2881 C CA . LEU D 2 17 ? 38.124 51.024 12.446 1.00 15.30 17 LEU D CA 1
ATOM 2882 C C . LEU D 2 17 ? 36.912 51.373 11.555 1.00 15.97 17 LEU D C 1
ATOM 2883 O O . LEU D 2 17 ? 36.396 50.501 10.870 1.00 16.62 17 LEU D O 1
ATOM 2888 N N . ASP D 2 18 ? 36.439 52.617 11.612 1.00 14.91 18 ASP D N 1
ATOM 2889 C CA . ASP D 2 18 ? 35.327 53.038 10.749 1.00 14.30 18 ASP D CA 1
ATOM 2890 C C . ASP D 2 18 ? 35.692 52.858 9.267 1.00 15.83 18 ASP D C 1
ATOM 2891 O O . ASP D 2 18 ? 34.833 52.431 8.474 1.00 15.88 18 ASP D O 1
ATOM 2896 N N . ALA D 2 19 ? 36.923 53.197 8.877 1.00 14.69 19 ALA D N 1
ATOM 2897 C CA . ALA D 2 19 ? 37.320 53.087 7.460 1.00 13.72 19 ALA D CA 1
ATOM 2898 C C . ALA D 2 19 ? 37.468 51.632 7.052 1.00 15.62 19 ALA D C 1
ATOM 2899 O O . ALA D 2 19 ? 37.089 51.243 5.928 1.00 16.14 19 ALA D O 1
ATOM 2901 N N . ILE D 2 20 ? 38.046 50.796 7.933 1.00 15.28 20 ILE D N 1
ATOM 2902 C CA . ILE D 2 20 ? 38.160 49.364 7.696 1.00 14.55 20 ILE D CA 1
ATOM 2903 C C . ILE D 2 20 ? 36.765 48.730 7.510 1.00 15.63 20 ILE D C 1
ATOM 2904 O O . ILE D 2 20 ? 36.560 47.931 6.578 1.00 15.85 20 ILE D O 1
ATOM 2909 N N . ALA D 2 21 ? 35.821 49.087 8.388 1.00 16.10 21 ALA D N 1
ATOM 2910 C CA . ALA D 2 21 ? 34.479 48.519 8.348 1.00 14.41 21 ALA D CA 1
ATOM 2911 C C . ALA D 2 21 ? 33.733 48.884 7.054 1.00 15.41 21 ALA D C 1
ATOM 2912 O O . ALA D 2 21 ? 33.120 48.030 6.408 1.00 14.46 21 ALA D O 1
ATOM 2914 N N . ALA D 2 22 ? 33.830 50.156 6.652 1.00 14.57 22 ALA D N 1
ATOM 2915 C CA . ALA D 2 22 ? 33.133 50.579 5.415 1.00 15.49 22 ALA D CA 1
ATOM 2916 C C . ALA D 2 22 ? 33.586 49.805 4.193 1.00 14.80 22 ALA D C 1
ATOM 2917 O O . ALA D 2 22 ? 32.786 49.487 3.306 1.00 15.06 22 ALA D O 1
ATOM 2919 N N . ARG D 2 23 ? 34.892 49.511 4.120 1.00 14.75 23 ARG D N 1
ATOM 2920 C CA . ARG D 2 23 ? 35.441 48.769 2.971 1.00 14.66 23 ARG D CA 1
ATOM 2921 C C . ARG D 2 23 ? 34.846 47.360 2.875 1.00 14.57 23 ARG D C 1
ATOM 2922 O O . ARG D 2 23 ? 34.776 46.795 1.749 1.00 16.48 23 ARG D O 1
ATOM 2930 N N . LEU D 2 24 ? 34.400 46.828 4.018 1.00 13.54 24 LEU D N 1
ATOM 2931 C CA . LEU D 2 24 ? 33.816 45.498 4.127 1.00 12.97 24 LEU D CA 1
ATOM 2932 C C . LEU D 2 24 ? 32.288 45.526 4.070 1.00 16.63 24 LEU D C 1
ATOM 2933 O O . LEU D 2 24 ? 31.654 44.488 4.146 1.00 17.57 24 LEU D O 1
ATOM 2938 N N . GLY D 2 25 ? 31.696 46.702 3.884 1.00 15.15 25 GLY D N 1
ATOM 2939 C CA . GLY D 2 25 ? 30.238 46.824 3.822 1.00 14.09 25 GLY D CA 1
ATOM 2940 C C . GLY D 2 25 ? 29.541 46.699 5.168 1.00 15.09 25 GLY D C 1
ATOM 2941 O O . GLY D 2 25 ? 28.340 46.374 5.212 1.00 15.50 25 GLY D O 1
ATOM 2942 N N . LEU D 2 26 ? 30.262 47.025 6.240 1.00 15.28 26 LEU D N 1
ATOM 2943 C CA . LEU D 2 26 ? 29.792 46.834 7.621 1.00 15.48 26 LEU D CA 1
ATOM 2944 C C . LEU D 2 26 ? 29.782 48.155 8.408 1.00 17.26 26 LEU D C 1
ATOM 2945 O O . LEU D 2 26 ? 30.595 49.048 8.164 1.00 17.49 26 LEU D O 1
ATOM 2950 N N . SER D 2 27 ? 28.854 48.282 9.363 1.00 16.86 27 SER D N 1
ATOM 2951 C CA . SER D 2 27 ? 28.966 49.349 10.361 1.00 17.60 27 SER D CA 1
ATOM 2952 C C . SER D 2 27 ? 30.125 49.084 11.315 1.00 17.20 27 SER D C 1
ATOM 2953 O O . SER D 2 27 ? 30.627 47.967 11.401 1.00 17.22 27 SER D O 1
ATOM 2956 N N . ARG D 2 28 ? 30.547 50.124 12.037 1.00 17.82 28 ARG D N 1
ATOM 2957 C CA . ARG D 2 28 ? 31.605 49.970 13.074 1.00 17.09 28 ARG D CA 1
ATOM 2958 C C . ARG D 2 28 ? 31.253 48.844 14.074 1.00 17.13 28 ARG D C 1
ATOM 2959 O O . ARG D 2 28 ? 32.101 47.988 14.369 1.00 17.50 28 ARG D O 1
ATOM 2967 N N . THR D 2 29 ? 30.032 48.865 14.628 1.00 19.01 29 THR D N 1
ATOM 2968 C CA . THR D 2 29 ? 29.688 47.892 15.661 1.00 19.01 29 THR D CA 1
ATOM 2969 C C . THR D 2 29 ? 29.528 46.478 15.081 1.00 17.30 29 THR D C 1
ATOM 2970 O O . THR D 2 29 ? 29.900 45.497 15.730 1.00 15.99 29 THR D O 1
ATOM 2974 N N . GLU D 2 30 ? 29.041 46.353 13.853 1.00 15.17 30 GLU D N 1
ATOM 2975 C CA . GLU D 2 30 ? 28.984 45.023 13.233 1.00 15.93 30 GLU D CA 1
ATOM 2976 C C . GLU D 2 30 ? 30.401 44.489 12.967 1.00 15.64 30 GLU D C 1
ATOM 2977 O O . GLU D 2 30 ? 30.677 43.302 13.186 1.00 15.70 30 GLU D O 1
ATOM 2983 N N . TYR D 2 31 ? 31.304 45.352 12.502 1.00 15.20 31 TYR D N 1
ATOM 2984 C CA . TYR D 2 31 ? 32.686 44.943 12.304 1.00 14.40 31 TYR D CA 1
ATOM 2985 C C . TYR D 2 31 ? 33.316 44.468 13.618 1.00 14.39 31 TYR D C 1
ATOM 2986 O O . TYR D 2 31 ? 33.980 43.402 13.668 1.00 14.35 31 TYR D O 1
ATOM 2995 N N . ILE D 2 32 ? 33.151 45.234 14.693 1.00 15.04 32 ILE D N 1
ATOM 2996 C CA . ILE D 2 32 ? 33.754 44.836 15.976 1.00 13.21 32 ILE D CA 1
ATOM 2997 C C . ILE D 2 32 ? 33.200 43.481 16.472 1.00 14.09 32 ILE D C 1
ATOM 2998 O O . ILE D 2 32 ? 33.962 42.609 16.915 1.00 14.46 32 ILE D O 1
ATOM 3003 N N . ARG D 2 33 ? 31.883 43.298 16.345 1.00 15.39 33 ARG D N 1
ATOM 3004 C CA . ARG D 2 33 ? 31.231 42.036 16.752 1.00 16.08 33 ARG D CA 1
ATOM 3005 C C . ARG D 2 33 ? 31.834 40.861 15.972 1.00 15.52 33 ARG D C 1
ATOM 3006 O O . ARG D 2 33 ? 32.214 39.839 16.542 1.00 16.17 33 ARG D O 1
ATOM 3014 N N . ARG D 2 34 ? 31.957 41.005 14.660 1.00 14.84 34 ARG D N 1
ATOM 3015 C CA . ARG D 2 34 ? 32.530 39.936 13.854 1.00 16.06 34 ARG D CA 1
ATOM 3016 C C . ARG D 2 34 ? 33.992 39.680 14.125 1.00 16.60 34 ARG D C 1
ATOM 3017 O O . ARG D 2 34 ? 34.443 38.536 14.081 1.00 16.84 34 ARG D O 1
ATOM 3025 N N . ARG D 2 35 ? 34.739 40.752 14.378 1.00 15.20 35 ARG D N 1
ATOM 3026 C CA . ARG D 2 35 ? 36.152 40.606 14.680 1.00 15.60 35 ARG D CA 1
ATOM 3027 C C . ARG D 2 35 ? 36.372 39.805 15.981 1.00 16.56 35 ARG D C 1
ATOM 3028 O O . ARG D 2 35 ? 37.236 38.925 16.044 1.00 16.13 35 ARG D O 1
ATOM 3036 N N . LEU D 2 36 ? 35.614 40.137 17.015 1.00 15.35 36 LEU D N 1
ATOM 3037 C CA . LEU D 2 36 ? 35.724 39.406 18.267 1.00 14.37 36 LEU D CA 1
ATOM 3038 C C . LEU D 2 36 ? 35.260 37.933 18.159 1.00 16.02 36 LEU D C 1
ATOM 3039 O O . LEU D 2 36 ? 35.875 37.040 18.739 1.00 16.80 36 LEU D O 1
ATOM 3044 N N . ALA D 2 37 ? 34.193 37.677 17.412 1.00 14.73 37 ALA D N 1
ATOM 3045 C CA . ALA D 2 37 ? 33.739 36.298 17.152 1.00 13.88 37 ALA D CA 1
ATOM 3046 C C . ALA D 2 37 ? 34.784 35.473 16.405 1.00 13.60 37 ALA D C 1
ATOM 3047 O O . ALA D 2 37 ? 35.047 34.312 16.743 1.00 17.19 37 ALA D O 1
ATOM 3049 N N . GLN D 2 38 ? 35.445 36.098 15.429 1.00 15.69 38 GLN D N 1
ATOM 3050 C CA A GLN D 2 38 ? 36.493 35.423 14.657 0.58 16.01 38 GLN D CA 1
ATOM 3051 C CA B GLN D 2 38 ? 36.486 35.412 14.663 0.42 15.98 38 GLN D CA 1
ATOM 3052 C C . GLN D 2 38 ? 37.694 35.117 15.538 1.00 17.84 38 GLN D C 1
ATOM 3053 O O . GLN D 2 38 ? 38.312 34.040 15.433 1.00 17.03 38 GLN D O 1
ATOM 3064 N N . ASP D 2 39 ? 38.029 36.061 16.416 1.00 16.65 39 ASP D N 1
ATOM 3065 C CA . ASP D 2 39 ? 39.107 35.842 17.370 1.00 18.52 39 ASP D CA 1
ATOM 3066 C C . ASP D 2 39 ? 38.805 34.629 18.239 1.00 18.38 39 ASP D C 1
ATOM 3067 O O . ASP D 2 39 ? 39.689 33.798 18.485 1.00 20.26 39 ASP D O 1
ATOM 3072 N N . ALA D 2 40 ? 37.559 34.530 18.718 1.00 15.33 40 ALA D N 1
ATOM 3073 C CA . ALA D 2 40 ? 37.165 33.439 19.615 1.00 14.84 40 ALA D CA 1
ATOM 3074 C C . ALA D 2 40 ? 37.237 32.085 18.908 1.00 15.89 40 ALA D C 1
ATOM 3075 O O . ALA D 2 40 ? 37.628 31.067 19.511 1.00 16.18 40 ALA D O 1
ATOM 3077 N N . GLN D 2 41 ? 36.832 32.063 17.641 1.00 14.32 41 GLN D N 1
ATOM 3078 C CA . GLN D 2 41 ? 36.911 30.837 16.857 1.00 17.50 41 GLN D CA 1
ATOM 3079 C C . GLN D 2 41 ? 38.373 30.398 16.679 1.00 16.01 41 GLN D C 1
ATOM 3080 O O . GLN D 2 41 ? 38.711 29.214 16.847 1.00 14.73 41 GLN D O 1
ATOM 3086 N N . THR D 2 42 ? 39.241 31.346 16.352 1.00 16.15 42 THR D N 1
ATOM 3087 C CA . THR D 2 42 ? 40.662 31.054 16.230 1.00 16.53 42 THR D CA 1
ATOM 3088 C C . THR D 2 42 ? 41.258 30.543 17.545 1.00 18.90 42 THR D C 1
ATOM 3089 O O . THR D 2 42 ? 42.099 29.638 17.549 1.00 20.05 42 THR D O 1
ATOM 3093 N N . ALA D 2 43 ? 40.823 31.085 18.677 1.00 21.04 43 ALA D N 1
ATOM 3094 C CA . ALA D 2 43 ? 41.373 30.644 19.969 1.00 20.33 43 ALA D CA 1
ATOM 3095 C C . ALA D 2 43 ? 40.855 29.304 20.466 1.00 17.64 43 ALA D C 1
ATOM 3096 O O . ALA D 2 43 ? 41.455 28.699 21.354 1.00 19.05 43 ALA D O 1
ATOM 3098 N N . ARG D 2 44 ? 39.731 28.847 19.932 1.00 16.71 44 ARG D N 1
ATOM 3099 C CA . ARG D 2 44 ? 39.048 27.690 20.505 1.00 16.00 44 ARG D CA 1
ATOM 3100 C C . ARG D 2 44 ? 39.903 26.448 20.497 1.00 16.69 44 ARG D C 1
ATOM 3101 O O . ARG D 2 44 ? 40.551 26.142 19.511 1.00 15.45 44 ARG D O 1
ATOM 3109 N N . VAL D 2 45 ? 39.871 25.733 21.618 1.00 16.98 45 VAL D N 1
ATOM 3110 C CA . VAL D 2 45 ? 40.592 24.485 21.790 1.00 17.76 45 VAL D CA 1
ATOM 3111 C C . VAL D 2 45 ? 39.743 23.325 21.266 1.00 17.93 45 VAL D C 1
ATOM 3112 O O . VAL D 2 45 ? 38.516 23.411 21.201 1.00 20.95 45 VAL D O 1
ATOM 3116 N N . THR D 2 46 ? 40.399 22.264 20.827 1.00 15.04 46 THR D N 1
ATOM 3117 C CA . THR D 2 46 ? 39.718 21.058 20.425 1.00 15.66 46 THR D CA 1
ATOM 3118 C C . THR D 2 46 ? 39.988 20.020 21.517 1.00 15.97 46 THR D C 1
ATOM 3119 O O . THR D 2 46 ? 41.132 19.857 21.929 1.00 16.94 46 THR D O 1
ATOM 3123 N N . VAL D 2 47 ? 38.933 19.379 22.017 1.00 11.62 47 VAL D N 1
ATOM 3124 C CA . VAL D 2 47 ? 39.066 18.272 22.975 1.00 11.41 47 VAL D CA 1
ATOM 3125 C C . VAL D 2 47 ? 38.766 16.954 22.277 1.00 12.63 47 VAL D C 1
ATOM 3126 O O . VAL D 2 47 ? 37.643 16.730 21.845 1.00 14.33 47 VAL D O 1
ATOM 3130 N N . THR D 2 48 ? 39.769 16.093 22.158 1.00 12.80 48 THR D N 1
ATOM 3131 C CA . THR D 2 48 ? 39.607 14.821 21.460 1.00 14.11 48 THR D CA 1
ATOM 3132 C C . THR D 2 48 ? 39.467 13.653 22.439 1.00 14.71 48 THR D C 1
ATOM 3133 O O . THR D 2 48 ? 39.824 13.756 23.622 1.00 14.04 48 THR D O 1
ATOM 3137 N N . ALA D 2 49 ? 38.983 12.524 21.928 1.00 16.23 49 ALA D N 1
ATOM 3138 C CA . ALA D 2 49 ? 38.945 11.280 22.693 1.00 14.79 49 ALA D CA 1
ATOM 3139 C C . ALA D 2 49 ? 40.323 10.910 23.213 1.00 13.46 49 ALA D C 1
ATOM 3140 O O . ALA D 2 49 ? 40.447 10.488 24.350 1.00 14.81 49 ALA D O 1
ATOM 3142 N N . ALA D 2 50 ? 41.358 11.115 22.396 1.00 14.93 50 ALA D N 1
ATOM 3143 C CA . ALA D 2 50 ? 42.715 10.819 22.809 1.00 13.83 50 ALA D CA 1
ATOM 3144 C C . ALA D 2 50 ? 43.165 11.709 23.992 1.00 14.04 50 ALA D C 1
ATOM 3145 O O . ALA D 2 50 ? 43.875 11.239 24.879 1.00 14.83 50 ALA D O 1
ATOM 3147 N N . ASP D 2 51 ? 42.749 12.982 23.998 1.00 14.82 51 ASP D N 1
ATOM 3148 C CA . ASP D 2 51 ? 43.073 13.888 25.110 1.00 16.00 51 ASP D CA 1
ATOM 3149 C C . ASP D 2 51 ? 42.505 13.333 26.426 1.00 14.66 51 ASP D C 1
ATOM 3150 O O . ASP D 2 51 ? 43.139 13.378 27.495 1.00 14.25 51 ASP D O 1
ATOM 3155 N N . LEU D 2 52 ? 41.274 12.847 26.359 1.00 13.94 52 LEU D N 1
ATOM 3156 C CA . LEU D 2 52 ? 40.593 12.365 27.560 1.00 12.62 52 LEU D CA 1
ATOM 3157 C C . LEU D 2 52 ? 41.229 11.063 28.072 1.00 14.28 52 LEU D C 1
ATOM 3158 O O . LEU D 2 52 ? 41.327 10.867 29.274 1.00 13.74 52 LEU D O 1
ATOM 3163 N N . ARG D 2 53 ? 41.651 10.200 27.149 1.00 15.06 53 ARG D N 1
ATOM 3164 C CA . ARG D 2 53 ? 42.348 8.951 27.496 1.00 15.06 53 ARG D CA 1
ATOM 3165 C C . ARG D 2 53 ? 43.698 9.272 28.134 1.00 15.42 53 ARG D C 1
ATOM 3166 O O . ARG D 2 53 ? 44.081 8.645 29.119 1.00 16.00 53 ARG D O 1
ATOM 3174 N N . ARG D 2 54 ? 44.419 10.232 27.547 1.00 14.64 54 ARG D N 1
ATOM 3175 C CA . ARG D 2 54 ? 45.727 10.634 28.040 1.00 13.43 54 ARG D CA 1
ATOM 3176 C C . ARG D 2 54 ? 45.615 11.140 29.483 1.00 15.56 54 ARG D C 1
ATOM 3177 O O . ARG D 2 54 ? 46.407 10.750 30.360 1.00 15.12 54 ARG D O 1
ATOM 3185 N N . LEU D 2 55 ? 44.620 11.994 29.742 1.00 15.50 55 LEU D N 1
ATOM 3186 C CA . LEU D 2 55 ? 44.407 12.487 31.100 1.00 14.76 55 LEU D CA 1
ATOM 3187 C C . LEU D 2 55 ? 44.138 11.347 32.091 1.00 14.52 55 LEU D C 1
ATOM 3188 O O . LEU D 2 55 ? 44.762 11.278 33.154 1.00 15.16 55 LEU D O 1
ATOM 3193 N N . ARG D 2 56 ? 43.247 10.426 31.717 1.00 14.28 56 ARG D N 1
ATOM 3194 C CA . ARG D 2 56 ? 42.902 9.304 32.582 1.00 15.36 56 ARG D CA 1
ATOM 3195 C C . ARG D 2 56 ? 44.154 8.509 32.938 1.00 14.56 56 ARG D C 1
ATOM 3196 O O . ARG D 2 56 ? 44.364 8.138 34.095 1.00 18.76 56 ARG D O 1
ATOM 3204 N N . GLY D 2 57 ? 44.998 8.272 31.942 1.00 16.18 57 GLY D N 1
ATOM 3205 C CA . GLY D 2 57 ? 46.234 7.535 32.189 1.00 14.06 57 GLY D CA 1
ATOM 3206 C C . GLY D 2 57 ? 47.194 8.266 33.109 1.00 17.00 57 GLY D C 1
ATOM 3207 O O . GLY D 2 57 ? 47.854 7.648 33.945 1.00 19.73 57 GLY D O 1
ATOM 3208 N N . ALA D 2 58 ? 47.263 9.580 32.968 1.00 14.51 58 ALA D N 1
ATOM 3209 C CA . ALA D 2 58 ? 48.207 10.393 33.706 1.00 14.74 58 ALA D CA 1
ATOM 3210 C C . ALA D 2 58 ? 47.782 10.534 35.161 1.00 18.00 58 ALA D C 1
ATOM 3211 O O . ALA D 2 58 ? 48.641 10.672 36.041 1.00 19.83 58 ALA D O 1
ATOM 3213 N N . VAL D 2 59 ? 46.467 10.538 35.408 1.00 19.19 59 VAL D N 1
ATOM 3214 C CA . VAL D 2 59 ? 45.932 10.734 36.773 1.00 24.84 59 VAL D CA 1
ATOM 3215 C C . VAL D 2 59 ? 44.991 9.634 37.189 1.00 26.56 59 VAL D C 1
ATOM 3216 O O . VAL D 2 59 ? 44.004 9.873 37.906 1.00 25.47 59 VAL D O 1
ATOM 3220 N N . ALA D 2 60 ? 45.293 8.422 36.749 1.00 23.37 60 ALA D N 1
ATOM 3221 C CA . ALA D 2 60 ? 44.539 7.249 37.169 1.00 25.05 60 ALA D CA 1
ATOM 3222 C C . ALA D 2 60 ? 44.375 7.215 38.690 1.00 25.80 60 ALA D C 1
ATOM 3223 O O . ALA D 2 60 ? 43.396 6.679 39.210 1.00 25.00 60 ALA D O 1
ATOM 3225 N N . GLY D 2 61 ? 45.328 7.795 39.408 1.00 28.61 61 GLY D N 1
ATOM 3226 C CA . GLY D 2 61 ? 45.279 7.776 40.873 1.00 27.48 61 GLY D CA 1
ATOM 3227 C C . GLY D 2 61 ? 44.119 8.560 41.478 1.00 26.43 61 GLY D C 1
ATOM 3228 O O . GLY D 2 61 ? 43.828 8.407 42.660 1.00 27.01 61 GLY D O 1
ATOM 3229 N N . LEU D 2 62 ? 43.475 9.426 40.693 1.00 24.37 62 LEU D N 1
ATOM 3230 C CA . LEU D 2 62 ? 42.301 10.151 41.177 1.00 20.76 62 LEU D CA 1
ATOM 3231 C C . LEU D 2 62 ? 41.153 9.182 41.431 1.00 22.89 62 LEU D C 1
ATOM 3232 O O . LEU D 2 62 ? 40.251 9.471 42.213 1.00 21.54 62 LEU D O 1
ATOM 3237 N N . GLY D 2 63 ? 41.183 8.033 40.757 1.00 23.87 63 GLY D N 1
ATOM 3238 C CA . GLY D 2 63 ? 40.198 6.973 40.977 1.00 25.70 63 GLY D CA 1
ATOM 3239 C C . GLY D 2 63 ? 40.659 5.940 41.998 1.00 28.26 63 GLY D C 1
ATOM 3240 O O . GLY D 2 63 ? 40.114 4.838 42.072 1.00 24.91 63 GLY D O 1
ATOM 3241 N N . ASP D 2 64 ? 41.673 6.305 42.784 1.00 32.21 64 ASP D N 1
ATOM 3242 C CA . ASP D 2 64 ? 42.169 5.454 43.870 1.00 32.50 64 ASP D CA 1
ATOM 3243 C C . ASP D 2 64 ? 41.894 6.150 45.203 1.00 32.90 64 ASP D C 1
ATOM 3244 O O . ASP D 2 64 ? 42.601 7.094 45.578 1.00 29.98 64 ASP D O 1
ATOM 3249 N N . PRO D 2 65 ? 40.842 5.701 45.910 1.00 32.13 65 PRO D N 1
ATOM 3250 C CA . PRO D 2 65 ? 40.498 6.258 47.212 1.00 32.11 65 PRO D CA 1
ATOM 3251 C C . PRO D 2 65 ? 41.671 6.283 48.200 1.00 33.83 65 PRO D C 1
ATOM 3252 O O . PRO D 2 65 ? 41.768 7.209 49.013 1.00 29.52 65 PRO D O 1
ATOM 3256 N N . GLU D 2 66 ? 42.556 5.290 48.127 1.00 34.92 66 GLU D N 1
ATOM 3257 C CA . GLU D 2 66 ? 43.702 5.215 49.043 1.00 36.69 66 GLU D CA 1
ATOM 3258 C C . GLU D 2 66 ? 44.688 6.365 48.814 1.00 34.21 66 GLU D C 1
ATOM 3259 O O . GLU D 2 66 ? 45.146 6.996 49.771 1.00 35.62 66 GLU D O 1
ATOM 3265 N N . LEU D 2 67 ? 45.017 6.634 47.553 1.00 29.83 67 LEU D N 1
ATOM 3266 C CA . LEU D 2 67 ? 45.949 7.713 47.230 1.00 28.34 67 LEU D CA 1
ATOM 3267 C C . LEU D 2 67 ? 45.286 9.045 47.550 1.00 24.31 67 LEU D C 1
ATOM 3268 O O . LEU D 2 67 ? 45.907 9.957 48.122 1.00 24.11 67 LEU D O 1
ATOM 3273 N N B MET D 2 68 ? 44.020 9.169 47.181 0.39 19.25 68 MET D N 1
ATOM 3274 C CA B MET D 2 68 ? 43.287 10.373 47.506 0.39 16.95 68 MET D CA 1
ATOM 3275 C C B MET D 2 68 ? 43.180 10.501 49.034 0.39 20.30 68 MET D C 1
ATOM 3276 O O B MET D 2 68 ? 43.014 11.625 49.544 0.39 12.18 68 MET D O 1
ATOM 3281 N N B ARG D 2 69 ? 43.315 9.368 49.753 1.00 25.43 69 ARG D N 1
ATOM 3282 C CA B ARG D 2 69 ? 43.360 9.385 51.254 1.00 28.28 69 ARG D CA 1
ATOM 3283 C C B ARG D 2 69 ? 44.586 10.227 51.636 1.00 25.58 69 ARG D C 1
ATOM 3284 O O B ARG D 2 69 ? 44.457 11.430 51.947 1.00 31.93 69 ARG D O 1
ATOM 3292 N N B GLN D 2 70 ? 45.769 9.666 51.449 0.39 17.18 70 GLN D N 1
ATOM 3293 C CA B GLN D 2 70 ? 47.020 10.394 51.630 0.39 10.51 70 GLN D CA 1
ATOM 3294 C C B GLN D 2 70 ? 46.953 11.889 51.257 0.39 6.04 70 GLN D C 1
ATOM 3295 O O B GLN D 2 70 ? 47.410 12.752 52.019 0.39 5.34 70 GLN D O 1
ATOM 3301 N N B ALA D 2 71 ? 46.384 12.195 50.090 0.39 4.96 71 ALA D N 1
ATOM 3302 C CA B ALA D 2 71 ? 46.392 13.575 49.578 0.39 5.58 71 ALA D CA 1
ATOM 3303 C C B ALA D 2 71 ? 45.767 14.590 50.539 0.39 5.61 71 ALA D C 1
ATOM 3304 O O B ALA D 2 71 ? 46.110 15.770 50.501 0.39 5.67 71 ALA D O 1
ATOM 3306 N N B TRP D 2 72 ? 44.854 14.140 51.387 0.39 5.08 72 TRP D N 1
ATOM 3307 C CA B TRP D 2 72 ? 44.150 15.053 52.277 0.39 5.02 72 TRP D CA 1
ATOM 3308 C C B TRP D 2 72 ? 44.502 14.844 53.764 0.39 5.19 72 TRP D C 1
ATOM 3309 O O B TRP D 2 72 ? 43.711 15.178 54.639 0.39 7.13 72 TRP D O 1
ATOM 3320 N N B ARG D 2 73 ? 45.720 14.315 53.977 0.39 7.38 73 ARG D N 1
ATOM 3321 C CA B ARG D 2 73 ? 46.459 14.223 55.268 0.39 2.00 73 ARG D CA 1
ATOM 3322 C C B ARG D 2 73 ? 45.923 13.141 56.186 0.39 10.46 73 ARG D C 1
ATOM 3323 O O B ARG D 2 73 ? 46.147 13.180 57.399 0.39 12.92 73 ARG D O 1
#

Nearest PDB structures (foldseek):
  3h87-assembly1_C  TM=1.014E+00  e=3.332E-09  Mycobacterium tuberculosis H37Rv
  5x3t-assembly1_G  TM=6.887E-01  e=2.328E+00  Mycobacterium tuberculosis H37Rv
  2bsq-assembly1_F  TM=6.077E-01  e=1.431E+00  Neisseria gonorrhoeae
  2p81-assembly1_A  TM=5.310E-01  e=7.078E+00  Drosophila melanogaster
  3h87-assembly1_C  TM=5.791E-01  e=6.226E-09  Mycobacterium tuberculosis H37Rv

InterPro domains:
  IPR002716 PIN domain [PF01850] (7-125)
  IPR022907 VapC family [MF_00265] (6-130)
  IPR029060 PIN-like domain superfamily [SSF88723] (5-123)
  IPR050556 Type II toxin-antitoxin system RNase [PTHR33653] (5-130)

CATH classification: 3.40.50.1010